Protein 8BBH (pdb70)

Structure (mmCIF, N/CA/C/O backbone):
data_8BBH
#
_entry.id   8BBH
#
_cell.length_a   67.660
_cell.length_b   75.545
_cell.length_c   96.219
_cell.angle_alpha   90.000
_cell.angle_beta   90.000
_cell.angle_gamma   90.000
#
_symmetry.space_group_name_H-M   'P 2 21 21'
#
loop_
_entity.id
_entity.type
_entity.pdbx_description
1 polymer 'Glucose-6-phosphate isomerase'
2 polymer 'Heavy Chain of TL1 Fab fragment'
3 polymer 'Light Chain of TL1 Fab fragment'
4 water water
#
loop_
_atom_site.group_PDB
_atom_site.id
_atom_site.type_symbol
_atom_site.label_atom_id
_atom_site.label_alt_id
_atom_site.label_comp_id
_atom_site.label_asym_id
_atom_site.label_entity_id
_atom_site.label_seq_id
_atom_site.pdbx_PDB_ins_code
_atom_site.Cartn_x
_atom_site.Cartn_y
_atom_site.Cartn_z
_atom_site.occupancy
_atom_site.B_iso_or_equiv
_atom_site.auth_seq_id
_atom_site.auth_comp_id
_atom_site.auth_asym_id
_atom_site.auth_atom_id
_atom_site.pdbx_PDB_model_num
ATOM 1 N N . ALA A 1 10 ? -9.732 -32.409 5.418 1.000 50.434 300 ALA A N 1
ATOM 2 C CA . ALA A 1 10 ? -10.168 -33.817 5.314 1.000 44.852 300 ALA A CA 1
ATOM 3 C C . ALA A 1 10 ? -11.658 -33.893 5.660 1.000 34.675 300 ALA A C 1
ATOM 4 O O . ALA A 1 10 ? -12.360 -34.683 5.037 1.000 36.360 300 ALA A O 1
ATOM 11 N N . HIS A 1 11 ? -12.184 -33.013 6.547 1.000 30.137 301 HIS A N 1
ATOM 12 C CA . HIS A 1 11 ? -13.628 -33.004 6.762 1.000 25.672 301 HIS A CA 1
ATOM 13 C C . HIS A 1 11 ? -14.329 -32.474 5.508 1.000 25.507 301 HIS A C 1
ATOM 14 O O . HIS A 1 11 ? -13.877 -31.502 4.905 1.000 24.410 301 HIS A O 1
ATOM 29 N N . TRP A 1 12 ? -15.465 -33.085 5.166 1.000 24.402 302 TRP A N 1
ATOM 30 C CA . TRP A 1 12 ? -16.155 -32.849 3.902 1.000 25.006 302 TRP A CA 1
ATOM 31 C C . TRP A 1 12 ? -16.688 -31.408 3.799 1.000 26.367 302 TRP A C 1
ATOM 32 O O . TRP A 1 12 ? -16.920 -30.916 2.698 1.000 26.053 302 TRP A O 1
ATOM 53 N N . MET A 1 13 ? -16.811 -30.692 4.925 1.000 23.433 303 MET A N 1
ATOM 54 C CA . MET A 1 13 ? -17.286 -29.310 4.922 1.000 24.021 303 MET A CA 1
ATOM 55 C C . MET A 1 13 ? -16.126 -28.297 4.882 1.000 22.435 303 MET A C 1
ATOM 56 O O . MET A 1 13 ? -16.335 -27.080 4.848 1.000 22.506 303 MET A O 1
ATOM 70 N N . ASP A 1 14 ? -14.873 -28.757 4.880 1.000 22.172 304 ASP A N 1
ATOM 71 C CA . ASP A 1 14 ? -13.742 -27.836 4.807 1.000 23.777 304 ASP A CA 1
ATOM 72 C C . ASP A 1 14 ? -13.649 -27.219 3.405 1.000 23.403 304 ASP A C 1
ATOM 73 O O . ASP A 1 14 ? -13.963 -27.893 2.408 1.000 25.585 304 ASP A O 1
ATOM 82 N N . GLN A 1 15 ? -13.164 -25.972 3.317 1.000 23.514 305 GLN A N 1
ATOM 83 C CA . GLN A 1 15 ? -13.108 -25.270 2.037 1.000 23.041 305 GLN A CA 1
ATOM 84 C C . GLN A 1 15 ? -11.671 -25.135 1.526 1.000 25.020 305 GLN A C 1
ATOM 85 O O . GLN A 1 15 ? -11.453 -24.995 0.321 1.000 22.781 305 GLN A O 1
ATOM 99 N N . HIS A 1 16 ? -10.701 -25.165 2.445 1.000 26.269 306 HIS A N 1
ATOM 100 C CA . HIS A 1 16 ? -9.306 -24.974 2.095 1.000 25.208 306 HIS A CA 1
ATOM 101 C C . HIS A 1 16 ? -8.473 -26.069 2.752 1.000 32.234 306 HIS A C 1
ATOM 102 O O . HIS A 1 16 ? -8.825 -26.512 3.842 1.000 34.314 306 HIS A O 1
ATOM 117 N N . PHE A 1 17 ? -7.411 -26.546 2.075 1.000 31.303 307 PHE A N 1
ATOM 118 C CA . PHE A 1 17 ? -6.613 -27.635 2.635 1.000 34.244 307 PHE A CA 1
ATOM 119 C C . PHE A 1 17 ? -6.011 -27.220 3.980 1.000 34.692 307 PHE A C 1
ATOM 120 O O . PHE A 1 17 ? -5.657 -28.147 4.742 1.000 37.822 307 PHE A O 1
ATOM 137 N N . GLN B 2 1 ? -15.871 -11.901 18.972 1.000 59.633 1 GLN H N 1
ATOM 138 C CA . GLN B 2 1 ? -16.217 -10.843 17.993 1.000 47.835 1 GLN H CA 1
ATOM 139 C C . GLN B 2 1 ? -16.734 -11.461 16.691 1.000 37.411 1 GLN H C 1
ATOM 140 O O . GLN B 2 1 ? -17.063 -10.724 15.771 1.000 37.704 1 GLN H O 1
ATOM 156 N N . ILE B 2 2 ? -16.790 -12.798 16.573 1.000 33.094 2 ILE H N 1
ATOM 157 C CA . ILE B 2 2 ? -17.480 -13.405 15.443 1.000 29.532 2 ILE H CA 1
ATOM 158 C C . ILE B 2 2 ? -18.982 -13.311 15.682 1.000 30.590 2 ILE H C 1
ATOM 159 O O . ILE B 2 2 ? -19.503 -13.658 16.755 1.000 29.736 2 ILE H O 1
ATOM 175 N N . GLN B 2 3 ? -19.700 -12.911 14.635 1.000 28.425 3 GLN H N 1
ATOM 176 C CA . GLN B 2 3 ? -21.133 -12.731 14.725 1.000 28.232 3 GLN H CA 1
ATOM 177 C C . GLN B 2 3 ? -21.771 -13.009 13.360 1.000 26.650 3 GLN H C 1
ATOM 178 O O . GLN B 2 3 ? -21.214 -12.625 12.322 1.000 24.438 3 GLN H O 1
ATOM 192 N N . LEU B 2 4 ? -22.927 -13.682 13.393 1.000 24.605 4 LEU H N 1
ATOM 193 C CA . LEU B 2 4 ? -23.806 -13.854 12.243 1.000 23.027 4 LEU H CA 1
ATOM 194 C C . LEU B 2 4 ? -25.133 -13.182 12.574 1.000 22.678 4 LEU H C 1
ATOM 195 O O . LEU B 2 4 ? -25.786 -13.533 13.559 1.000 24.147 4 LEU H O 1
ATOM 211 N N . VAL B 2 5 ? -25.517 -12.215 11.732 1.000 21.610 5 VAL H N 1
ATOM 212 C CA . VAL B 2 5 ? -26.701 -11.427 11.935 1.000 22.940 5 VAL H CA 1
ATOM 213 C C . VAL B 2 5 ? -27.653 -11.663 10.769 1.000 23.389 5 VAL H C 1
ATOM 214 O O . VAL B 2 5 ? -27.287 -11.443 9.605 1.000 23.057 5 VAL H O 1
ATOM 227 N N . GLN B 2 6 ? -28.844 -12.137 11.124 1.000 22.711 6 GLN H N 1
ATOM 228 C CA . GLN B 2 6 ? -29.876 -12.491 10.163 1.000 23.303 6 GLN H CA 1
ATOM 229 C C . GLN B 2 6 ? -30.906 -11.372 10.043 1.000 25.226 6 GLN H C 1
ATOM 230 O O . GLN B 2 6 ? -31.047 -10.526 10.924 1.000 24.465 6 GLN H O 1
ATOM 244 N N . SER B 2 7 ? -31.612 -11.390 8.911 1.000 23.073 7 SER H N 1
ATOM 245 C CA . SER B 2 7 ? -32.711 -10.490 8.654 1.000 25.604 7 SER H CA 1
ATOM 246 C C . SER B 2 7 ? -33.899 -10.842 9.564 1.000 26.213 7 SER H C 1
ATOM 247 O O . SER B 2 7 ? -33.982 -11.935 10.179 1.000 24.576 7 SER H O 1
ATOM 255 N N . GLY B 2 8 ? -34.863 -9.914 9.600 1.000 26.566 8 GLY H N 1
ATOM 256 C CA . GLY B 2 8 ? -35.945 -9.919 10.574 1.000 28.192 8 GLY H CA 1
ATOM 257 C C . GLY B 2 8 ? -37.097 -10.845 10.205 1.000 26.516 8 GLY H C 1
ATOM 258 O O . GLY B 2 8 ? -37.081 -11.513 9.165 1.000 28.874 8 GLY H O 1
ATOM 262 N N . PRO B 2 9 ? -38.137 -10.940 11.066 1.000 27.153 9 PRO H N 1
ATOM 263 C CA . PRO B 2 9 ? -39.210 -11.923 10.891 1.000 28.856 9 PRO H CA 1
ATOM 264 C C . PRO B 2 9 ? -40.020 -11.709 9.607 1.000 28.514 9 PRO H C 1
ATOM 265 O O . PRO B 2 9 ? -40.157 -10.577 9.144 1.000 29.164 9 PRO H O 1
ATOM 276 N N . GLU B 2 10 ? -40.505 -12.806 9.026 1.000 28.489 10 GLU H N 1
ATOM 277 C CA . GLU B 2 10 ? -41.258 -12.795 7.779 1.000 29.164 10 GLU H CA 1
ATOM 278 C C . GLU B 2 10 ? -42.634 -13.441 7.982 1.000 28.478 10 GLU H C 1
ATOM 279 O O . GLU B 2 10 ? -42.775 -14.474 8.646 1.000 27.886 10 GLU H O 1
ATOM 291 N N . LEU B 2 11 ? -43.667 -12.822 7.389 1.000 30.364 11 LEU H N 1
ATOM 292 C CA . LEU B 2 11 ? -44.985 -13.418 7.249 1.000 31.005 11 LEU H CA 1
ATOM 293 C C . LEU B 2 11 ? -45.286 -13.472 5.755 1.000 29.958 11 LEU H C 1
ATOM 294 O O . LEU B 2 11 ? -45.204 -12.449 5.090 1.000 29.957 11 LEU H O 1
ATOM 310 N N . LYS B 2 12 ? -45.607 -14.655 5.251 1.000 27.475 12 LYS H N 1
ATOM 311 C CA . LYS B 2 12 ? -45.780 -14.901 3.826 1.000 30.496 12 LYS H CA 1
ATOM 312 C C . LYS B 2 12 ? -46.959 -15.850 3.640 1.000 29.388 12 LYS H C 1
ATOM 313 O O . LYS B 2 12 ? -47.372 -16.495 4.600 1.000 28.847 12 LYS H O 1
ATOM 332 N N . LYS B 2 13 ? -47.491 -15.910 2.408 1.000 29.580 13 LYS H N 1
ATOM 333 C CA . LYS B 2 13 ? -48.609 -16.756 2.043 1.000 30.640 13 LYS H CA 1
ATOM 334 C C . LYS B 2 13 ? -48.072 -17.908 1.218 1.000 31.949 13 LYS H C 1
ATOM 335 O O . LYS B 2 13 ? -47.027 -17.753 0.561 1.000 31.121 13 LYS H O 1
ATOM 354 N N . PRO B 2 14 ? -48.766 -19.068 1.255 1.000 30.167 14 PRO H N 1
ATOM 355 C CA . PRO B 2 14 ? -48.433 -20.226 0.431 1.000 31.810 14 PRO H CA 1
ATOM 356 C C . PRO B 2 14 ? -48.296 -19.819 -1.032 1.000 35.543 14 PRO H C 1
ATOM 357 O O . PRO B 2 14 ? -49.045 -18.949 -1.487 1.000 32.853 14 PRO H O 1
ATOM 368 N N . GLY B 2 15 ? -47.277 -20.377 -1.710 1.000 32.341 15 GLY H N 1
ATOM 369 C CA . GLY B 2 15 ? -46.984 -20.042 -3.097 1.000 31.842 15 GLY H CA 1
ATOM 370 C C . GLY B 2 15 ? -46.024 -18.865 -3.293 1.000 30.969 15 GLY H C 1
ATOM 371 O O . GLY B 2 15 ? -45.469 -18.723 -4.392 1.000 31.938 15 GLY H O 1
ATOM 375 N N . GLU B 2 16 ? -45.809 -18.026 -2.265 1.000 29.104 16 GLU H N 1
ATOM 376 C CA . GLU B 2 16 ? -44.953 -16.854 -2.397 1.000 28.660 16 GLU H CA 1
ATOM 377 C C . GLU B 2 16 ? -43.487 -17.285 -2.238 1.000 25.818 16 GLU H C 1
ATOM 378 O O . GLU B 2 16 ? -43.204 -18.457 -2.016 1.000 25.803 16 GLU H O 1
ATOM 390 N N . THR B 2 17 ? -42.597 -16.308 -2.363 1.000 26.639 17 THR H N 1
ATOM 391 C CA . THR B 2 17 ? -41.160 -16.483 -2.197 1.000 31.467 17 THR H CA 1
ATOM 392 C C . THR B 2 17 ? -40.682 -15.620 -1.037 1.000 29.674 17 THR H C 1
ATOM 393 O O . THR B 2 17 ? -41.279 -14.577 -0.699 1.000 30.503 17 THR H O 1
ATOM 404 N N . VAL B 2 18 ? -39.589 -16.070 -0.399 1.000 25.852 18 VAL H N 1
ATOM 405 C CA . VAL B 2 18 ? -38.964 -15.288 0.662 1.000 26.151 18 VAL H CA 1
ATOM 406 C C . VAL B 2 18 ? -37.443 -15.443 0.536 1.000 24.425 18 VAL H C 1
ATOM 407 O O . VAL B 2 18 ? -36.962 -16.499 0.143 1.000 23.100 18 VAL H O 1
ATOM 420 N N . LYS B 2 19 ? -36.736 -14.359 0.838 1.000 25.040 19 LYS H N 1
ATOM 421 C CA . LYS B 2 19 ? -35.292 -14.375 0.910 1.000 26.994 19 LYS H CA 1
ATOM 422 C C . LYS B 2 19 ? -34.846 -13.867 2.271 1.000 25.410 19 LYS H C 1
ATOM 423 O O . LYS B 2 19 ? -35.175 -12.744 2.643 1.000 25.887 19 LYS H O 1
ATOM 442 N N . ILE B 2 20 ? -34.033 -14.696 2.936 1.000 23.975 20 ILE H N 1
ATOM 443 C CA . ILE B 2 20 ? -33.502 -14.470 4.272 1.000 23.369 20 ILE H CA 1
ATOM 444 C C . ILE B 2 20 ? -31.990 -14.266 4.136 1.000 22.579 20 ILE H C 1
ATOM 445 O O . ILE B 2 20 ? -31.335 -14.972 3.357 1.000 22.138 20 ILE H O 1
ATOM 461 N N . SER B 2 21 ? -31.429 -13.288 4.870 1.000 20.491 21 SER H N 1
ATOM 462 C CA . SER B 2 21 ? -30.015 -12.999 4.816 1.000 21.199 21 SER H CA 1
ATOM 463 C C . SER B 2 21 ? -29.332 -13.358 6.135 1.000 22.003 21 SER H C 1
ATOM 464 O O . SER B 2 21 ? -29.956 -13.409 7.199 1.000 23.315 21 SER H O 1
ATOM 472 N N . CYS B 2 22 ? -28.022 -13.528 6.011 1.000 20.669 22 CYS H N 1
ATOM 473 C CA . CYS B 2 22 ? -27.128 -13.858 7.099 1.000 22.315 22 CYS H CA 1
ATOM 474 C C . CYS B 2 22 ? -25.810 -13.140 6.862 1.000 23.059 22 CYS H C 1
ATOM 475 O O . CYS B 2 22 ? -25.064 -13.516 5.954 1.000 21.846 22 CYS H O 1
ATOM 482 N N . LYS B 2 23 ? -25.564 -12.042 7.594 1.000 22.880 23 LYS H N 1
ATOM 483 C CA . LYS B 2 23 ? -24.331 -11.297 7.417 1.000 26.302 23 LYS H CA 1
ATOM 484 C C . LYS B 2 23 ? -23.296 -11.686 8.477 1.000 24.264 23 LYS H C 1
ATOM 485 O O . LYS B 2 23 ? -23.570 -11.633 9.683 1.000 25.465 23 LYS H O 1
ATOM 504 N N . ALA B 2 24 ? -22.099 -12.008 8.001 1.000 22.571 24 ALA H N 1
ATOM 505 C CA . ALA B 2 24 ? -21.023 -12.486 8.847 1.000 25.248 24 ALA H CA 1
ATOM 506 C C . ALA B 2 24 ? -20.026 -11.371 9.148 1.000 28.003 24 ALA H C 1
ATOM 507 O O . ALA B 2 24 ? -19.647 -10.623 8.251 1.000 26.502 24 ALA H O 1
ATOM 514 N N . SER B 2 25 ? -19.504 -11.347 10.387 1.000 25.344 25 SER H N 1
ATOM 515 C CA . SER B 2 25 ? -18.402 -10.453 10.709 1.000 27.297 25 SER H CA 1
ATOM 516 C C . SER B 2 25 ? -17.433 -11.132 11.673 1.000 26.066 25 SER H C 1
ATOM 517 O O . SER B 2 25 ? -17.789 -12.122 12.306 1.000 24.278 25 SER H O 1
ATOM 525 N N . GLY B 2 26 ? -16.213 -10.594 11.761 1.000 25.585 26 GLY H N 1
ATOM 526 C CA . GLY B 2 26 ? -15.251 -11.060 12.757 1.000 25.805 26 GLY H CA 1
ATOM 527 C C . GLY B 2 26 ? -14.329 -12.148 12.240 1.000 23.255 26 GLY H C 1
ATOM 528 O O . GLY B 2 26 ? -13.469 -12.612 12.975 1.000 25.560 26 GLY H O 1
ATOM 532 N N . TYR B 2 27 ? -14.465 -12.527 10.958 1.000 22.002 27 TYR H N 1
ATOM 533 C CA . TYR B 2 27 ? -13.610 -13.522 10.321 1.000 24.043 27 TYR H CA 1
ATOM 534 C C . TYR B 2 27 ? -13.703 -13.306 8.815 1.000 24.382 27 TYR H C 1
ATOM 535 O O . TYR B 2 27 ? -14.593 -12.588 8.384 1.000 25.676 27 TYR H O 1
ATOM 553 N N . THR B 2 28 ? -12.814 -13.956 8.059 1.000 24.900 28 THR H N 1
ATOM 554 C CA . THR B 2 28 ? -12.849 -13.939 6.600 1.000 28.018 28 THR H CA 1
ATOM 555 C C . THR B 2 28 ? -13.952 -14.870 6.100 1.000 25.369 28 THR H C 1
ATOM 556 O O . THR B 2 28 ? -13.833 -16.084 6.207 1.000 22.820 28 THR H O 1
ATOM 567 N N . PHE B 2 29 ? -14.999 -14.253 5.545 1.000 26.149 29 PHE H N 1
ATOM 568 C CA . PHE B 2 29 ? -16.214 -14.932 5.114 1.000 25.427 29 PHE H CA 1
ATOM 569 C C . PHE B 2 29 ? -15.928 -16.130 4.198 1.000 24.360 29 PHE H C 1
ATOM 570 O O . PHE B 2 29 ? -16.587 -17.170 4.316 1.000 21.783 29 PHE H O 1
ATOM 587 N N . THR B 2 30 ? -14.965 -15.981 3.259 1.000 23.015 30 THR H N 1
ATOM 588 C CA . THR B 2 30 ? -14.739 -17.017 2.255 1.000 23.182 30 THR H CA 1
ATOM 589 C C . THR B 2 30 ? -13.892 -18.185 2.772 1.000 20.223 30 THR H C 1
ATOM 590 O O . THR B 2 30 ? -13.611 -19.095 2.030 1.000 20.636 30 THR H O 1
ATOM 601 N N . THR B 2 31 ? -13.425 -18.163 4.030 1.000 21.023 31 THR H N 1
ATOM 602 C CA . THR B 2 31 ? -12.590 -19.218 4.558 1.000 22.156 31 THR H CA 1
ATOM 603 C C . THR B 2 31 ? -13.455 -20.398 5.010 1.000 19.742 31 THR H C 1
ATOM 604 O O . THR B 2 31 ? -12.986 -21.542 4.958 1.000 20.517 31 THR H O 1
ATOM 615 N N . TYR B 2 32 ? -14.685 -20.137 5.471 1.000 20.673 32 TYR H N 1
ATOM 616 C CA . TYR B 2 32 ? -15.474 -21.194 6.105 1.000 20.576 32 TYR H CA 1
ATOM 617 C C . TYR B 2 32 ? -16.860 -21.302 5.487 1.000 20.868 32 TYR H C 1
ATOM 618 O O . TYR B 2 32 ? -17.444 -20.297 5.047 1.000 21.493 32 TYR H O 1
ATOM 636 N N . ALA B 2 33 ? -17.355 -22.546 5.490 1.000 18.751 33 ALA H N 1
ATOM 637 C CA . ALA B 2 33 ? -18.700 -22.934 5.086 1.000 20.531 33 ALA H CA 1
ATOM 638 C C . ALA B 2 33 ? -19.760 -22.170 5.869 1.000 20.851 33 ALA H C 1
ATOM 639 O O . ALA B 2 33 ? -19.595 -21.805 7.045 1.000 20.499 33 ALA H O 1
ATOM 646 N N . LEU B 2 34 ? -20.889 -21.989 5.196 1.000 20.750 34 LEU H N 1
ATOM 647 C CA . LEU B 2 34 ? -22.092 -21.496 5.844 1.000 22.124 34 LEU H CA 1
ATOM 648 C C . LEU B 2 34 ? -23.213 -22.509 5.622 1.000 20.660 34 LEU H C 1
ATOM 649 O O . LEU B 2 34 ? -23.456 -22.926 4.485 1.000 19.566 34 LEU H O 1
ATOM 665 N N . ASN B 2 35 ? -23.875 -22.881 6.728 1.000 18.981 35 ASN H N 1
ATOM 666 C CA . ASN B 2 35 ? -24.899 -23.916 6.785 1.000 18.620 35 ASN H CA 1
ATOM 667 C C . ASN B 2 35 ? -26.250 -23.295 7.112 1.000 19.546 35 ASN H C 1
ATOM 668 O O . ASN B 2 35 ? -26.312 -22.238 7.744 1.000 20.551 35 ASN H O 1
ATOM 679 N N . TRP B 2 36 ? -27.307 -23.925 6.627 1.000 17.672 36 TRP H N 1
ATOM 680 C CA . TRP B 2 36 ? -28.680 -23.532 6.923 1.000 18.422 36 TRP H CA 1
ATOM 681 C C . TRP B 2 36 ? -29.372 -24.671 7.674 1.000 18.997 36 TRP H C 1
ATOM 682 O O . TRP B 2 36 ? -29.262 -25.811 7.286 1.000 18.501 36 TRP H O 1
ATOM 703 N N . VAL B 2 37 ? -30.093 -24.324 8.746 1.000 19.211 37 VAL H N 1
ATOM 704 C CA . VAL B 2 37 ? -30.739 -25.264 9.642 1.000 18.009 37 VAL H CA 1
ATOM 705 C C . VAL B 2 37 ? -32.153 -24.759 9.931 1.000 19.431 37 VAL H C 1
ATOM 706 O O . VAL B 2 37 ? -32.334 -23.581 10.246 1.000 18.830 37 VAL H O 1
ATOM 719 N N . LYS B 2 38 ? -33.113 -25.685 9.865 1.000 18.108 38 LYS H N 1
ATOM 720 C CA . LYS B 2 38 ? -34.524 -25.401 10.076 1.000 20.319 38 LYS H CA 1
ATOM 721 C C . LYS B 2 38 ? -34.922 -25.876 11.465 1.000 21.193 38 LYS H C 1
ATOM 722 O O . LYS B 2 38 ? -34.531 -26.983 11.860 1.000 20.695 38 LYS H O 1
ATOM 741 N N . GLN B 2 39 ? -35.725 -25.063 12.179 1.000 20.553 39 GLN H N 1
ATOM 742 C CA . GLN B 2 39 ? -36.298 -25.473 13.455 1.000 20.830 39 GLN H CA 1
ATOM 743 C C . GLN B 2 39 ? -37.792 -25.130 13.482 1.000 20.942 39 GLN H C 1
ATOM 744 O O . GLN B 2 39 ? -38.160 -23.973 13.745 1.000 22.178 39 GLN H O 1
ATOM 758 N N . ALA B 2 40 ? -38.610 -26.108 13.079 1.000 23.879 40 ALA H N 1
ATOM 759 C CA . ALA B 2 40 ? -40.060 -25.980 13.086 1.000 27.414 40 ALA H CA 1
ATOM 760 C C . ALA B 2 40 ? -40.551 -25.963 14.538 1.000 34.806 40 ALA H C 1
ATOM 761 O O . ALA B 2 40 ? -39.950 -26.614 15.385 1.000 33.005 40 ALA H O 1
ATOM 768 N N . PRO B 2 41 ? -41.638 -25.226 14.885 1.000 38.757 41 PRO H N 1
ATOM 769 C CA . PRO B 2 41 ? -42.027 -25.047 16.293 1.000 43.269 41 PRO H CA 1
ATOM 770 C C . PRO B 2 41 ? -42.171 -26.408 16.990 1.000 46.786 41 PRO H C 1
ATOM 771 O O . PRO B 2 41 ? -42.816 -27.308 16.454 1.000 40.494 41 PRO H O 1
ATOM 782 N N . GLY B 2 42 ? -41.422 -26.580 18.099 1.000 55.160 42 GLY H N 1
ATOM 783 C CA . GLY B 2 42 ? -41.325 -27.819 18.870 1.000 53.182 42 GLY H CA 1
ATOM 784 C C . GLY B 2 42 ? -40.870 -29.053 18.082 1.000 58.311 42 GLY H C 1
ATOM 785 O O . GLY B 2 42 ? -41.249 -30.167 18.437 1.000 55.478 42 GLY H O 1
ATOM 789 N N . LYS B 2 43 ? -40.043 -28.881 17.034 1.000 52.963 43 LYS H N 1
ATOM 790 C CA . LYS B 2 43 ? -39.493 -30.011 16.288 1.000 48.000 43 LYS H CA 1
ATOM 791 C C . LYS B 2 43 ? -37.968 -29.995 16.440 1.000 42.439 43 LYS H C 1
ATOM 792 O O . LYS B 2 43 ? -37.402 -29.034 16.958 1.000 34.455 43 LYS H O 1
ATOM 811 N N . GLY B 2 44 ? -37.318 -31.101 16.071 1.000 40.150 44 GLY H N 1
ATOM 812 C CA . GLY B 2 44 ? -35.866 -31.160 16.144 1.000 38.264 44 GLY H CA 1
ATOM 813 C C . GLY B 2 44 ? -35.211 -30.322 15.041 1.000 40.160 44 GLY H C 1
ATOM 814 O O . GLY B 2 44 ? -35.829 -30.127 13.984 1.000 38.770 44 GLY H O 1
ATOM 818 N N . LEU B 2 45 ? -33.966 -29.865 15.287 1.000 28.135 45 LEU H N 1
ATOM 819 C CA . LEU B 2 45 ? -33.182 -29.160 14.279 1.000 27.104 45 LEU H CA 1
ATOM 820 C C . LEU B 2 45 ? -32.991 -30.052 13.049 1.000 27.182 45 LEU H C 1
ATOM 821 O O . LEU B 2 45 ? -32.738 -31.237 13.172 1.000 25.264 45 LEU H O 1
ATOM 837 N N . LYS B 2 46 ? -33.143 -29.477 11.854 1.000 25.231 46 LYS H N 1
ATOM 838 C CA . LYS B 2 46 ? -32.944 -30.199 10.616 1.000 24.797 46 LYS H CA 1
ATOM 839 C C . LYS B 2 46 ? -31.960 -29.435 9.723 1.000 22.067 46 LYS H C 1
ATOM 840 O O . LYS B 2 46 ? -32.175 -28.263 9.396 1.000 22.145 46 LYS H O 1
ATOM 859 N N . TRP B 2 47 ? -30.874 -30.112 9.344 1.000 20.111 47 TRP H N 1
ATOM 860 C CA . TRP B 2 47 ? -29.875 -29.511 8.460 1.000 20.855 47 TRP H CA 1
ATOM 861 C C . TRP B 2 47 ? -30.408 -29.507 7.033 1.000 19.973 47 TRP H C 1
ATOM 862 O O . TRP B 2 47 ? -30.863 -30.528 6.519 1.000 20.378 47 TRP H O 1
ATOM 883 N N . MET B 2 48 ? -30.317 -28.341 6.405 1.000 21.025 48 MET H N 1
ATOM 884 C CA . MET B 2 48 ? -30.889 -28.076 5.099 1.000 19.268 48 MET H CA 1
ATOM 885 C C . MET B 2 48 ? -29.818 -28.222 4.021 1.000 19.365 48 MET H C 1
ATOM 886 O O . MET B 2 48 ? -30.141 -28.499 2.876 1.000 19.691 48 MET H O 1
ATOM 900 N N . GLY B 2 49 ? -28.547 -28.015 4.382 1.000 20.134 49 GLY H N 1
ATOM 901 C CA . GLY B 2 49 ? -27.468 -27.986 3.411 1.000 21.358 49 GLY H CA 1
ATOM 902 C C . GLY B 2 49 ? -26.439 -26.924 3.755 1.000 20.791 49 GLY H C 1
ATOM 903 O O . GLY B 2 49 ? -26.459 -26.338 4.841 1.000 17.560 49 GLY H O 1
ATOM 907 N N . TRP B 2 50 ? -25.495 -26.717 2.839 1.000 20.724 50 TRP H N 1
ATOM 908 C CA . TRP B 2 50 ? -24.472 -25.704 3.056 1.000 20.050 50 TRP H CA 1
ATOM 909 C C . TRP B 2 50 ? -24.084 -25.065 1.732 1.000 18.816 50 TRP H C 1
ATOM 910 O O . TRP B 2 50 ? -24.391 -25.605 0.665 1.000 20.304 50 TRP H O 1
ATOM 931 N N . ILE B 2 51 ? -23.412 -23.919 1.831 1.000 19.763 51 ILE H N 1
ATOM 932 C CA . ILE B 2 51 ? -22.798 -23.274 0.668 1.000 18.081 51 ILE H CA 1
ATOM 933 C C . ILE B 2 51 ? -21.315 -23.052 0.950 1.000 19.643 51 ILE H C 1
ATOM 934 O O . ILE B 2 51 ? -20.892 -22.691 2.052 1.000 17.363 51 ILE H O 1
ATOM 950 N N . ASN B 2 52 ? -20.522 -23.371 -0.072 1.000 19.201 52 ASN H N 1
ATOM 951 C CA . ASN B 2 52 ? -19.113 -23.114 -0.077 1.000 19.431 52 ASN H CA 1
ATOM 952 C C . ASN B 2 52 ? -18.975 -21.635 -0.380 1.000 18.354 52 ASN H C 1
ATOM 953 O O . ASN B 2 52 ? -19.359 -21.186 -1.475 1.000 19.734 52 ASN H O 1
ATOM 964 N N . THR B 2 53 ? -18.470 -20.877 0.591 1.000 19.171 53 THR H N 1
ATOM 965 C CA . THR B 2 53 ? -18.434 -19.421 0.468 1.000 20.274 53 THR H CA 1
ATOM 966 C C . THR B 2 53 ? -17.292 -18.940 -0.430 1.000 20.943 53 THR H C 1
ATOM 967 O O . THR B 2 53 ? -17.204 -17.755 -0.742 1.000 21.488 53 THR H O 1
ATOM 978 N N . TYR B 2 54 ? -16.432 -19.853 -0.871 1.000 20.281 54 TYR H N 1
ATOM 979 C CA . TYR B 2 54 ? -15.334 -19.486 -1.748 1.000 19.642 54 TYR H CA 1
ATOM 980 C C . TYR B 2 54 ? -15.709 -19.770 -3.198 1.000 20.576 54 TYR H C 1
ATOM 981 O O . TYR B 2 54 ? -15.535 -18.904 -4.059 1.000 20.900 54 TYR H O 1
ATOM 999 N N . SER B 2 55 ? -16.227 -20.976 -3.470 1.000 21.341 55 SER H N 1
ATOM 1000 C CA . SER B 2 55 ? -16.650 -21.373 -4.801 1.000 21.332 55 SER H CA 1
ATOM 1001 C C . SER B 2 55 ? -18.080 -20.928 -5.110 1.000 22.316 55 SER H C 1
ATOM 1002 O O . SER B 2 55 ? -18.462 -20.842 -6.286 1.000 22.638 55 SER H O 1
ATOM 1010 N N . GLY B 2 56 ? -18.906 -20.761 -4.068 1.000 20.561 56 GLY H N 1
ATOM 1011 C CA . GLY B 2 56 ? -20.321 -20.451 -4.254 1.000 22.828 56 GLY H CA 1
ATOM 1012 C C . GLY B 2 56 ? -21.193 -21.677 -4.480 1.000 21.912 56 GLY H C 1
ATOM 1013 O O . GLY B 2 56 ? -22.404 -21.521 -4.644 1.000 23.234 56 GLY H O 1
ATOM 1017 N N . VAL B 2 57 ? -20.598 -22.879 -4.460 1.000 21.951 57 VAL H N 1
ATOM 1018 C CA . VAL B 2 57 ? -21.321 -24.095 -4.781 1.000 23.358 57 VAL H CA 1
ATOM 1019 C C . VAL B 2 57 ? -22.213 -24.493 -3.605 1.000 21.985 57 VAL H C 1
ATOM 1020 O O . VAL B 2 57 ? -21.713 -24.709 -2.499 1.000 20.915 57 VAL H O 1
ATOM 1033 N N . PRO B 2 58 ? -23.540 -24.649 -3.817 1.000 20.630 58 PRO H N 1
ATOM 1034 C CA . PRO B 2 58 ? -24.446 -25.103 -2.753 1.000 20.319 58 PRO H CA 1
ATOM 1035 C C . PRO B 2 58 ? -24.600 -26.624 -2.755 1.000 21.487 58 PRO H C 1
ATOM 1036 O O . PRO B 2 58 ? -24.488 -27.267 -3.813 1.000 23.823 58 PRO H O 1
ATOM 1047 N N . THR B 2 59 ? -24.897 -27.175 -1.586 1.000 19.951 59 THR H N 1
ATOM 1048 C CA . THR B 2 59 ? -25.183 -28.603 -1.402 1.000 21.957 59 THR H CA 1
ATOM 1049 C C . THR B 2 59 ? -26.463 -28.695 -0.575 1.000 22.141 59 THR H C 1
ATOM 1050 O O . THR B 2 59 ? -26.504 -28.149 0.537 1.000 22.687 59 THR H O 1
ATOM 1061 N N . TYR B 2 60 ? -27.512 -29.338 -1.124 1.000 21.720 60 TYR H N 1
ATOM 1062 C CA . TYR B 2 60 ? -28.829 -29.403 -0.503 1.000 22.638 60 TYR H CA 1
ATOM 1063 C C . TYR B 2 60 ? -29.068 -30.762 0.133 1.000 25.757 60 TYR H C 1
ATOM 1064 O O . TYR B 2 60 ? -28.794 -31.788 -0.507 1.000 24.924 60 TYR H O 1
ATOM 1082 N N . ALA B 2 61 ? -29.597 -30.784 1.369 1.000 22.659 61 ALA H N 1
ATOM 1083 C CA . ALA B 2 61 ? -30.014 -32.069 1.933 1.000 24.251 61 ALA H CA 1
ATOM 1084 C C . ALA B 2 61 ? -31.227 -32.564 1.140 1.000 23.959 61 ALA H C 1
ATOM 1085 O O . ALA B 2 61 ? -31.985 -31.791 0.555 1.000 23.548 61 ALA H O 1
ATOM 1092 N N . ASP B 2 62 ? -31.488 -33.863 1.250 1.000 28.835 62 ASP H N 1
ATOM 1093 C CA . ASP B 2 62 ? -32.504 -34.485 0.416 1.000 34.259 62 ASP H CA 1
ATOM 1094 C C . ASP B 2 62 ? -33.907 -33.904 0.607 1.000 32.138 62 ASP H C 1
ATOM 1095 O O . ASP B 2 62 ? -34.614 -33.756 -0.391 1.000 32.848 62 ASP H O 1
ATOM 1104 N N . ASP B 2 63 ? -34.311 -33.471 1.807 1.000 32.759 63 ASP H N 1
ATOM 1105 C CA . ASP B 2 63 ? -35.628 -32.863 1.945 1.000 34.252 63 ASP H CA 1
ATOM 1106 C C . ASP B 2 63 ? -35.674 -31.407 1.480 1.000 33.488 63 ASP H C 1
ATOM 1107 O O . ASP B 2 63 ? -36.748 -30.807 1.492 1.000 37.057 63 ASP H O 1
ATOM 1116 N N . PHE B 2 64 ? -34.543 -30.835 1.031 1.000 28.771 64 PHE H N 1
ATOM 1117 C CA . PHE B 2 64 ? -34.512 -29.434 0.662 1.000 28.184 64 PHE H CA 1
ATOM 1118 C C . PHE B 2 64 ? -34.045 -29.261 -0.778 1.000 29.290 64 PHE H C 1
ATOM 1119 O O . PHE B 2 64 ? -33.460 -28.248 -1.133 1.000 27.291 64 PHE H O 1
ATOM 1136 N N . LYS B 2 65 ? -34.278 -30.287 -1.601 1.000 33.189 65 LYS H N 1
ATOM 1137 C CA . LYS B 2 65 ? -34.017 -30.202 -3.031 1.000 38.892 65 LYS H CA 1
ATOM 1138 C C . LYS B 2 65 ? -35.314 -29.724 -3.678 1.000 39.209 65 LYS H C 1
ATOM 1139 O O . LYS B 2 65 ? -36.369 -30.272 -3.384 1.000 50.664 65 LYS H O 1
ATOM 1158 N N . GLY B 2 66 ? -35.256 -28.697 -4.518 1.000 36.557 66 GLY H N 1
ATOM 1159 C CA . GLY B 2 66 ? -36.410 -28.306 -5.308 1.000 35.803 66 GLY H CA 1
ATOM 1160 C C . GLY B 2 66 ? -36.758 -26.836 -5.116 1.000 33.460 66 GLY H C 1
ATOM 1161 O O . GLY B 2 66 ? -36.716 -26.064 -6.064 1.000 45.877 66 GLY H O 1
ATOM 1165 N N . ARG B 2 67 ? -37.096 -26.444 -3.888 1.000 28.688 67 ARG H N 1
ATOM 1166 C CA . ARG B 2 67 ? -37.628 -25.100 -3.695 1.000 27.054 67 ARG H CA 1
ATOM 1167 C C . ARG B 2 67 ? -36.673 -24.201 -2.914 1.000 24.916 67 ARG H C 1
ATOM 1168 O O . ARG B 2 67 ? -37.023 -23.080 -2.592 1.000 25.643 67 ARG H O 1
ATOM 1189 N N . PHE B 2 68 ? -35.477 -24.700 -2.606 1.000 24.539 68 PHE H N 1
ATOM 1190 C CA . PHE B 2 68 ? -34.540 -23.955 -1.773 1.000 23.964 68 PHE H CA 1
ATOM 1191 C C . PHE B 2 68 ? -33.322 -23.565 -2.605 1.000 24.101 68 PHE H C 1
ATOM 1192 O O . PHE B 2 68 ? -32.809 -24.361 -3.404 1.000 25.557 68 PHE H O 1
ATOM 1209 N N . ALA B 2 69 ? -32.883 -22.322 -2.423 1.000 24.985 69 ALA H N 1
ATOM 1210 C CA . ALA B 2 69 ? -31.710 -21.799 -3.116 1.000 23.626 69 ALA H CA 1
ATOM 1211 C C . ALA B 2 69 ? -30.796 -21.070 -2.132 1.000 23.668 69 ALA H C 1
ATOM 1212 O O . ALA B 2 69 ? -31.245 -20.171 -1.428 1.000 21.651 69 ALA H O 1
ATOM 1219 N N . PHE B 2 70 ? -29.525 -21.490 -2.091 1.000 22.931 70 PHE H N 1
ATOM 1220 C CA . PHE B 2 70 ? -28.482 -20.786 -1.342 1.000 21.658 70 PHE H CA 1
ATOM 1221 C C . PHE B 2 70 ? -27.670 -19.937 -2.315 1.000 21.985 70 PHE H C 1
ATOM 1222 O O . PHE B 2 70 ? -27.256 -20.449 -3.355 1.000 22.521 70 PHE H O 1
ATOM 1239 N N . SER B 2 71 ? -27.400 -18.669 -1.929 1.000 19.884 71 SER H N 1
ATOM 1240 C CA . SER B 2 71 ? -26.608 -17.745 -2.730 1.000 20.368 71 SER H CA 1
ATOM 1241 C C . SER B 2 71 ? -25.749 -16.876 -1.806 1.000 20.984 71 SER H C 1
ATOM 1242 O O . SER B 2 71 ? -25.934 -16.913 -0.586 1.000 21.794 71 SER H O 1
ATOM 1250 N N . LEU B 2 72 ? -24.851 -16.080 -2.414 1.000 21.136 72 LEU H N 1
ATOM 1251 C CA . LEU B 2 72 ? -23.867 -15.263 -1.701 1.000 22.877 72 LEU H CA 1
ATOM 1252 C C . LEU B 2 72 ? -23.890 -13.824 -2.226 1.000 24.292 72 LEU H C 1
ATOM 1253 O O . LEU B 2 72 ? -24.135 -13.636 -3.422 1.000 22.965 72 LEU H O 1
ATOM 1269 N N . GLU B 2 73 ? -23.532 -12.867 -1.337 1.000 22.570 73 GLU H N 1
ATOM 1270 C CA . GLU B 2 73 ? -22.936 -11.579 -1.684 1.000 25.553 73 GLU H CA 1
ATOM 1271 C C . GLU B 2 73 ? -21.593 -11.500 -0.976 1.000 25.162 73 GLU H C 1
ATOM 1272 O O . GLU B 2 73 ? -21.521 -11.009 0.149 1.000 23.062 73 GLU H O 1
ATOM 1284 N N . THR B 2 74 ? -20.571 -12.088 -1.601 1.000 27.808 74 THR H N 1
ATOM 1285 C CA . THR B 2 74 ? -19.275 -12.236 -0.950 1.000 29.952 74 THR H CA 1
ATOM 1286 C C . THR B 2 74 ? -18.738 -10.869 -0.553 1.000 32.304 74 THR H C 1
ATOM 1287 O O . THR B 2 74 ? -18.108 -10.761 0.491 1.000 27.554 74 THR H O 1
ATOM 1298 N N . SER B 2 75 ? -18.953 -9.878 -1.438 1.000 27.666 75 SER H N 1
ATOM 1299 C CA . SER B 2 75 ? -18.529 -8.492 -1.225 1.000 31.224 75 SER H CA 1
ATOM 1300 C C . SER B 2 75 ? -19.091 -7.896 0.063 1.000 30.391 75 SER H C 1
ATOM 1301 O O . SER B 2 75 ? -18.471 -6.993 0.637 1.000 35.043 75 SER H O 1
ATOM 1309 N N . ALA B 2 76 ? -20.268 -8.371 0.487 1.000 26.479 76 ALA H N 1
ATOM 1310 C CA . ALA B 2 76 ? -20.916 -7.906 1.697 1.000 24.657 76 ALA H CA 1
ATOM 1311 C C . ALA B 2 76 ? -20.831 -8.949 2.830 1.000 24.334 76 ALA H C 1
ATOM 1312 O O . ALA B 2 76 ? -21.543 -8.801 3.816 1.000 25.532 76 ALA H O 1
ATOM 1319 N N . SER B 2 77 ? -20.017 -10.005 2.658 1.000 24.828 77 SER H N 1
ATOM 1320 C CA . SER B 2 77 ? -19.906 -11.101 3.619 1.000 25.438 77 SER H CA 1
ATOM 1321 C C . SER B 2 77 ? -21.279 -11.618 4.034 1.000 22.574 77 SER H C 1
ATOM 1322 O O . SER B 2 77 ? -21.516 -11.907 5.212 1.000 23.175 77 SER H O 1
ATOM 1330 N N . THR B 2 78 ? -22.194 -11.702 3.069 1.000 22.664 78 THR H N 1
ATOM 1331 C CA . THR B 2 78 ? -23.573 -12.053 3.382 1.000 22.619 78 THR H CA 1
ATOM 1332 C C . THR B 2 78 ? -23.978 -13.305 2.586 1.000 21.762 78 THR H C 1
ATOM 1333 O O . THR B 2 78 ? -23.613 -13.429 1.420 1.000 22.880 78 THR H O 1
ATOM 1344 N N . ALA B 2 79 ? -24.706 -14.232 3.243 1.000 20.899 79 ALA H N 1
ATOM 1345 C CA . ALA B 2 79 ? -25.305 -15.396 2.605 1.000 20.480 79 ALA H CA 1
ATOM 1346 C C . ALA B 2 79 ? -26.831 -15.258 2.592 1.000 20.750 79 ALA H C 1
ATOM 1347 O O . ALA B 2 79 ? -27.420 -14.639 3.482 1.000 21.842 79 ALA H O 1
ATOM 1354 N N . TYR B 2 80 ? -27.465 -15.837 1.565 1.000 19.985 80 TYR H N 1
ATOM 1355 C CA . TYR B 2 80 ? -28.905 -15.762 1.409 1.000 20.958 80 TYR H CA 1
ATOM 1356 C C . TYR B 2 80 ? -29.520 -17.151 1.292 1.000 20.875 80 TYR H C 1
ATOM 1357 O O . TYR B 2 80 ? -28.968 -18.025 0.636 1.000 19.161 80 TYR H O 1
ATOM 1375 N N . LEU B 2 81 ? -30.737 -17.263 1.823 1.000 19.889 81 LEU H N 1
ATOM 1376 C CA . LEU B 2 81 ? -31.582 -18.433 1.685 1.000 20.138 81 LEU H CA 1
ATOM 1377 C C . LEU B 2 81 ? -32.872 -17.955 1.024 1.000 21.973 81 LEU H C 1
ATOM 1378 O O . LEU B 2 81 ? -33.556 -17.086 1.555 1.000 21.306 81 LEU H O 1
ATOM 1394 N N . GLN B 2 82 ? -33.203 -18.542 -0.118 1.000 20.241 82 GLN H N 1
ATOM 1395 C CA . GLN B 2 82 ? -34.470 -18.246 -0.765 1.000 23.764 82 GLN H CA 1
ATOM 1396 C C . GLN B 2 82 ? -35.324 -19.506 -0.742 1.000 22.605 82 GLN H C 1
ATOM 1397 O O . GLN B 2 82 ? -34.847 -20.592 -1.048 1.000 24.444 82 GLN H O 1
ATOM 1411 N N . ILE B 2 83 ? -36.594 -19.349 -0.364 1.000 22.012 83 ILE H N 1
ATOM 1412 C CA . ILE B 2 83 ? -37.539 -20.446 -0.396 1.000 22.987 83 ILE H CA 1
ATOM 1413 C C . ILE B 2 83 ? -38.659 -20.025 -1.355 1.000 24.246 83 ILE H C 1
ATOM 1414 O O . ILE B 2 83 ? -39.276 -18.987 -1.136 1.000 26.692 83 ILE H O 1
ATOM 1430 N N . ASN B 2 84 ? -38.879 -20.835 -2.396 1.000 26.120 84 ASN H N 1
ATOM 1431 C CA . ASN B 2 84 ? -39.877 -20.559 -3.421 1.000 28.782 84 ASN H CA 1
ATOM 1432 C C . ASN B 2 84 ? -41.081 -21.472 -3.218 1.000 28.246 84 ASN H C 1
ATOM 1433 O O . ASN B 2 84 ? -40.988 -22.501 -2.553 1.000 27.922 84 ASN H O 1
ATOM 1444 N N . ASN B 2 85 ? -42.227 -21.066 -3.776 1.000 29.983 85 ASN H N 1
ATOM 1445 C CA . ASN B 2 85 ? -43.448 -21.866 -3.731 1.000 27.444 85 ASN H CA 1
ATOM 1446 C C . ASN B 2 85 ? -43.750 -22.317 -2.286 1.000 24.478 85 ASN H C 1
ATOM 1447 O O . ASN B 2 85 ? -43.936 -23.505 -2.002 1.000 26.141 85 ASN H O 1
ATOM 1458 N N . LEU B 2 86 ? -43.828 -21.354 -1.378 1.000 26.884 86 LEU H N 1
ATOM 1459 C CA . LEU B 2 86 ? -43.902 -21.640 0.058 1.000 26.561 86 LEU H CA 1
ATOM 1460 C C . LEU B 2 86 ? -45.088 -22.550 0.405 1.000 30.310 86 LEU H C 1
ATOM 1461 O O . LEU B 2 86 ? -46.191 -22.449 -0.155 1.000 28.193 86 LEU H O 1
ATOM 1477 N N . LYS B 2 87 ? -44.846 -23.438 1.369 1.000 29.984 87 LYS H N 1
ATOM 1478 C CA . LYS B 2 87 ? -45.845 -24.348 1.898 1.000 31.277 87 LYS H CA 1
ATOM 1479 C C . LYS B 2 87 ? -46.083 -23.994 3.363 1.000 29.906 87 LYS H C 1
ATOM 1480 O O . LYS B 2 87 ? -45.223 -23.406 4.019 1.000 25.376 87 LYS H O 1
ATOM 1499 N N . ASN B 2 88 ? -47.233 -24.408 3.905 1.000 31.743 88 ASN H N 1
ATOM 1500 C CA . ASN B 2 88 ? -47.505 -24.222 5.329 1.000 31.110 88 ASN H CA 1
ATOM 1501 C C . ASN B 2 88 ? -46.392 -24.831 6.187 1.000 27.275 88 ASN H C 1
ATOM 1502 O O . ASN B 2 88 ? -46.019 -24.252 7.196 1.000 27.373 88 ASN H O 1
ATOM 1513 N N . ALA B 2 89 ? -45.893 -26.001 5.785 1.000 28.219 89 ALA H N 1
ATOM 1514 C CA . ALA B 2 89 ? -44.856 -26.718 6.526 1.000 29.155 89 ALA H CA 1
ATOM 1515 C C . ALA B 2 89 ? -43.494 -26.003 6.514 1.000 30.776 89 ALA H C 1
ATOM 1516 O O . ALA B 2 89 ? -42.591 -26.427 7.230 1.000 31.117 89 ALA H O 1
ATOM 1523 N N . ASP B 2 90 ? -43.345 -24.903 5.768 1.000 28.012 90 ASP H N 1
ATOM 1524 C CA . ASP B 2 90 ? -42.125 -24.102 5.830 1.000 26.866 90 ASP H CA 1
ATOM 1525 C C . ASP B 2 90 ? -42.103 -23.198 7.057 1.000 26.081 90 ASP H C 1
ATOM 1526 O O . ASP B 2 90 ? -41.078 -22.554 7.300 1.000 28.274 90 ASP H O 1
ATOM 1535 N N . THR B 2 91 ? -43.216 -23.129 7.829 1.000 24.774 91 THR H N 1
ATOM 1536 C CA . THR B 2 91 ? -43.251 -22.329 9.051 1.000 23.905 91 THR H CA 1
ATOM 1537 C C . THR B 2 91 ? -42.196 -22.850 10.037 1.000 21.581 91 THR H C 1
ATOM 1538 O O . THR B 2 91 ? -42.248 -24.011 10.441 1.000 24.077 91 THR H O 1
ATOM 1549 N N . ALA B 2 92 ? -41.265 -21.975 10.428 1.000 23.526 92 ALA H N 1
ATOM 1550 C CA . ALA B 2 92 ? -40.103 -22.385 11.208 1.000 23.786 92 ALA H CA 1
ATOM 1551 C C . ALA B 2 92 ? -39.191 -21.194 11.438 1.000 24.061 92 ALA H C 1
ATOM 1552 O O . ALA B 2 92 ? -39.353 -20.135 10.830 1.000 24.826 92 ALA H O 1
ATOM 1559 N N . THR B 2 93 ? -38.237 -21.407 12.359 1.000 22.764 93 THR H N 1
ATOM 1560 C CA . THR B 2 93 ? -37.105 -20.531 12.511 1.000 23.660 93 THR H CA 1
ATOM 1561 C C . THR B 2 93 ? -35.981 -21.149 11.688 1.000 23.364 93 THR H C 1
ATOM 1562 O O . THR B 2 93 ? -35.782 -22.363 11.758 1.000 23.174 93 THR H O 1
ATOM 1573 N N . TYR B 2 94 ? -35.377 -20.299 10.860 1.000 19.589 94 TYR H N 1
ATOM 1574 C CA . TYR B 2 94 ? -34.222 -20.669 10.070 1.000 19.235 94 TYR H CA 1
ATOM 1575 C C . TYR B 2 94 ? -32.967 -20.021 10.642 1.000 20.152 94 TYR H C 1
ATOM 1576 O O . TYR B 2 94 ? -32.928 -18.814 10.926 1.000 22.051 94 TYR H O 1
ATOM 1594 N N . PHE B 2 95 ? -31.908 -20.826 10.756 1.000 18.280 95 PHE H N 1
ATOM 1595 C CA . PHE B 2 95 ? -30.632 -20.377 11.266 1.000 18.795 95 PHE H CA 1
ATOM 1596 C C . PHE B 2 95 ? -29.560 -20.561 10.186 1.000 20.476 95 PHE H C 1
ATOM 1597 O O . PHE B 2 95 ? -29.559 -21.567 9.473 1.000 19.297 95 PHE H O 1
ATOM 1614 N N . CYS B 2 96 ? -28.637 -19.598 10.111 1.000 19.662 96 CYS H N 1
ATOM 1615 C CA . CYS B 2 96 ? -27.360 -19.823 9.458 1.000 18.987 96 CYS H CA 1
ATOM 1616 C C . CYS B 2 96 ? -26.326 -20.168 10.534 1.000 20.066 96 CYS H C 1
ATOM 1617 O O . CYS B 2 96 ? -26.426 -19.789 11.710 1.000 19.655 96 CYS H O 1
ATOM 1624 N N . ALA B 2 97 ? -25.369 -21.010 10.172 1.000 17.946 97 ALA H N 1
ATOM 1625 C CA . ALA B 2 97 ? -24.312 -21.392 11.088 1.000 17.489 97 ALA H CA 1
ATOM 1626 C C . ALA B 2 97 ? -23.029 -21.557 10.294 1.000 19.392 97 ALA H C 1
ATOM 1627 O O . ALA B 2 97 ? -23.035 -22.188 9.230 1.000 20.324 97 ALA H O 1
ATOM 1634 N N . ARG B 2 98 ? -21.939 -21.001 10.848 1.000 19.727 98 ARG H N 1
ATOM 1635 C CA . ARG B 2 98 ? -20.612 -21.224 10.297 1.000 19.612 98 ARG H CA 1
ATOM 1636 C C . ARG B 2 98 ? -20.220 -22.685 10.529 1.000 20.271 98 ARG H C 1
ATOM 1637 O O . ARG B 2 98 ? -20.438 -23.235 11.618 1.000 20.458 98 ARG H O 1
ATOM 1658 N N . GLY B 2 99 ? -19.589 -23.288 9.518 1.000 21.903 99 GLY H N 1
ATOM 1659 C CA . GLY B 2 99 ? -18.897 -24.557 9.710 1.000 21.316 99 GLY H CA 1
ATOM 1660 C C . GLY B 2 99 ? -17.381 -24.378 9.723 1.000 21.856 99 GLY H C 1
ATOM 1661 O O . GLY B 2 99 ? -16.786 -23.980 8.718 1.000 22.674 99 GLY H O 1
ATOM 1665 N N . MET B 2 100 ? -16.756 -24.670 10.875 1.000 22.552 100 MET H N 1
ATOM 1666 C CA . MET B 2 100 ? -15.311 -24.688 10.982 1.000 23.279 100 MET H CA 1
ATOM 1667 C C . MET B 2 100 ? -14.840 -26.070 11.444 1.000 22.467 100 MET H C 1
ATOM 1668 O O . MET B 2 100 ? -15.233 -26.504 12.523 1.000 22.116 100 MET H O 1
ATOM 1682 N N . SER B 2 101 ? -14.029 -26.757 10.642 1.000 22.687 101 SER H N 1
ATOM 1683 C CA . SER B 2 101 ? -13.476 -28.062 11.023 1.000 24.089 101 SER H CA 1
ATOM 1684 C C . SER B 2 101 ? -14.545 -29.023 11.547 1.000 24.852 101 SER H C 1
ATOM 1685 O O . SER B 2 101 ? -14.341 -29.684 12.571 1.000 26.643 101 SER H O 1
ATOM 1693 N N . GLY B 2 102 ? -15.716 -29.051 10.904 1.000 21.804 102 GLY H N 1
ATOM 1694 C CA . GLY B 2 102 ? -16.735 -30.041 11.198 1.000 23.629 102 GLY H CA 1
ATOM 1695 C C . GLY B 2 102 ? -17.667 -29.669 12.349 1.000 25.157 102 GLY H C 1
ATOM 1696 O O . GLY B 2 102 ? -18.454 -30.499 12.825 1.000 24.103 102 GLY H O 1
ATOM 1700 N N . THR B 2 103 ? -17.590 -28.402 12.778 1.000 21.719 103 THR H N 1
ATOM 1701 C CA . THR B 2 103 ? -18.399 -27.922 13.872 1.000 21.710 103 THR H CA 1
ATOM 1702 C C . THR B 2 103 ? -19.196 -26.706 13.413 1.000 21.435 103 THR H C 1
ATOM 1703 O O . THR B 2 103 ? -18.642 -25.848 12.733 1.000 20.649 103 THR H O 1
ATOM 1714 N N . PHE B 2 104 ? -20.465 -26.636 13.836 1.000 20.647 104 PHE H N 1
ATOM 1715 C CA . PHE B 2 104 ? -21.323 -25.460 13.685 1.000 20.597 104 PHE H CA 1
ATOM 1716 C C . PHE B 2 104 ? -21.074 -24.497 14.850 1.000 20.030 104 PHE H C 1
ATOM 1717 O O . PHE B 2 104 ? -21.758 -24.583 15.877 1.000 23.599 104 PHE H O 1
ATOM 1734 N N . ASP B 2 105 ? -20.024 -23.658 14.743 1.000 19.596 105 ASP H N 1
ATOM 1735 C CA . ASP B 2 105 ? -19.469 -23.032 15.933 1.000 19.138 105 ASP H CA 1
ATOM 1736 C C . ASP B 2 105 ? -20.173 -21.710 16.252 1.000 21.553 105 ASP H C 1
ATOM 1737 O O . ASP B 2 105 ? -20.357 -21.404 17.430 1.000 21.705 105 ASP H O 1
ATOM 1746 N N . TYR B 2 106 ? -20.611 -20.951 15.240 1.000 18.906 106 TYR H N 1
ATOM 1747 C CA . TYR B 2 106 ? -21.328 -19.701 15.485 1.000 22.206 106 TYR H CA 1
ATOM 1748 C C . TYR B 2 106 ? -22.621 -19.716 14.687 1.000 22.219 106 TYR H C 1
ATOM 1749 O O . TYR B 2 106 ? -22.593 -20.032 13.508 1.000 21.240 106 TYR H O 1
ATOM 1767 N N . TRP B 2 107 ? -23.727 -19.396 15.357 1.000 21.025 107 TRP H N 1
ATOM 1768 C CA . TRP B 2 107 ? -25.046 -19.399 14.742 1.000 20.647 107 TRP H CA 1
ATOM 1769 C C . TRP B 2 107 ? -25.568 -17.977 14.650 1.000 21.961 107 TRP H C 1
ATOM 1770 O O . TRP B 2 107 ? -25.342 -17.162 15.554 1.000 22.115 107 TRP H O 1
ATOM 1791 N N . GLY B 2 108 ? -26.341 -17.735 13.608 1.000 19.973 108 GLY H N 1
ATOM 1792 C CA . GLY B 2 108 ? -27.177 -16.551 13.547 1.000 21.411 108 GLY H CA 1
ATOM 1793 C C . GLY B 2 108 ? -28.243 -16.590 14.645 1.000 22.189 108 GLY H C 1
ATOM 1794 O O . GLY B 2 108 ? -28.504 -17.645 15.234 1.000 21.959 108 GLY H O 1
ATOM 1798 N N . GLN B 2 109 ? -28.910 -15.444 14.876 1.000 22.225 109 GLN H N 1
ATOM 1799 C CA . GLN B 2 109 ? -29.932 -15.362 15.915 1.000 21.996 109 GLN H CA 1
ATOM 1800 C C . GLN B 2 109 ? -31.236 -16.046 15.484 1.000 23.108 109 GLN H C 1
ATOM 1801 O O . GLN B 2 109 ? -32.110 -16.277 16.313 1.000 22.496 109 GLN H O 1
ATOM 1815 N N . GLY B 2 110 ? -31.362 -16.437 14.200 1.000 20.867 110 GLY H N 1
ATOM 1816 C CA . GLY B 2 110 ? -32.574 -17.048 13.698 1.000 20.630 110 GLY H CA 1
ATOM 1817 C C . GLY B 2 110 ? -33.516 -16.028 13.050 1.000 20.861 110 GLY H C 1
ATOM 1818 O O . GLY B 2 110 ? -33.509 -14.839 13.374 1.000 22.019 110 GLY H O 1
ATOM 1822 N N . THR B 2 111 ? -34.220 -16.489 12.019 1.000 22.121 111 THR H N 1
ATOM 1823 C CA . THR B 2 111 ? -35.213 -15.684 11.326 1.000 21.498 111 THR H CA 1
ATOM 1824 C C . THR B 2 111 ? -36.496 -16.497 11.382 1.000 21.441 111 THR H C 1
ATOM 1825 O O . THR B 2 111 ? -36.590 -17.596 10.815 1.000 21.933 111 THR H O 1
ATOM 1836 N N . SER B 2 112 ? -37.514 -15.937 12.040 1.000 22.711 112 SER H N 1
ATOM 1837 C CA . SER B 2 112 ? -38.822 -16.548 12.077 1.000 22.545 112 SER H CA 1
ATOM 1838 C C . SER B 2 112 ? -39.543 -16.336 10.749 1.000 22.986 112 SER H C 1
ATOM 1839 O O . SER B 2 112 ? -39.700 -15.198 10.341 1.000 25.775 112 SER H O 1
ATOM 1847 N N . LEU B 2 113 ? -40.034 -17.418 10.153 1.000 24.048 113 LEU H N 1
ATOM 1848 C CA . LEU B 2 113 ? -40.903 -17.383 8.973 1.000 26.159 113 LEU H CA 1
ATOM 1849 C C . LEU B 2 113 ? -42.237 -18.045 9.337 1.000 26.062 113 LEU H C 1
ATOM 1850 O O . LEU B 2 113 ? -42.286 -19.187 9.800 1.000 25.041 113 LEU H O 1
ATOM 1866 N N . THR B 2 114 ? -43.334 -17.307 9.129 1.000 25.655 114 THR H N 1
ATOM 1867 C CA . THR B 2 114 ? -44.677 -17.843 9.257 1.000 27.368 114 THR H CA 1
ATOM 1868 C C . THR B 2 114 ? -45.354 -17.838 7.891 1.000 26.942 114 THR H C 1
ATOM 1869 O O . THR B 2 114 ? -45.359 -16.797 7.223 1.000 27.423 114 THR H O 1
ATOM 1880 N N . VAL B 2 115 ? -45.884 -19.001 7.506 1.000 24.880 115 VAL H N 1
ATOM 1881 C CA . VAL B 2 115 ? -46.595 -19.177 6.257 1.000 27.830 115 VAL H CA 1
ATOM 1882 C C . VAL B 2 115 ? -48.069 -19.414 6.586 1.000 31.794 115 VAL H C 1
ATOM 1883 O O . VAL B 2 115 ? -48.412 -20.352 7.302 1.000 34.354 115 VAL H O 1
ATOM 1896 N N . SER B 2 116 ? -48.935 -18.546 6.049 1.000 32.262 116 SER H N 1
ATOM 1897 C CA . SER B 2 116 ? -50.377 -18.704 6.207 1.000 33.645 116 SER H CA 1
ATOM 1898 C C . SER B 2 116 ? -51.081 -17.958 5.081 1.000 29.175 116 SER H C 1
ATOM 1899 O O . SER B 2 116 ? -50.670 -16.840 4.757 1.000 31.435 116 SER H O 1
ATOM 1907 N N . SER B 2 117 ? -52.187 -18.537 4.615 1.000 34.399 117 SER H N 1
ATOM 1908 C CA . SER B 2 117 ? -53.087 -17.869 3.673 1.000 34.326 117 SER H CA 1
ATOM 1909 C C . SER B 2 117 ? -53.938 -16.771 4.329 1.000 36.819 117 SER H C 1
ATOM 1910 O O . SER B 2 117 ? -54.611 -16.018 3.625 1.000 38.204 117 SER H O 1
ATOM 1918 N N . ALA B 2 118 ? -53.908 -16.652 5.667 1.000 34.101 118 ALA H N 1
ATOM 1919 C CA . ALA B 2 118 ? -54.801 -15.745 6.382 1.000 33.946 118 ALA H CA 1
ATOM 1920 C C . ALA B 2 118 ? -54.389 -14.286 6.214 1.000 37.042 118 ALA H C 1
ATOM 1921 O O . ALA B 2 118 ? -53.219 -13.938 6.346 1.000 37.324 118 ALA H O 1
ATOM 1928 N N . LYS B 2 119 ? -55.392 -13.424 6.026 1.000 35.293 119 LYS H N 1
ATOM 1929 C CA . LYS B 2 119 ? -55.209 -12.013 6.254 1.000 38.416 119 LYS H CA 1
ATOM 1930 C C . LYS B 2 119 ? -55.342 -11.794 7.755 1.000 36.072 119 LYS H C 1
ATOM 1931 O O . LYS B 2 119 ? -55.662 -12.733 8.486 1.000 34.713 119 LYS H O 1
ATOM 1950 N N . THR B 2 120 ? -55.062 -10.563 8.194 1.000 34.084 120 THR H N 1
ATOM 1951 C CA . THR B 2 120 ? -55.255 -10.185 9.580 1.000 34.414 120 THR H CA 1
ATOM 1952 C C . THR B 2 120 ? -56.695 -10.481 9.999 1.000 37.899 120 THR H C 1
ATOM 1953 O O . THR B 2 120 ? -57.629 -9.999 9.358 1.000 31.309 120 THR H O 1
ATOM 1964 N N . THR B 2 121 ? -56.844 -11.264 11.084 1.000 30.740 121 THR H N 1
ATOM 1965 C CA . THR B 2 121 ? -58.127 -11.853 11.449 1.000 31.947 121 THR H CA 1
ATOM 1966 C C . THR B 2 121 ? -58.271 -11.775 12.961 1.000 29.816 121 THR H C 1
ATOM 1967 O O . THR B 2 121 ? -57.390 -12.253 13.672 1.000 28.040 121 THR H O 1
ATOM 1978 N N . PRO B 2 122 ? -59.315 -11.106 13.505 1.000 30.410 122 PRO H N 1
ATOM 1979 C CA . PRO B 2 122 ? -59.470 -11.004 14.951 1.000 29.696 122 PRO H CA 1
ATOM 1980 C C . PRO B 2 122 ? -59.874 -12.360 15.509 1.000 27.288 122 PRO H C 1
ATOM 1981 O O . PRO B 2 122 ? -60.467 -13.177 14.797 1.000 25.065 122 PRO H O 1
ATOM 1992 N N . PRO B 2 123 ? -59.646 -12.617 16.810 1.000 24.148 123 PRO H N 1
ATOM 1993 C CA . PRO B 2 123 ? -60.059 -13.885 17.403 1.000 23.782 123 PRO H CA 1
ATOM 1994 C C . PRO B 2 123 ? -61.558 -13.956 17.694 1.000 24.034 123 PRO H C 1
ATOM 1995 O O . PRO B 2 123 ? -62.187 -12.930 17.950 1.000 24.000 123 PRO H O 1
ATOM 2006 N N . SER B 2 124 ? -62.108 -15.169 17.706 1.000 23.028 124 SER H N 1
ATOM 2007 C CA . SER B 2 124 ? -63.357 -15.404 18.400 1.000 23.675 124 SER H CA 1
ATOM 2008 C C . SER B 2 124 ? -62.985 -15.757 19.837 1.000 22.259 124 SER H C 1
ATOM 2009 O O . SER B 2 124 ? -62.019 -16.479 20.053 1.000 25.992 124 SER H O 1
ATOM 2017 N N . VAL B 2 125 ? -63.742 -15.235 20.793 1.000 20.258 125 VAL H N 1
ATOM 2018 C CA . VAL B 2 125 ? -63.472 -15.455 22.201 1.000 19.017 125 VAL H CA 1
ATOM 2019 C C . VAL B 2 125 ? -64.647 -16.210 22.799 1.000 20.448 125 VAL H C 1
ATOM 2020 O O . VAL B 2 125 ? -65.773 -15.707 22.839 1.000 19.719 125 VAL H O 1
ATOM 2033 N N . TYR B 2 126 ? -64.356 -17.404 23.322 1.000 19.811 126 TYR H N 1
ATOM 2034 C CA . TYR B 2 126 ? -65.349 -18.264 23.941 1.000 21.468 126 TYR H CA 1
ATOM 2035 C C . TYR B 2 126 ? -65.087 -18.491 25.429 1.000 21.210 126 TYR H C 1
ATOM 2036 O O . TYR B 2 126 ? -64.018 -18.976 25.820 1.000 21.581 126 TYR H O 1
ATOM 2054 N N . PRO B 2 127 ? -66.093 -18.228 26.278 1.000 20.508 127 PRO H N 1
ATOM 2055 C CA . PRO B 2 127 ? -65.973 -18.423 27.721 1.000 20.998 127 PRO H CA 1
ATOM 2056 C C . PRO B 2 127 ? -65.995 -19.914 28.043 1.000 23.741 127 PRO H C 1
ATOM 2057 O O . PRO B 2 127 ? -66.718 -20.715 27.408 1.000 22.985 127 PRO H O 1
ATOM 2068 N N . LEU B 2 128 ? -65.150 -20.257 29.019 1.000 22.681 128 LEU H N 1
ATOM 2069 C CA . LEU B 2 128 ? -65.070 -21.603 29.553 1.000 22.461 128 LEU H CA 1
ATOM 2070 C C . LEU B 2 128 ? -65.520 -21.526 31.011 1.000 24.130 128 LEU H C 1
ATOM 2071 O O . LEU B 2 128 ? -64.827 -20.956 31.848 1.000 21.369 128 LEU H O 1
ATOM 2087 N N . ALA B 2 129 ? -66.729 -22.033 31.285 1.000 22.796 129 ALA H N 1
ATOM 2088 C CA . ALA B 2 129 ? -67.310 -21.942 32.614 1.000 23.108 129 ALA H CA 1
ATOM 2089 C C . ALA B 2 129 ? -67.780 -23.330 33.006 1.000 22.502 129 ALA H C 1
ATOM 2090 O O . ALA B 2 129 ? -68.277 -24.060 32.156 1.000 23.408 129 ALA H O 1
ATOM 2097 N N . PRO B 2 130 ? -67.672 -23.727 34.289 1.000 26.201 130 PRO H N 1
ATOM 2098 C CA . PRO B 2 130 ? -68.204 -25.023 34.741 1.000 31.525 130 PRO H CA 1
ATOM 2099 C C . PRO B 2 130 ? -69.728 -25.023 34.645 1.000 36.618 130 PRO H C 1
ATOM 2100 O O . PRO B 2 130 ? -70.350 -23.957 34.612 1.000 33.499 130 PRO H O 1
ATOM 2111 N N . GLY B 2 131 ? -70.301 -26.223 34.495 1.000 48.429 131 GLY H N 1
ATOM 2112 C CA . GLY B 2 131 ? -71.676 -26.369 34.045 1.000 53.889 131 GLY H CA 1
ATOM 2113 C C . GLY B 2 131 ? -72.261 -27.751 34.339 1.000 56.527 131 GLY H C 1
ATOM 2114 O O . GLY B 2 131 ? -72.173 -28.663 33.515 1.000 65.059 131 GLY H O 1
ATOM 2118 N N . CYS B 2 132 ? -72.859 -27.864 35.534 1.000 67.744 132 CYS H N 1
ATOM 2119 C CA . CYS B 2 132 ? -73.686 -28.991 35.959 1.000 62.803 132 CYS H CA 1
ATOM 2120 C C . CYS B 2 132 ? -73.883 -29.981 34.804 1.000 55.659 132 CYS H C 1
ATOM 2121 O O . CYS B 2 132 ? -73.376 -31.110 34.923 1.000 46.929 132 CYS H O 1
ATOM 2129 N N . THR B 2 133 ? -67.616 -25.651 42.489 1.000 69.852 136 THR H N 1
ATOM 2130 C CA . THR B 2 133 ? -67.987 -26.914 43.185 1.000 63.532 136 THR H CA 1
ATOM 2131 C C . THR B 2 133 ? -67.117 -27.054 44.444 1.000 58.659 136 THR H C 1
ATOM 2132 O O . THR B 2 133 ? -67.679 -27.313 45.505 1.000 57.138 136 THR H O 1
ATOM 2143 N N . GLY B 2 134 ? -65.786 -26.809 44.342 1.000 48.971 137 GLY H N 1
ATOM 2144 C CA . GLY B 2 134 ? -64.848 -26.865 45.467 1.000 41.071 137 GLY H CA 1
ATOM 2145 C C . GLY B 2 134 ? -64.524 -25.497 46.094 1.000 37.749 137 GLY H C 1
ATOM 2146 O O . GLY B 2 134 ? -65.245 -24.523 45.891 1.000 37.812 137 GLY H O 1
ATOM 2150 N N . SER B 2 135 ? -63.420 -25.414 46.861 1.000 34.669 138 SER H N 1
ATOM 2151 C CA . SER B 2 135 ? -63.026 -24.178 47.537 1.000 33.552 138 SER H CA 1
ATOM 2152 C C . SER B 2 135 ? -62.476 -23.143 46.552 1.000 29.460 138 SER H C 1
ATOM 2153 O O . SER B 2 135 ? -62.585 -21.927 46.786 1.000 29.233 138 SER H O 1
ATOM 2161 N N . SER B 2 136 ? -61.857 -23.631 45.468 1.000 26.660 139 SER H N 1
ATOM 2162 C CA . SER B 2 136 ? -61.516 -22.774 44.341 1.000 27.325 139 SER H CA 1
ATOM 2163 C C . SER B 2 136 ? -62.253 -23.273 43.093 1.000 24.793 139 SER H C 1
ATOM 2164 O O . SER B 2 136 ? -62.688 -24.431 43.005 1.000 27.799 139 SER H O 1
ATOM 2172 N N . VAL B 2 137 ? -62.341 -22.373 42.125 1.000 24.792 140 VAL H N 1
ATOM 2173 C CA . VAL B 2 137 ? -62.984 -22.627 40.844 1.000 24.658 140 VAL H CA 1
ATOM 2174 C C . VAL B 2 137 ? -62.064 -22.107 39.731 1.000 21.837 140 VAL H C 1
ATOM 2175 O O . VAL B 2 137 ? -61.482 -21.043 39.824 1.000 22.060 140 VAL H O 1
ATOM 2188 N N . THR B 2 138 ? -61.962 -22.889 38.654 1.000 21.418 141 THR H N 1
ATOM 2189 C CA . THR B 2 138 ? -61.164 -22.538 37.482 1.000 21.257 141 THR H CA 1
ATOM 2190 C C . THR B 2 138 ? -62.108 -22.217 36.330 1.000 20.862 141 THR H C 1
ATOM 2191 O O . THR B 2 138 ? -63.069 -22.957 36.054 1.000 22.871 141 THR H O 1
ATOM 2202 N N . LEU B 2 139 ? -61.835 -21.053 35.744 1.000 20.036 142 LEU H N 1
ATOM 2203 C CA . LEU B 2 139 ? -62.537 -20.525 34.583 1.000 21.032 142 LEU H CA 1
ATOM 2204 C C . LEU B 2 139 ? -61.526 -20.357 33.457 1.000 20.516 142 LEU H C 1
ATOM 2205 O O . LEU B 2 139 ? -60.318 -20.354 33.670 1.000 21.976 142 LEU H O 1
ATOM 2221 N N . GLY B 2 140 ? -62.019 -20.176 32.232 1.000 19.985 143 GLY H N 1
ATOM 2222 C CA . GLY B 2 140 ? -61.102 -19.893 31.158 1.000 19.148 143 GLY H CA 1
ATOM 2223 C C . GLY B 2 140 ? -61.739 -19.161 29.995 1.000 19.298 143 GLY H C 1
ATOM 2224 O O . GLY B 2 140 ? -62.951 -18.910 29.967 1.000 19.070 143 GLY H O 1
ATOM 2228 N N . CYS B 2 141 ? -60.864 -18.794 29.062 1.000 19.612 144 CYS H N 1
ATOM 2229 C CA . CYS B 2 141 ? -61.259 -18.247 27.774 1.000 20.886 144 CYS H CA 1
ATOM 2230 C C . CYS B 2 141 ? -60.449 -18.948 26.680 1.000 19.608 144 CYS H C 1
ATOM 2231 O O . CYS B 2 141 ? -59.226 -19.115 26.785 1.000 20.206 144 CYS H O 1
ATOM 2238 N N . LEU B 2 142 ? -61.174 -19.364 25.642 1.000 19.073 145 LEU H N 1
ATOM 2239 C CA . LEU B 2 142 ? -60.630 -20.001 24.459 1.000 18.970 145 LEU H CA 1
ATOM 2240 C C . LEU B 2 142 ? -60.653 -18.949 23.358 1.000 19.453 145 LEU H C 1
ATOM 2241 O O . LEU B 2 142 ? -61.701 -18.360 23.075 1.000 20.530 145 LEU H O 1
ATOM 2257 N N . VAL B 2 143 ? -59.462 -18.675 22.809 1.000 18.064 146 VAL H N 1
ATOM 2258 C CA . VAL B 2 143 ? -59.290 -17.591 21.868 1.000 19.744 146 VAL H CA 1
ATOM 2259 C C . VAL B 2 143 ? -58.906 -18.226 20.532 1.000 20.657 146 VAL H C 1
ATOM 2260 O O . VAL B 2 143 ? -57.782 -18.716 20.363 1.000 21.580 146 VAL H O 1
ATOM 2273 N N . LYS B 2 144 ? -59.813 -18.187 19.566 1.000 20.984 147 LYS H N 1
ATOM 2274 C CA . LYS B 2 144 ? -59.716 -19.087 18.419 1.000 25.382 147 LYS H CA 1
ATOM 2275 C C . LYS B 2 144 ? -59.770 -18.326 17.097 1.000 23.939 147 LYS H C 1
ATOM 2276 O O . LYS B 2 144 ? -60.535 -17.389 16.967 1.000 23.925 147 LYS H O 1
ATOM 2295 N N . GLY B 2 145 ? -58.971 -18.762 16.102 1.000 25.360 148 GLY H N 1
ATOM 2296 C CA . GLY B 2 145 ? -59.149 -18.305 14.729 1.000 26.782 148 GLY H CA 1
ATOM 2297 C C . GLY B 2 145 ? -58.563 -16.925 14.421 1.000 26.718 148 GLY H C 1
ATOM 2298 O O . GLY B 2 145 ? -59.070 -16.207 13.552 1.000 27.786 148 GLY H O 1
ATOM 2302 N N . TYR B 2 146 ? -57.430 -16.580 15.034 1.000 23.931 149 TYR H N 1
ATOM 2303 C CA . TYR B 2 146 ? -56.860 -15.260 14.813 1.000 22.683 149 TYR H CA 1
ATOM 2304 C C . TYR B 2 146 ? -55.526 -15.338 14.057 1.000 24.380 149 TYR H C 1
ATOM 2305 O O . TYR B 2 146 ? -54.864 -16.374 13.988 1.000 23.764 149 TYR H O 1
ATOM 2323 N N . PHE B 2 147 ? -55.135 -14.197 13.485 1.000 25.754 150 PHE H N 1
ATOM 2324 C CA . PHE B 2 147 ? -53.887 -14.057 12.758 1.000 28.132 150 PHE H CA 1
ATOM 2325 C C . PHE B 2 147 ? -53.540 -12.571 12.649 1.000 29.493 150 PHE H C 1
ATOM 2326 O O . PHE B 2 147 ? -54.432 -11.767 12.364 1.000 31.196 150 PHE H O 1
ATOM 2343 N N . PRO B 2 148 ? -52.281 -12.128 12.904 1.000 28.685 151 PRO H N 1
ATOM 2344 C CA . PRO B 2 148 ? -51.181 -12.990 13.332 1.000 31.606 151 PRO H CA 1
ATOM 2345 C C . PRO B 2 148 ? -51.071 -13.026 14.856 1.000 29.713 151 PRO H C 1
ATOM 2346 O O . PRO B 2 148 ? -51.915 -12.493 15.580 1.000 26.682 151 PRO H O 1
ATOM 2357 N N . GLU B 2 149 ? -49.990 -13.645 15.334 1.000 29.392 152 GLU H N 1
ATOM 2358 C CA . GLU B 2 149 ? -49.705 -13.647 16.754 1.000 32.591 152 GLU H CA 1
ATOM 2359 C C . GLU B 2 149 ? -49.535 -12.251 17.318 1.000 36.985 152 GLU H C 1
ATOM 2360 O O . GLU B 2 149 ? -49.186 -11.314 16.576 1.000 35.526 152 GLU H O 1
ATOM 2372 N N . SER B 2 150 ? -49.643 -12.301 18.666 1.000 44.335 153 SER H N 1
ATOM 2373 C CA . SER B 2 150 ? -49.966 -11.262 19.614 1.000 47.018 153 SER H CA 1
ATOM 2374 C C . SER B 2 150 ? -51.447 -11.352 19.994 1.000 33.324 153 SER H C 1
ATOM 2375 O O . SER B 2 150 ? -52.174 -10.570 19.438 1.000 34.208 153 SER H O 1
ATOM 2383 N N . VAL B 2 151 ? -51.885 -12.200 20.957 1.000 29.408 154 VAL H N 1
ATOM 2384 C CA . VAL B 2 151 ? -53.042 -11.846 21.790 1.000 26.009 154 VAL H CA 1
ATOM 2385 C C . VAL B 2 151 ? -52.629 -11.834 23.261 1.000 26.640 154 VAL H C 1
ATOM 2386 O O . VAL B 2 151 ? -51.722 -12.565 23.667 1.000 24.624 154 VAL H O 1
ATOM 2399 N N . THR B 2 152 ? -53.352 -11.042 24.079 1.000 23.831 155 THR H N 1
ATOM 2400 C CA . THR B 2 152 ? -53.237 -11.080 25.524 1.000 24.979 155 THR H CA 1
ATOM 2401 C C . THR B 2 152 ? -54.626 -11.322 26.095 1.000 24.717 155 THR H C 1
ATOM 2402 O O . THR B 2 152 ? -55.618 -10.824 25.575 1.000 27.550 155 THR H O 1
ATOM 2413 N N . VAL B 2 153 ? -54.677 -12.067 27.191 1.000 22.176 156 VAL H N 1
ATOM 2414 C CA . VAL B 2 153 ? -55.884 -12.259 27.955 1.000 22.941 156 VAL H CA 1
ATOM 2415 C C . VAL B 2 153 ? -55.637 -11.642 29.326 1.000 25.887 156 VAL H C 1
ATOM 2416 O O . VAL B 2 153 ? -54.690 -11.991 30.021 1.000 27.841 156 VAL H O 1
ATOM 2429 N N . THR B 2 154 ? -56.468 -10.669 29.670 1.000 23.772 157 THR H N 1
ATOM 2430 C CA . THR B 2 154 ? -56.403 -10.030 30.963 1.000 24.420 157 THR H CA 1
ATOM 2431 C C . THR B 2 154 ? -57.688 -10.349 31.707 1.000 24.505 157 THR H C 1
ATOM 2432 O O . THR B 2 154 ? -58.786 -10.070 31.216 1.000 24.209 157 THR H O 1
ATOM 2443 N N . TRP B 2 155 ? -57.545 -10.953 32.883 1.000 23.253 158 TRP H N 1
ATOM 2444 C CA . TRP B 2 155 ? -58.667 -11.302 33.721 1.000 21.431 158 TRP H CA 1
ATOM 2445 C C . TRP B 2 155 ? -58.995 -10.169 34.694 1.000 26.304 158 TRP H C 1
ATOM 2446 O O . TRP B 2 155 ? -58.099 -9.593 35.280 1.000 26.785 158 TRP H O 1
ATOM 2467 N N . ASN B 2 156 ? -60.287 -9.910 34.879 1.000 27.970 159 ASN H N 1
ATOM 2468 C CA . ASN B 2 156 ? -60.787 -9.129 35.997 1.000 30.422 159 ASN H CA 1
ATOM 2469 C C . ASN B 2 156 ? -61.761 -9.986 36.794 1.000 29.523 159 ASN H C 1
ATOM 2470 O O . ASN B 2 156 ? -62.573 -10.731 36.233 1.000 29.481 159 ASN H O 1
ATOM 2481 N N . SER B 2 157 ? -61.680 -9.870 38.127 1.000 30.192 160 SER H N 1
ATOM 2482 C CA . SER B 2 157 ? -62.521 -10.628 39.021 1.000 29.171 160 SER H CA 1
ATOM 2483 C C . SER B 2 157 ? -62.807 -9.817 40.282 1.000 29.020 160 SER H C 1
ATOM 2484 O O . SER B 2 157 ? -62.237 -8.743 40.475 1.000 30.927 160 SER H O 1
ATOM 2492 N N . GLY B 2 158 ? -63.632 -10.403 41.150 1.000 29.101 161 GLY H N 1
ATOM 2493 C CA . GLY B 2 158 ? -63.860 -9.893 42.493 1.000 32.921 161 GLY H CA 1
ATOM 2494 C C . GLY B 2 158 ? -62.931 -10.543 43.518 1.000 34.269 161 GLY H C 1
ATOM 2495 O O . GLY B 2 158 ? -63.222 -10.516 44.706 1.000 38.526 161 GLY H O 1
ATOM 2499 N N . SER B 2 159 ? -61.814 -11.127 43.047 1.000 29.525 162 SER H N 1
ATOM 2500 C CA . SER B 2 159 ? -60.885 -11.823 43.911 1.000 29.659 162 SER H CA 1
ATOM 2501 C C . SER B 2 159 ? -59.625 -10.989 44.144 1.000 27.238 162 SER H C 1
ATOM 2502 O O . SER B 2 159 ? -59.021 -10.496 43.200 1.000 30.436 162 SER H O 1
ATOM 2510 N N . LEU B 2 160 ? -59.194 -10.881 45.408 1.000 26.524 163 LEU H N 1
ATOM 2511 C CA . LEU B 2 160 ? -57.949 -10.190 45.731 1.000 25.458 163 LEU H CA 1
ATOM 2512 C C . LEU B 2 160 ? -56.737 -10.901 45.121 1.000 24.252 163 LEU H C 1
ATOM 2513 O O . LEU B 2 160 ? -55.823 -10.230 44.643 1.000 25.828 163 LEU H O 1
ATOM 2529 N N . SER B 2 161 ? -56.733 -12.251 45.158 1.000 22.307 164 SER H N 1
ATOM 2530 C CA . SER B 2 161 ? -55.674 -13.066 44.593 1.000 22.036 164 SER H CA 1
ATOM 2531 C C . SER B 2 161 ? -56.265 -14.037 43.574 1.000 20.425 164 SER H C 1
ATOM 2532 O O . SER B 2 161 ? -57.357 -14.554 43.750 1.000 22.035 164 SER H O 1
ATOM 2540 N N . SER B 2 162 ? -55.478 -14.320 42.537 1.000 22.492 165 SER H N 1
ATOM 2541 C CA . SER B 2 162 ? -55.874 -15.336 41.580 1.000 24.674 165 SER H CA 1
ATOM 2542 C C . SER B 2 162 ? -54.611 -16.004 41.057 1.000 23.076 165 SER H C 1
ATOM 2543 O O . SER B 2 162 ? -53.508 -15.515 41.302 1.000 24.189 165 SER H O 1
ATOM 2551 N N . SER B 2 163 ? -54.798 -17.137 40.372 1.000 24.485 166 SER H N 1
ATOM 2552 C CA . SER B 2 163 ? -53.709 -17.850 39.715 1.000 23.121 166 SER H CA 1
ATOM 2553 C C . SER B 2 163 ? -54.082 -18.031 38.238 1.000 22.962 166 SER H C 1
ATOM 2554 O O . SER B 2 163 ? -55.139 -18.579 37.960 1.000 23.350 166 SER H O 1
ATOM 2562 N N . VAL B 2 164 ? -53.265 -17.497 37.319 1.000 22.861 167 VAL H N 1
ATOM 2563 C CA . VAL B 2 164 ? -53.533 -17.478 35.896 1.000 23.390 167 VAL H CA 1
ATOM 2564 C C . VAL B 2 164 ? -52.535 -18.376 35.168 1.000 24.585 167 VAL H C 1
ATOM 2565 O O . VAL B 2 164 ? -51.349 -18.407 35.502 1.000 24.314 167 VAL H O 1
ATOM 2578 N N . HIS B 2 165 ? -53.011 -19.080 34.135 1.000 21.944 168 HIS H N 1
ATOM 2579 C CA . HIS B 2 165 ? -52.109 -19.716 33.191 1.000 22.514 168 HIS H CA 1
ATOM 2580 C C . HIS B 2 165 ? -52.413 -19.238 31.786 1.000 22.700 168 HIS H C 1
ATOM 2581 O O . HIS B 2 165 ? -53.572 -19.161 31.389 1.000 22.802 168 HIS H O 1
ATOM 2596 N N . THR B 2 166 ? -51.351 -19.050 31.012 1.000 21.850 169 THR H N 1
ATOM 2597 C CA . THR B 2 166 ? -51.478 -18.711 29.616 1.000 21.445 169 THR H CA 1
ATOM 2598 C C . THR B 2 166 ? -50.921 -19.841 28.772 1.000 21.759 169 THR H C 1
ATOM 2599 O O . THR B 2 166 ? -49.758 -20.213 28.930 1.000 22.765 169 THR H O 1
ATOM 2610 N N . PHE B 2 167 ? -51.729 -20.380 27.857 1.000 21.908 170 PHE H N 1
ATOM 2611 C CA . PHE B 2 167 ? -51.322 -21.549 27.094 1.000 20.349 170 PHE H CA 1
ATOM 2612 C C . PHE B 2 167 ? -50.799 -21.047 25.756 1.000 22.187 170 PHE H C 1
ATOM 2613 O O . PHE B 2 167 ? -51.520 -20.358 25.044 1.000 21.665 170 PHE H O 1
ATOM 2630 N N . PRO B 2 168 ? -49.555 -21.401 25.346 1.000 23.006 171 PRO H N 1
ATOM 2631 C CA . PRO B 2 168 ? -49.031 -20.958 24.054 1.000 23.236 171 PRO H CA 1
ATOM 2632 C C . PRO B 2 168 ? -49.935 -21.300 22.879 1.000 21.939 171 PRO H C 1
ATOM 2633 O O . PRO B 2 168 ? -50.567 -22.362 22.825 1.000 21.814 171 PRO H O 1
ATOM 2644 N N . ALA B 2 169 ? -50.004 -20.339 21.955 1.000 22.459 172 ALA H N 1
ATOM 2645 C CA . ALA B 2 169 ? -50.807 -20.495 20.755 1.000 23.767 172 ALA H CA 1
ATOM 2646 C C . ALA B 2 169 ? -50.250 -21.603 19.888 1.000 25.706 172 ALA H C 1
ATOM 2647 O O . ALA B 2 169 ? -49.034 -21.798 19.835 1.000 24.899 172 ALA H O 1
ATOM 2654 N N . LEU B 2 170 ? -51.168 -22.282 19.211 1.000 23.914 173 LEU H N 1
ATOM 2655 C CA . LEU B 2 170 ? -50.846 -23.225 18.153 1.000 26.320 173 LEU H CA 1
ATOM 2656 C C . LEU B 2 170 ? -51.464 -22.749 16.845 1.000 27.251 173 LEU H C 1
ATOM 2657 O O . LEU B 2 170 ? -52.621 -22.321 16.837 1.000 26.275 173 LEU H O 1
ATOM 2673 N N . LEU B 2 171 ? -50.724 -22.972 15.749 1.000 26.824 174 LEU H N 1
ATOM 2674 C CA . LEU B 2 171 ? -51.179 -22.654 14.399 1.000 30.476 174 LEU H CA 1
ATOM 2675 C C . LEU B 2 171 ? -51.835 -23.887 13.767 1.000 32.706 174 LEU H C 1
ATOM 2676 O O . LEU B 2 171 ? -51.223 -24.944 13.692 1.000 33.421 174 LEU H O 1
ATOM 2692 N N . GLN B 2 172 ? -53.101 -23.760 13.350 1.000 37.431 175 GLN H N 1
ATOM 2693 C CA . GLN B 2 172 ? -53.785 -24.812 12.622 1.000 42.688 175 GLN H CA 1
ATOM 2694 C C . GLN B 2 172 ? -54.528 -24.178 11.446 1.000 42.697 175 GLN H C 1
ATOM 2695 O O . GLN B 2 172 ? -55.218 -23.176 11.600 1.000 39.016 175 GLN H O 1
ATOM 2709 N N . SER B 2 173 ? -54.327 -24.749 10.257 1.000 40.381 176 SER H N 1
ATOM 2710 C CA . SER B 2 173 ? -54.965 -24.271 9.035 1.000 41.984 176 SER H CA 1
ATOM 2711 C C . SER B 2 173 ? -54.854 -22.752 8.897 1.000 38.945 176 SER H C 1
ATOM 2712 O O . SER B 2 173 ? -55.840 -22.102 8.564 1.000 37.175 176 SER H O 1
ATOM 2720 N N . GLY B 2 174 ? -53.651 -22.223 9.162 1.000 33.165 177 GLY H N 1
ATOM 2721 C CA . GLY B 2 174 ? -53.307 -20.827 8.977 1.000 31.363 177 GLY H CA 1
ATOM 2722 C C . GLY B 2 174 ? -53.784 -19.870 10.074 1.000 29.232 177 GLY H C 1
ATOM 2723 O O . GLY B 2 174 ? -53.461 -18.687 10.014 1.000 30.088 177 GLY H O 1
ATOM 2727 N N . LEU B 2 175 ? -54.500 -20.364 11.095 1.000 30.292 178 LEU H N 1
ATOM 2728 C CA . LEU B 2 175 ? -55.004 -19.511 12.165 1.000 25.747 178 LEU H CA 1
ATOM 2729 C C . LEU B 2 175 ? -54.530 -20.022 13.521 1.000 25.858 178 LEU H C 1
ATOM 2730 O O . LEU B 2 175 ? -54.362 -21.217 13.703 1.000 26.906 178 LEU H O 1
ATOM 2746 N N . TYR B 2 176 ? -54.385 -19.106 14.471 1.000 25.132 179 TYR H N 1
ATOM 2747 C CA . TYR B 2 176 ? -53.948 -19.448 15.816 1.000 25.298 179 TYR H CA 1
ATOM 2748 C C . TYR B 2 176 ? -55.134 -19.686 16.747 1.000 24.662 179 TYR H C 1
ATOM 2749 O O . TYR B 2 176 ? -56.166 -19.019 16.671 1.000 22.137 179 TYR H O 1
ATOM 2767 N N . THR B 2 177 ? -54.883 -20.548 17.731 1.000 22.114 180 THR H N 1
ATOM 2768 C CA . THR B 2 177 ? -55.783 -20.771 18.851 1.000 22.737 180 THR H CA 1
ATOM 2769 C C . THR B 2 177 ? -54.922 -20.791 20.113 1.000 21.506 180 THR H C 1
ATOM 2770 O O . THR B 2 177 ? -53.868 -21.425 20.123 1.000 21.285 180 THR H O 1
ATOM 2781 N N . MET B 2 178 ? -55.384 -20.105 21.152 1.000 19.542 181 MET H N 1
ATOM 2782 C CA . MET B 2 178 ? -54.729 -20.188 22.450 1.000 18.801 181 MET H CA 1
ATOM 2783 C C . MET B 2 178 ? -55.836 -20.246 23.487 1.000 17.572 181 MET H C 1
ATOM 2784 O O . MET B 2 178 ? -57.000 -20.065 23.169 1.000 19.596 181 MET H O 1
ATOM 2798 N N . SER B 2 179 ? -55.444 -20.422 24.744 1.000 17.540 182 SER H N 1
ATOM 2799 C CA . SER B 2 179 ? -56.392 -20.398 25.839 1.000 18.384 182 SER H CA 1
ATOM 2800 C C . SER B 2 179 ? -55.678 -19.853 27.061 1.000 18.645 182 SER H C 1
ATOM 2801 O O . SER B 2 179 ? -54.428 -19.785 27.089 1.000 18.814 182 SER H O 1
ATOM 2809 N N . SER B 2 180 ? -56.508 -19.454 28.029 1.000 17.686 183 SER H N 1
ATOM 2810 C CA . SER B 2 180 ? -56.049 -18.924 29.310 1.000 18.190 183 SER H CA 1
ATOM 2811 C C . SER B 2 180 ? -56.995 -19.388 30.413 1.000 17.672 183 SER H C 1
ATOM 2812 O O . SER B 2 180 ? -58.205 -19.431 30.205 1.000 18.066 183 SER H O 1
ATOM 2820 N N . SER B 2 181 ? -56.444 -19.698 31.588 1.000 18.919 184 SER H N 1
ATOM 2821 C CA . SER B 2 181 ? -57.240 -20.089 32.750 1.000 19.202 184 SER H CA 1
ATOM 2822 C C . SER B 2 181 ? -56.973 -19.163 33.921 1.000 17.711 184 SER H C 1
ATOM 2823 O O . SER B 2 181 ? -55.881 -18.636 34.048 1.000 19.785 184 SER H O 1
ATOM 2831 N N . VAL B 2 182 ? -57.997 -18.987 34.749 1.000 18.882 185 VAL H N 1
ATOM 2832 C CA . VAL B 2 182 ? -57.842 -18.307 36.022 1.000 19.404 185 VAL H CA 1
ATOM 2833 C C . VAL B 2 182 ? -58.530 -19.141 37.092 1.000 19.967 185 VAL H C 1
ATOM 2834 O O . VAL B 2 182 ? -59.574 -19.773 36.855 1.000 18.985 185 VAL H O 1
ATOM 2847 N N . THR B 2 183 ? -57.902 -19.159 38.266 1.000 17.885 186 THR H N 1
ATOM 2848 C CA . THR B 2 183 ? -58.413 -19.852 39.417 1.000 20.482 186 THR H CA 1
ATOM 2849 C C . THR B 2 183 ? -58.606 -18.817 40.529 1.000 20.663 186 THR H C 1
ATOM 2850 O O . THR B 2 183 ? -57.686 -18.022 40.796 1.000 20.123 186 THR H O 1
ATOM 2861 N N . VAL B 2 184 ? -59.821 -18.823 41.097 1.000 20.315 187 VAL H N 1
ATOM 2862 C CA . VAL B 2 184 ? -60.213 -17.899 42.156 1.000 23.558 187 VAL H CA 1
ATOM 2863 C C . VAL B 2 184 ? -60.980 -18.694 43.205 1.000 24.226 187 VAL H C 1
ATOM 2864 O O . VAL B 2 184 ? -61.459 -19.814 42.949 1.000 21.276 187 VAL H O 1
ATOM 2877 N N . PRO B 2 185 ? -61.056 -18.178 44.460 1.000 24.040 188 PRO H N 1
ATOM 2878 C CA . PRO B 2 185 ? -61.923 -18.776 45.470 1.000 25.702 188 PRO H CA 1
ATOM 2879 C C . PRO B 2 185 ? -63.376 -18.845 45.001 1.000 23.609 188 PRO H C 1
ATOM 2880 O O . PRO B 2 185 ? -63.864 -17.889 44.402 1.000 27.075 188 PRO H O 1
ATOM 2891 N N . SER B 2 186 ? -64.022 -19.977 45.275 1.000 28.912 189 SER H N 1
ATOM 2892 C CA . SER B 2 186 ? -65.413 -20.221 44.890 1.000 31.374 189 SER H CA 1
ATOM 2893 C C . SER B 2 186 ? -66.373 -19.201 45.499 1.000 35.507 189 SER H C 1
ATOM 2894 O O . SER B 2 186 ? -67.473 -19.026 44.976 1.000 36.708 189 SER H O 1
ATOM 2902 N N . SER B 2 187 ? -65.960 -18.559 46.604 1.000 34.638 190 SER H N 1
ATOM 2903 C CA . SER B 2 187 ? -66.730 -17.495 47.238 1.000 34.931 190 SER H CA 1
ATOM 2904 C C . SER B 2 187 ? -66.771 -16.225 46.380 1.000 35.754 190 SER H C 1
ATOM 2905 O O . SER B 2 187 ? -67.576 -15.332 46.634 1.000 37.306 190 SER H O 1
ATOM 2913 N N . THR B 2 188 ? -65.940 -16.123 45.334 1.000 30.930 191 THR H N 1
ATOM 2914 C CA . THR B 2 188 ? -65.864 -14.898 44.549 1.000 30.110 191 THR H CA 1
ATOM 2915 C C . THR B 2 188 ? -66.521 -15.048 43.171 1.000 31.383 191 THR H C 1
ATOM 2916 O O . THR B 2 188 ? -66.703 -14.040 42.483 1.000 33.673 191 THR H O 1
ATOM 2927 N N . TRP B 2 189 ? -66.836 -16.283 42.752 1.000 29.649 192 TRP H N 1
ATOM 2928 C CA . TRP B 2 189 ? -67.546 -16.517 41.495 1.000 29.227 192 TRP H CA 1
ATOM 2929 C C . TRP B 2 189 ? -68.466 -17.721 41.668 1.000 29.670 192 TRP H C 1
ATOM 2930 O O . TRP B 2 189 ? -68.031 -18.728 42.202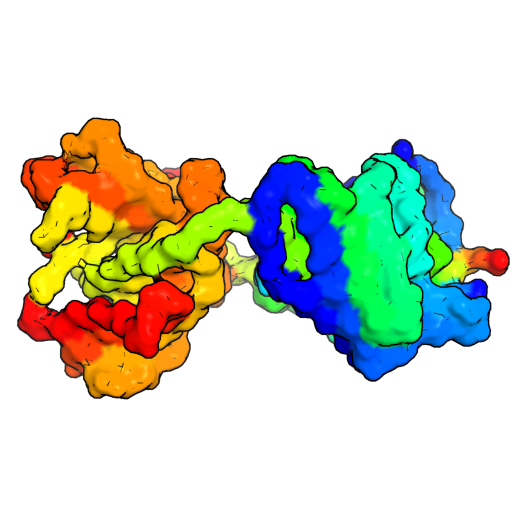 1.000 32.977 192 TRP H O 1
ATOM 2951 N N . PRO B 2 190 ? -69.744 -17.707 41.191 1.000 32.383 193 PRO H N 1
ATOM 2952 C CA . PRO B 2 190 ? -70.297 -16.624 40.363 1.000 35.153 193 PRO H CA 1
ATOM 2953 C C . PRO B 2 190 ? -70.856 -15.364 41.039 1.000 39.693 193 PRO H C 1
ATOM 2954 O O . PRO B 2 190 ? -71.396 -14.485 40.358 1.000 41.372 193 PRO H O 1
ATOM 2965 N N . SER B 2 191 ? -70.643 -15.218 42.349 1.000 40.648 194 SER H N 1
ATOM 2966 C CA . SER B 2 191 ? -71.225 -14.113 43.097 1.000 37.907 194 SER H CA 1
ATOM 2967 C C . SER B 2 191 ? -70.694 -12.759 42.613 1.000 41.445 194 SER H C 1
ATOM 2968 O O . SER B 2 191 ? -71.421 -11.770 42.640 1.000 43.170 194 SER H O 1
ATOM 2976 N N . GLN B 2 192 ? -69.412 -12.696 42.207 1.000 38.311 195 GLN H N 1
ATOM 2977 C CA . GLN B 2 192 ? -68.826 -11.514 41.589 1.000 37.346 195 GLN H CA 1
ATOM 2978 C C . GLN B 2 192 ? -68.530 -11.832 40.124 1.000 37.105 195 GLN H C 1
ATOM 2979 O O . GLN B 2 192 ? -68.272 -12.981 39.779 1.000 37.478 195 GLN H O 1
ATOM 2993 N N . THR B 2 193 ? -68.559 -10.784 39.301 1.000 34.154 196 THR H N 1
ATOM 2994 C CA . THR B 2 193 ? -68.262 -10.824 37.876 1.000 36.058 196 THR H CA 1
ATOM 2995 C C . THR B 2 193 ? -66.799 -11.184 37.618 1.000 34.566 196 THR H C 1
ATOM 2996 O O . THR B 2 193 ? -65.892 -10.550 38.170 1.000 35.151 196 THR H O 1
ATOM 3007 N N . VAL B 2 194 ? -66.595 -12.159 36.717 1.000 31.372 197 VAL H N 1
ATOM 3008 C CA . VAL B 2 194 ? -65.288 -12.432 36.136 1.000 27.854 197 VAL H CA 1
ATOM 3009 C C . VAL B 2 194 ? -65.402 -12.194 34.636 1.000 24.776 197 VAL H C 1
ATOM 3010 O O . VAL B 2 194 ? -66.358 -12.678 34.007 1.000 26.693 197 VAL H O 1
ATOM 3023 N N . THR B 2 195 ? -64.436 -11.449 34.096 1.000 23.853 198 THR H N 1
ATOM 3024 C CA . THR B 2 195 ? -64.383 -11.173 32.665 1.000 24.550 198 THR H CA 1
ATOM 3025 C C . THR B 2 195 ? -62.984 -11.464 32.152 1.000 23.349 198 THR H C 1
ATOM 3026 O O . THR B 2 195 ? -61.995 -11.208 32.830 1.000 24.299 198 THR H O 1
ATOM 3037 N N . CYS B 2 196 ? -62.899 -11.991 30.938 1.000 21.966 199 CYS H N 1
ATOM 3038 C CA . CYS B 2 196 ? -61.625 -12.021 30.252 1.000 21.705 199 CYS H CA 1
ATOM 3039 C C . CYS B 2 196 ? -61.686 -10.987 29.136 1.000 23.654 199 CYS H C 1
ATOM 3040 O O . CYS B 2 196 ? -62.628 -10.979 28.334 1.000 25.038 199 CYS H O 1
ATOM 3047 N N . SER B 2 197 ? -60.643 -10.163 29.076 1.000 20.857 200 SER H N 1
ATOM 3048 C CA . SER B 2 197 ? -60.496 -9.140 28.061 1.000 20.460 200 SER H CA 1
ATOM 3049 C C . SER B 2 197 ? -59.369 -9.520 27.121 1.000 22.193 200 SER H C 1
ATOM 3050 O O . SER B 2 197 ? -58.216 -9.679 27.532 1.000 22.075 200 SER H O 1
ATOM 3058 N N . VAL B 2 198 ? -59.743 -9.766 25.866 1.000 21.241 201 VAL H N 1
ATOM 3059 C CA . VAL B 2 198 ? -58.831 -10.351 24.916 1.000 24.144 201 VAL H CA 1
ATOM 3060 C C . VAL B 2 198 ? -58.464 -9.288 23.890 1.000 24.950 201 VAL H C 1
ATOM 3061 O O . VAL B 2 198 ? -59.313 -8.879 23.089 1.000 24.709 201 VAL H O 1
ATOM 3074 N N . ALA B 2 199 ? -57.188 -8.890 23.927 1.000 23.282 202 ALA H N 1
ATOM 3075 C CA . ALA B 2 199 ? -56.651 -7.896 23.010 1.000 24.831 202 ALA H CA 1
ATOM 3076 C C . ALA B 2 199 ? -55.876 -8.570 21.882 1.000 26.766 202 ALA H C 1
ATOM 3077 O O . ALA B 2 199 ? -55.067 -9.461 22.119 1.000 26.851 202 ALA H O 1
ATOM 3084 N N . HIS B 2 200 ? -56.137 -8.122 20.654 1.000 23.662 203 HIS H N 1
ATOM 3085 C CA . HIS B 2 200 ? -55.390 -8.499 19.468 1.000 24.459 203 HIS H CA 1
ATOM 3086 C C . HIS B 2 200 ? -54.930 -7.211 18.796 1.000 28.524 203 HIS H C 1
ATOM 3087 O O . HIS B 2 200 ? -55.569 -6.735 17.872 1.000 29.651 203 HIS H O 1
ATOM 3102 N N . PRO B 2 201 ? -53.822 -6.592 19.250 1.000 30.595 204 PRO H N 1
ATOM 3103 C CA . PRO B 2 201 ? -53.435 -5.274 18.731 1.000 31.539 204 PRO H CA 1
ATOM 3104 C C . PRO B 2 201 ? -53.327 -5.196 17.209 1.000 37.462 204 PRO H C 1
ATOM 3105 O O . PRO B 2 201 ? -53.605 -4.140 16.637 1.000 37.598 204 PRO H O 1
ATOM 3116 N N . ALA B 2 202 ? -52.942 -6.302 16.546 1.000 32.424 205 ALA H N 1
ATOM 3117 C CA . ALA B 2 202 ? -52.753 -6.292 15.096 1.000 33.077 205 ALA H CA 1
ATOM 3118 C C . ALA B 2 202 ? -54.040 -6.003 14.337 1.000 36.846 205 ALA H C 1
ATOM 3119 O O . ALA B 2 202 ? -53.951 -5.476 13.229 1.000 35.930 205 ALA H O 1
ATOM 3126 N N . SER B 2 203 ? -55.210 -6.432 14.861 1.000 35.803 206 SER H N 1
ATOM 3127 C CA . SER B 2 203 ? -56.509 -6.088 14.276 1.000 34.054 206 SER H CA 1
ATOM 3128 C C . SER B 2 203 ? -57.202 -4.927 15.015 1.000 35.192 206 SER H C 1
ATOM 3129 O O . SER B 2 203 ? -58.368 -4.644 14.727 1.000 35.117 206 SER H O 1
ATOM 3137 N N . SER B 2 204 ? -56.491 -4.268 15.955 1.000 37.247 207 SER H N 1
ATOM 3138 C CA . SER B 2 204 ? -57.004 -3.316 16.946 1.000 39.061 207 SER H CA 1
ATOM 3139 C C . SER B 2 204 ? -58.336 -3.771 17.554 1.000 42.364 207 SER H C 1
ATOM 3140 O O . SER B 2 204 ? -59.237 -2.954 17.765 1.000 43.948 207 SER H O 1
ATOM 3148 N N . THR B 2 205 ? -58.414 -5.060 17.925 1.000 33.451 208 THR H N 1
ATOM 3149 C CA . THR B 2 205 ? -59.648 -5.637 18.451 1.000 33.460 208 THR H CA 1
ATOM 3150 C C . THR B 2 205 ? -59.457 -6.021 19.912 1.000 32.465 208 THR H C 1
ATOM 3151 O O . THR B 2 205 ? -58.467 -6.660 20.252 1.000 30.500 208 THR H O 1
ATOM 3162 N N . THR B 2 206 ? -60.412 -5.600 20.748 1.000 30.927 209 THR H N 1
ATOM 3163 C CA . THR B 2 206 ? -60.532 -6.031 22.130 1.000 28.660 209 THR H CA 1
ATOM 3164 C C . THR B 2 206 ? -61.934 -6.578 22.331 1.000 28.939 209 THR H C 1
ATOM 3165 O O . THR B 2 206 ? -62.928 -5.921 21.963 1.000 27.545 209 THR H O 1
ATOM 3176 N N . VAL B 2 207 ? -62.003 -7.824 22.842 1.000 25.718 210 VAL H N 1
ATOM 3177 C CA . VAL B 2 207 ? -63.268 -8.440 23.202 1.000 26.218 210 VAL H CA 1
ATOM 3178 C C . VAL B 2 207 ? -63.292 -8.696 24.706 1.000 24.676 210 VAL H C 1
ATOM 3179 O O . VAL B 2 207 ? -62.407 -9.360 25.235 1.000 26.388 210 VAL H O 1
ATOM 3192 N N . ASP B 2 208 ? -64.314 -8.185 25.399 1.000 25.261 211 ASP H N 1
ATOM 3193 C CA . ASP B 2 208 ? -64.493 -8.471 26.812 1.000 22.844 211 ASP H CA 1
ATOM 3194 C C . ASP B 2 208 ? -65.649 -9.457 26.955 1.000 28.104 211 ASP H C 1
ATOM 3195 O O . ASP B 2 208 ? -66.775 -9.245 26.468 1.000 28.860 211 ASP H O 1
ATOM 3204 N N . LYS B 2 209 ? -65.330 -10.567 27.599 1.000 22.976 212 LYS H N 1
ATOM 3205 C CA . LYS B 2 209 ? -66.288 -11.642 27.730 1.000 23.582 212 LYS H CA 1
ATOM 3206 C C . LYS B 2 209 ? -66.533 -11.906 29.212 1.000 23.108 212 LYS H C 1
ATOM 3207 O O . LYS B 2 209 ? -65.615 -12.266 29.949 1.000 22.932 212 LYS H O 1
ATOM 3226 N N . LYS B 2 210 ? -67.791 -11.767 29.648 1.000 22.559 213 LYS H N 1
ATOM 3227 C CA . LYS B 2 210 ? -68.146 -12.096 31.018 1.000 25.099 213 LYS H CA 1
ATOM 3228 C C . LYS B 2 210 ? -68.404 -13.611 31.141 1.000 25.480 213 LYS H C 1
ATOM 3229 O O . LYS B 2 210 ? -68.997 -14.222 30.258 1.000 25.686 213 LYS H O 1
ATOM 3248 N N . ILE B 2 211 ? -67.953 -14.217 32.246 1.000 23.257 214 ILE H N 1
ATOM 3249 C CA . ILE B 2 211 ? -68.034 -15.647 32.473 1.000 26.706 214 ILE H CA 1
ATOM 3250 C C . ILE B 2 211 ? -69.318 -15.928 33.261 1.000 30.037 214 ILE H C 1
ATOM 3251 O O . ILE B 2 211 ? -69.404 -15.548 34.424 1.000 31.256 214 ILE H O 1
ATOM 3267 N N . GLU B 2 212 ? -70.263 -16.651 32.651 1.000 32.194 215 GLU H N 1
ATOM 3268 C CA . GLU B 2 212 ? -71.543 -16.964 33.282 1.000 36.349 215 GLU H CA 1
ATOM 3269 C C . GLU B 2 212 ? -71.611 -18.467 33.544 1.000 37.968 215 GLU H C 1
ATOM 3270 O O . GLU B 2 212 ? -71.064 -19.248 32.777 1.000 38.110 215 GLU H O 1
ATOM 3282 N N . PRO B 2 213 ? -72.268 -18.942 34.625 1.000 48.119 216 PRO H N 1
ATOM 3283 C CA . PRO B 2 213 ? -72.376 -20.387 34.900 1.000 53.992 216 PRO H CA 1
ATOM 3284 C C . PRO B 2 213 ? -72.505 -21.370 33.714 1.000 58.017 216 PRO H C 1
ATOM 3285 O O . PRO B 2 213 ? -73.583 -21.534 33.155 1.000 57.959 216 PRO H O 1
ATOM 3296 N N . ASP C 3 1 ? -29.826 -41.889 7.292 1.000 41.759 1 ASP L N 1
ATOM 3297 C CA . ASP C 3 1 ? -29.272 -40.785 8.123 1.000 35.872 1 ASP L CA 1
ATOM 3298 C C . ASP C 3 1 ? -29.094 -41.268 9.560 1.000 35.767 1 ASP L C 1
ATOM 3299 O O . ASP C 3 1 ? -29.894 -42.061 10.049 1.000 38.715 1 ASP L O 1
ATOM 3310 N N . VAL C 3 2 ? -28.092 -40.716 10.251 1.000 27.617 2 VAL L N 1
ATOM 3311 C CA . VAL C 3 2 ? -27.735 -41.183 11.576 1.000 25.638 2 VAL L CA 1
ATOM 3312 C C . VAL C 3 2 ? -28.759 -40.659 12.568 1.000 27.780 2 VAL L C 1
ATOM 3313 O O . VAL C 3 2 ? -29.042 -39.465 12.632 1.000 26.534 2 VAL L O 1
ATOM 3326 N N . VAL C 3 3 ? -29.255 -41.560 13.415 1.000 25.963 3 VAL L N 1
ATOM 3327 C CA . VAL C 3 3 ? -30.189 -41.168 14.442 1.000 26.692 3 VAL L CA 1
ATOM 3328 C C . VAL C 3 3 ? -29.391 -40.884 15.716 1.000 24.192 3 VAL L C 1
ATOM 3329 O O . VAL C 3 3 ? -28.588 -41.701 16.150 1.000 25.364 3 VAL L O 1
ATOM 3342 N N . MET C 3 4 ? -29.639 -39.709 16.300 1.000 26.579 4 MET L N 1
ATOM 3343 C CA . MET C 3 4 ? -29.047 -39.277 17.555 1.000 25.396 4 MET L CA 1
ATOM 3344 C C . MET C 3 4 ? -30.139 -39.297 18.615 1.000 26.013 4 MET L C 1
ATOM 3345 O O . MET C 3 4 ? -31.099 -38.522 18.515 1.000 27.881 4 MET L O 1
ATOM 3359 N N . THR C 3 5 ? -29.959 -40.150 19.637 1.000 28.018 5 THR L N 1
ATOM 3360 C CA . THR C 3 5 ? -30.953 -40.371 20.678 1.000 28.564 5 THR L CA 1
ATOM 3361 C C . THR C 3 5 ? -30.435 -39.842 22.017 1.000 24.897 5 THR L C 1
ATOM 3362 O O . THR C 3 5 ? -29.417 -40.310 22.542 1.000 23.992 5 THR L O 1
ATOM 3373 N N . GLN C 3 6 ? -31.145 -38.867 22.588 1.000 25.488 6 GLN L N 1
ATOM 3374 C CA . GLN C 3 6 ? -30.728 -38.299 23.860 1.000 26.808 6 GLN L CA 1
ATOM 3375 C C . GLN C 3 6 ? -31.591 -38.827 24.997 1.000 29.601 6 GLN L C 1
ATOM 3376 O O . GLN C 3 6 ? -32.809 -38.987 24.833 1.000 30.761 6 GLN L O 1
ATOM 3390 N N . THR C 3 7 ? -30.920 -39.043 26.133 1.000 29.180 7 THR L N 1
ATOM 3391 C CA . THR C 3 7 ? -31.531 -39.520 27.367 1.000 33.132 7 THR L CA 1
ATOM 3392 C C . THR C 3 7 ? -31.034 -38.704 28.562 1.000 32.723 7 THR L C 1
ATOM 3393 O O . THR C 3 7 ? -29.852 -38.386 28.649 1.000 36.345 7 THR L O 1
ATOM 3404 N N . PRO C 3 8 ? -31.906 -38.282 29.507 1.000 32.177 8 PRO L N 1
ATOM 3405 C CA . PRO C 3 8 ? -33.363 -38.372 29.354 1.000 32.497 8 PRO L CA 1
ATOM 3406 C C . PRO C 3 8 ? -33.913 -37.232 28.491 1.000 34.195 8 PRO L C 1
ATOM 3407 O O . PRO C 3 8 ? -33.170 -36.335 28.083 1.000 33.739 8 PRO L O 1
ATOM 3418 N N . LEU C 3 9 ? -35.229 -37.214 28.250 1.000 34.432 9 LEU L N 1
ATOM 3419 C CA . LEU C 3 9 ? -35.825 -36.124 27.488 1.000 33.924 9 LEU L CA 1
ATOM 3420 C C . LEU C 3 9 ? -35.953 -34.879 28.369 1.000 31.584 9 LEU L C 1
ATOM 3421 O O . LEU C 3 9 ? -35.882 -33.746 27.888 1.000 27.791 9 LEU L O 1
ATOM 3437 N N . SER C 3 10 ? -36.099 -35.098 29.677 1.000 30.353 10 SER L N 1
ATOM 3438 C CA . SER C 3 10 ? -36.140 -33.997 30.625 1.000 29.941 10 SER L CA 1
ATOM 3439 C C . SER C 3 10 ? -35.296 -34.371 31.839 1.000 26.260 10 SER L C 1
ATOM 3440 O O . SER C 3 10 ? -35.469 -35.461 32.326 1.000 24.725 10 SER L O 1
ATOM 3448 N N . LEU C 3 11 ? -34.375 -33.501 32.303 1.000 28.388 11 LEU L N 1
ATOM 3449 C CA . LEU C 3 11 ? -33.537 -33.810 33.455 1.000 29.239 11 LEU L CA 1
ATOM 3450 C C . LEU C 3 11 ? -33.807 -32.792 34.554 1.000 28.086 11 LEU L C 1
ATOM 3451 O O . LEU C 3 11 ? -33.374 -31.645 34.465 1.000 24.985 11 LEU L O 1
ATOM 3467 N N . PRO C 3 12 ? -34.505 -33.171 35.645 1.000 31.848 12 PRO L N 1
ATOM 3468 C CA . PRO C 3 12 ? -34.705 -32.241 36.762 1.000 30.547 12 PRO L CA 1
ATOM 3469 C C . PRO C 3 12 ? -33.456 -32.139 37.634 1.000 26.794 12 PRO L C 1
ATOM 3470 O O . PRO C 3 12 ? -32.877 -33.148 38.012 1.000 32.908 12 PRO L O 1
ATOM 3481 N N . VAL C 3 13 ? -33.039 -30.920 37.962 1.000 29.494 13 VAL L N 1
ATOM 3482 C CA . VAL C 3 13 ? -31.910 -30.742 38.866 1.000 31.700 13 VAL L CA 1
ATOM 3483 C C . VAL C 3 13 ? -32.245 -29.669 39.898 1.000 33.676 13 VAL L C 1
ATOM 3484 O O . VAL C 3 13 ? -33.085 -28.793 39.660 1.000 29.989 13 VAL L O 1
ATOM 3497 N N . SER C 3 14 ? -31.542 -29.722 41.036 1.000 32.079 14 SER L N 1
ATOM 3498 C CA . SER C 3 14 ? -31.462 -28.561 41.897 1.000 31.996 14 SER L CA 1
ATOM 3499 C C . SER C 3 14 ? -30.247 -27.738 41.506 1.000 30.588 14 SER L C 1
ATOM 3500 O O . SER C 3 14 ? -29.216 -28.286 41.126 1.000 31.928 14 SER L O 1
ATOM 3508 N N . LEU C 3 15 ? -30.401 -26.418 41.581 1.000 30.365 15 LEU L N 1
ATOM 3509 C CA . LEU C 3 15 ? -29.311 -25.513 41.299 1.000 30.289 15 LEU L CA 1
ATOM 3510 C C . LEU C 3 15 ? -28.163 -25.849 42.245 1.000 32.524 15 LEU L C 1
ATOM 3511 O O . LEU C 3 15 ? -28.372 -26.067 43.436 1.000 28.578 15 LEU L O 1
ATOM 3527 N N . GLY C 3 16 ? -26.956 -25.927 41.707 1.000 28.787 16 GLY L N 1
ATOM 3528 C CA . GLY C 3 16 ? -25.808 -26.327 42.507 1.000 32.251 16 GLY L CA 1
ATOM 3529 C C . GLY C 3 16 ? -25.481 -27.815 42.368 1.000 30.292 16 GLY L C 1
ATOM 3530 O O . GLY C 3 16 ? -24.396 -28.230 42.752 1.000 30.845 16 GLY L O 1
ATOM 3534 N N . ASP C 3 17 ? -26.416 -28.628 41.868 1.000 30.733 17 ASP L N 1
ATOM 3535 C CA . ASP C 3 17 ? -26.172 -30.048 41.661 1.000 29.916 17 ASP L CA 1
ATOM 3536 C C . ASP C 3 17 ? -25.409 -30.310 40.354 1.000 33.872 17 ASP L C 1
ATOM 3537 O O . ASP C 3 17 ? -25.286 -29.431 39.489 1.000 33.310 17 ASP L O 1
ATOM 3546 N N . GLN C 3 18 ? -24.913 -31.551 40.229 1.000 33.841 18 GLN L N 1
ATOM 3547 C CA . GLN C 3 18 ? -24.326 -32.051 38.996 1.000 35.327 18 GLN L CA 1
ATOM 3548 C C . GLN C 3 18 ? -25.437 -32.566 38.084 1.000 34.807 18 GLN L C 1
ATOM 3549 O O . GLN C 3 18 ? -26.438 -33.092 38.544 1.000 33.487 18 GLN L O 1
ATOM 3563 N N . ALA C 3 19 ? -25.243 -32.416 36.771 1.000 34.327 19 ALA L N 1
ATOM 3564 C CA . ALA C 3 19 ? -26.135 -32.989 35.773 1.000 32.676 19 ALA L CA 1
ATOM 3565 C C . ALA C 3 19 ? -25.306 -33.756 34.753 1.000 30.772 19 ALA L C 1
ATOM 3566 O O . ALA C 3 19 ? -24.175 -33.371 34.454 1.000 29.643 19 ALA L O 1
ATOM 3573 N N . SER C 3 20 ? -25.898 -34.846 34.262 1.000 30.691 20 SER L N 1
ATOM 3574 C CA . SER C 3 20 ? -25.332 -35.667 33.210 1.000 29.018 20 SER L CA 1
ATOM 3575 C C . SER C 3 20 ? -26.408 -35.955 32.160 1.000 32.088 20 SER L C 1
ATOM 3576 O O . SER C 3 20 ? -27.523 -36.385 32.514 1.000 32.059 20 SER L O 1
ATOM 3584 N N . ILE C 3 21 ? -26.047 -35.733 30.873 1.000 29.610 21 ILE L N 1
ATOM 3585 C CA . ILE C 3 21 ? -26.929 -35.949 29.723 1.000 29.300 21 ILE L CA 1
ATOM 3586 C C . ILE C 3 21 ? -26.228 -36.893 28.744 1.000 29.057 21 ILE L C 1
ATOM 3587 O O . ILE C 3 21 ? -25.060 -36.667 28.412 1.000 30.587 21 ILE L O 1
ATOM 3603 N N . SER C 3 22 ? -26.989 -37.849 28.192 1.000 26.848 22 SER L N 1
ATOM 3604 C CA . SER C 3 22 ? -26.481 -38.872 27.291 1.000 28.825 22 SER L CA 1
ATOM 3605 C C . SER C 3 22 ? -26.950 -38.654 25.853 1.000 25.749 22 SER L C 1
ATOM 3606 O O . SER C 3 22 ? -28.073 -38.232 25.610 1.000 25.480 22 SER L O 1
ATOM 3614 N N . CYS C 3 23 ? -26.069 -38.980 24.906 1.000 25.009 23 CYS L N 1
ATOM 3615 C CA . CYS C 3 23 ? -26.369 -38.946 23.484 1.000 25.602 23 CYS L CA 1
ATOM 3616 C C . CYS C 3 23 ? -25.822 -40.241 22.905 1.000 27.182 23 CYS L C 1
ATOM 3617 O O . CYS C 3 23 ? -24.659 -40.573 23.173 1.000 25.903 23 CYS L O 1
ATOM 3624 N N . ARG C 3 24 ? -26.680 -40.974 22.175 1.000 26.401 24 ARG L N 1
ATOM 3625 C CA . ARG C 3 24 ? -26.277 -42.225 21.554 1.000 28.596 24 ARG L CA 1
ATOM 3626 C C . ARG C 3 24 ? -26.558 -42.121 20.056 1.000 27.531 24 ARG L C 1
ATOM 3627 O O . ARG C 3 24 ? -27.650 -41.717 19.656 1.000 26.481 24 ARG L O 1
ATOM 3648 N N . SER C 3 25 ? -25.582 -42.518 19.229 1.000 24.919 25 SER L N 1
ATOM 3649 C CA . SER C 3 25 ? -25.760 -42.525 17.785 1.000 27.139 25 SER L CA 1
ATOM 3650 C C . SER C 3 25 ? -26.011 -43.949 17.272 1.000 28.391 25 SER L C 1
ATOM 3651 O O . SER C 3 25 ? -25.535 -44.923 17.860 1.000 25.821 25 SER L O 1
ATOM 3659 N N . SER C 3 26 ? -26.714 -44.042 16.134 1.000 27.628 26 SER L N 1
ATOM 3660 C CA . SER C 3 26 ? -27.074 -45.309 15.498 1.000 28.216 26 SER L CA 1
ATOM 3661 C C . SER C 3 26 ? -25.902 -45.934 14.732 1.000 30.969 26 SER L C 1
ATOM 3662 O O . SER C 3 26 ? -25.978 -47.085 14.312 1.000 29.413 26 SER L O 1
ATOM 3670 N N . GLN C 3 27 ? -24.819 -45.178 14.543 1.000 29.804 27 GLN L N 1
ATOM 3671 C CA . GLN C 3 27 ? -23.620 -45.620 13.850 1.000 31.670 27 GLN L CA 1
ATOM 3672 C C . GLN C 3 27 ? -22.418 -44.991 14.545 1.000 31.074 27 GLN L C 1
ATOM 3673 O O . GLN C 3 27 ? -22.567 -43.931 15.144 1.000 26.572 27 GLN L O 1
ATOM 3687 N N . SER C 3 28 ? -21.225 -45.561 14.386 1.000 28.074 28 SER L N 1
ATOM 3688 C CA . SER C 3 28 ? -20.014 -44.893 14.869 1.000 26.380 28 SER L CA 1
ATOM 3689 C C . SER C 3 28 ? -19.876 -43.480 14.293 1.000 24.258 28 SER L C 1
ATOM 3690 O O . SER C 3 28 ? -20.135 -43.248 13.119 1.000 24.633 28 SER L O 1
ATOM 3698 N N . LEU C 3 29 ? -19.397 -42.531 15.121 1.000 23.071 29 LEU L N 1
ATOM 3699 C CA . LEU C 3 29 ? -19.157 -41.177 14.654 1.000 21.761 29 LEU L CA 1
ATOM 3700 C C . LEU C 3 29 ? -17.677 -40.897 14.398 1.000 22.549 29 LEU L C 1
ATOM 3701 O O . LEU C 3 29 ? -17.291 -39.750 14.192 1.000 20.231 29 LEU L O 1
ATOM 3717 N N . VAL C 3 30 ? -16.844 -41.945 14.334 1.000 23.047 30 VAL L N 1
ATOM 3718 C CA . VAL C 3 30 ? -15.463 -41.817 13.916 1.000 21.353 30 VAL L CA 1
ATOM 3719 C C . VAL C 3 30 ? -15.379 -41.651 12.398 1.000 22.841 30 VAL L C 1
ATOM 3720 O O . VAL C 3 30 ? -15.832 -42.493 11.615 1.000 24.328 30 VAL L O 1
ATOM 3733 N N . TYR C 3 31 ? -14.757 -40.560 11.978 1.000 21.046 31 TYR L N 1
ATOM 3734 C CA . TYR C 3 31 ? -14.526 -40.255 10.572 1.000 22.582 31 TYR L CA 1
ATOM 3735 C C . TYR C 3 31 ? -13.258 -40.944 10.072 1.000 22.938 31 TYR L C 1
ATOM 3736 O O . TYR C 3 31 ? -12.421 -41.361 10.877 1.000 23.707 31 TYR L O 1
ATOM 3754 N N . SER C 3 32 ? -13.050 -40.934 8.748 1.000 26.130 32 SER L N 1
ATOM 3755 C CA . SER C 3 32 ? -11.883 -41.585 8.147 1.000 30.114 32 SER L CA 1
ATOM 3756 C C . SER C 3 32 ? -10.536 -40.993 8.597 1.000 29.437 32 SER L C 1
ATOM 3757 O O . SER C 3 32 ? -9.519 -41.675 8.515 1.000 31.714 32 SER L O 1
ATOM 3765 N N . ASN C 3 33 ? -10.505 -39.767 9.142 1.000 25.536 33 ASN L N 1
ATOM 3766 C CA . ASN C 3 33 ? -9.276 -39.177 9.639 1.000 25.572 33 ASN L CA 1
ATOM 3767 C C . ASN C 3 33 ? -9.084 -39.448 11.133 1.000 24.966 33 ASN L C 1
ATOM 3768 O O . ASN C 3 33 ? -8.163 -38.903 11.727 1.000 26.101 33 ASN L O 1
ATOM 3779 N N . GLY C 3 34 ? -9.944 -40.260 11.765 1.000 21.992 34 GLY L N 1
ATOM 3780 C CA . GLY C 3 34 ? -9.778 -40.601 13.174 1.000 24.245 34 GLY L CA 1
ATOM 3781 C C . GLY C 3 34 ? -10.514 -39.660 14.137 1.000 21.912 34 GLY L C 1
ATOM 3782 O O . GLY C 3 34 ? -10.654 -39.958 15.329 1.000 22.798 34 GLY L O 1
ATOM 3786 N N . ASN C 3 35 ? -11.050 -38.545 13.620 1.000 21.474 35 ASN L N 1
ATOM 3787 C CA . ASN C 3 35 ? -11.799 -37.630 14.480 1.000 20.801 35 ASN L CA 1
ATOM 3788 C C . ASN C 3 35 ? -13.242 -38.081 14.697 1.000 20.642 35 ASN L C 1
ATOM 3789 O O . ASN C 3 35 ? -13.839 -38.756 13.850 1.000 22.233 35 ASN L O 1
ATOM 3800 N N . THR C 3 36 ? -13.795 -37.671 15.839 1.000 20.429 36 THR L N 1
ATOM 3801 C CA . THR C 3 36 ? -15.192 -37.935 16.177 1.000 21.724 36 THR L CA 1
ATOM 3802 C C . THR C 3 36 ? -15.944 -36.607 16.209 1.000 21.447 36 THR L C 1
ATOM 3803 O O . THR C 3 36 ? -15.727 -35.799 17.117 1.000 21.105 36 THR L O 1
ATOM 3814 N N . TYR C 3 37 ? -16.815 -36.385 15.216 1.000 20.734 37 TYR L N 1
ATOM 3815 C CA . TYR C 3 37 ? -17.437 -35.069 15.059 1.000 20.561 37 TYR L CA 1
ATOM 3816 C C . TYR C 3 37 ? -18.763 -34.991 15.810 1.000 20.358 37 TYR L C 1
ATOM 3817 O O . TYR C 3 37 ? -19.799 -34.923 15.170 1.000 21.181 37 TYR L O 1
ATOM 3835 N N . LEU C 3 38 ? -18.682 -35.065 17.150 1.000 19.088 38 LEU L N 1
ATOM 3836 C CA . LEU C 3 38 ? -19.793 -35.040 18.098 1.000 18.775 38 LEU L CA 1
ATOM 3837 C C . LEU C 3 38 ? -19.671 -33.767 18.938 1.000 20.670 38 LEU L C 1
ATOM 3838 O O . LEU C 3 38 ? -18.641 -33.588 19.608 1.000 20.093 38 LEU L O 1
ATOM 3854 N N . ASP C 3 39 ? -20.672 -32.884 18.819 1.000 19.324 39 ASP L N 1
ATOM 3855 C CA . ASP C 3 39 ? -20.708 -31.603 19.507 1.000 19.029 39 ASP L CA 1
ATOM 3856 C C . ASP C 3 39 ? -21.972 -31.455 20.355 1.000 17.581 39 ASP L C 1
ATOM 3857 O O . ASP C 3 39 ? -22.971 -32.098 20.119 1.000 19.659 39 ASP L O 1
ATOM 3866 N N . TRP C 3 40 ? -21.891 -30.573 21.371 1.000 18.704 40 TRP L N 1
ATOM 3867 C CA . TRP C 3 40 ? -22.958 -30.315 22.307 1.000 19.156 40 TRP L CA 1
ATOM 3868 C C . TRP C 3 40 ? -23.267 -28.807 22.277 1.000 17.366 40 TRP L C 1
ATOM 3869 O O . TRP C 3 40 ? -22.333 -27.987 22.307 1.000 19.541 40 TRP L O 1
ATOM 3890 N N . PHE C 3 41 ? -24.567 -28.501 22.317 1.000 18.213 41 PHE L N 1
ATOM 3891 C CA . PHE C 3 41 ? -25.127 -27.159 22.236 1.000 19.800 41 PHE L CA 1
ATOM 3892 C C . PHE C 3 41 ? -26.148 -26.956 23.345 1.000 19.678 41 PHE L C 1
ATOM 3893 O O . PHE C 3 41 ? -26.810 -27.899 23.755 1.000 19.908 41 PHE L O 1
ATOM 3910 N N . LEU C 3 42 ? -26.242 -25.718 23.827 1.000 22.082 42 LEU L N 1
ATOM 3911 C CA . LEU C 3 42 ? -27.346 -25.280 24.677 1.000 22.512 42 LEU L CA 1
ATOM 3912 C C . LEU C 3 42 ? -28.203 -24.305 23.889 1.000 22.036 42 LEU L C 1
ATOM 3913 O O . LEU C 3 42 ? -27.658 -23.347 23.333 1.000 21.831 42 LEU L O 1
ATOM 3929 N N . GLN C 3 43 ? -29.528 -24.516 23.914 1.000 24.055 43 GLN L N 1
ATOM 3930 C CA . GLN C 3 43 ? -30.440 -23.531 23.347 1.000 24.200 43 GLN L CA 1
ATOM 3931 C C . GLN C 3 43 ? -31.459 -23.073 24.392 1.000 22.664 43 GLN L C 1
ATOM 3932 O O . GLN C 3 43 ? -32.203 -23.874 24.953 1.000 22.670 43 GLN L O 1
ATOM 3946 N N . LYS C 3 44 ? -31.519 -21.761 24.594 1.000 28.229 44 LYS L N 1
ATOM 3947 C CA . LYS C 3 44 ? -32.533 -21.180 25.463 1.000 33.795 44 LYS L CA 1
ATOM 3948 C C . LYS C 3 44 ? -33.727 -20.743 24.633 1.000 35.868 44 LYS L C 1
ATOM 3949 O O . LYS C 3 44 ? -33.575 -20.484 23.445 1.000 32.441 44 LYS L O 1
ATOM 3968 N N . PRO C 3 45 ? -34.926 -20.602 25.254 1.000 39.979 45 PRO L N 1
ATOM 3969 C CA . PRO C 3 45 ? -36.142 -20.233 24.521 1.000 41.351 45 PRO L CA 1
ATOM 3970 C C . PRO C 3 45 ? -35.967 -18.949 23.710 1.000 37.001 45 PRO L C 1
ATOM 3971 O O . PRO C 3 45 ? -35.382 -17.959 24.169 1.000 36.656 45 PRO L O 1
ATOM 3982 N N . GLY C 3 46 ? -36.399 -19.024 22.451 1.000 37.131 46 GLY L N 1
ATOM 3983 C CA . GLY C 3 46 ? -36.345 -17.884 21.553 1.000 37.469 46 GLY L CA 1
ATOM 3984 C C . GLY C 3 46 ? -34.927 -17.463 21.146 1.000 37.239 46 GLY L C 1
ATOM 3985 O O . GLY C 3 46 ? -34.777 -16.401 20.554 1.000 34.030 46 GLY L O 1
ATOM 3989 N N . GLN C 3 47 ? -33.895 -18.275 21.452 1.000 31.452 47 GLN L N 1
ATOM 3990 C CA . GLN C 3 47 ? -32.521 -17.914 21.139 1.000 33.107 47 GLN L CA 1
ATOM 3991 C C . GLN C 3 47 ? -31.911 -18.980 20.226 1.000 27.844 47 GLN L C 1
ATOM 3992 O O . GLN C 3 47 ? -32.488 -20.046 20.025 1.000 30.420 47 GLN L O 1
ATOM 4006 N N . SER C 3 48 ? -30.725 -18.688 19.707 1.000 27.036 48 SER L N 1
ATOM 4007 C CA . SER C 3 48 ? -30.047 -19.660 18.857 1.000 28.428 48 SER L CA 1
ATOM 4008 C C . SER C 3 48 ? -29.237 -20.632 19.718 1.000 28.478 48 SER L C 1
ATOM 4009 O O . SER C 3 48 ? -28.843 -20.313 20.834 1.000 26.272 48 SER L O 1
ATOM 4017 N N . PRO C 3 49 ? -28.913 -21.835 19.202 1.000 25.247 49 PRO L N 1
ATOM 4018 C CA . PRO C 3 49 ? -27.931 -22.708 19.855 1.000 25.639 49 PRO L CA 1
ATOM 4019 C C . PRO C 3 49 ? -26.588 -22.019 20.093 1.000 27.054 49 PRO L C 1
ATOM 4020 O O . PRO C 3 49 ? -26.152 -21.201 19.299 1.000 27.786 49 PRO L O 1
ATOM 4031 N N . LYS C 3 50 ? -25.965 -22.331 21.239 1.000 23.944 50 LYS L N 1
ATOM 4032 C CA . LYS C 3 50 ? -24.626 -21.899 21.571 1.000 23.072 50 LYS L CA 1
ATOM 4033 C C . LYS C 3 50 ? -23.769 -23.146 21.776 1.000 22.834 50 LYS L C 1
ATOM 4034 O O . LYS C 3 50 ? -24.182 -24.043 22.512 1.000 22.434 50 LYS L O 1
ATOM 4053 N N . LEU C 3 51 ? -22.611 -23.213 21.109 1.000 20.766 51 LEU L N 1
ATOM 4054 C CA . LEU C 3 51 ? -21.721 -24.362 21.223 1.000 20.352 51 LEU L CA 1
ATOM 4055 C C . LEU C 3 51 ? -21.123 -24.425 22.627 1.000 21.275 51 LEU L C 1
ATOM 4056 O O . LEU C 3 51 ? -20.655 -23.419 23.157 1.000 23.248 51 LEU L O 1
ATOM 4072 N N . LEU C 3 52 ? -21.068 -25.627 23.188 1.000 21.219 52 LEU L N 1
ATOM 4073 C CA . LEU C 3 52 ? -20.449 -25.865 24.481 1.000 21.357 52 LEU L CA 1
ATOM 4074 C C . LEU C 3 52 ? -19.157 -26.656 24.304 1.000 21.639 52 LEU L C 1
ATOM 4075 O O . LEU C 3 52 ? -18.097 -26.207 24.741 1.000 20.815 52 LEU L O 1
ATOM 4091 N N . ILE C 3 53 ? -19.286 -27.837 23.690 1.000 20.301 53 ILE L N 1
ATOM 4092 C CA . ILE C 3 53 ? -18.239 -28.832 23.601 1.000 19.835 53 ILE L CA 1
ATOM 4093 C C . ILE C 3 53 ? -18.192 -29.292 22.140 1.000 18.582 53 ILE L C 1
ATOM 4094 O O . ILE C 3 53 ? -19.236 -29.516 21.527 1.000 18.282 53 ILE L O 1
ATOM 4110 N N . TYR C 3 54 ? -16.985 -29.397 21.566 1.000 18.523 54 TYR L N 1
ATOM 4111 C CA . TYR C 3 54 ? -16.853 -29.867 20.188 1.000 18.755 54 TYR L CA 1
ATOM 4112 C C . TYR C 3 54 ? -15.889 -31.053 20.134 1.000 20.609 54 TYR L C 1
ATOM 4113 O O . TYR C 3 54 ? -15.008 -31.178 20.974 1.000 18.868 54 TYR L O 1
ATOM 4131 N N . LYS C 3 55 ? -16.086 -31.934 19.140 1.000 20.513 55 LYS L N 1
ATOM 4132 C CA . LYS C 3 55 ? -15.279 -33.151 19.007 1.000 19.359 55 LYS L CA 1
ATOM 4133 C C . LYS C 3 55 ? -15.107 -33.848 20.350 1.000 18.859 55 LYS L C 1
ATOM 4134 O O . LYS C 3 55 ? -13.982 -34.048 20.838 1.000 20.333 55 LYS L O 1
ATOM 4153 N N . VAL C 3 56 ? -16.270 -34.167 20.926 1.000 19.975 56 VAL L N 1
ATOM 4154 C CA . VAL C 3 56 ? -16.475 -35.002 22.099 1.000 19.565 56 VAL L CA 1
ATOM 4155 C C . VAL C 3 56 ? -16.174 -34.250 23.386 1.000 19.859 56 VAL L C 1
ATOM 4156 O O . VAL C 3 56 ? -16.961 -34.327 24.331 1.000 20.820 56 VAL L O 1
ATOM 4169 N N . SER C 3 57 ? -15.016 -33.577 23.454 1.000 20.533 57 SER L N 1
ATOM 4170 C CA . SER C 3 57 ? -14.492 -33.230 24.765 1.000 21.709 57 SER L CA 1
ATOM 4171 C C . SER C 3 57 ? -13.717 -31.927 24.786 1.000 22.265 57 SER L C 1
ATOM 4172 O O . SER C 3 57 ? -13.129 -31.602 25.816 1.000 23.784 57 SER L O 1
ATOM 4180 N N . ASN C 3 58 ? -13.685 -31.198 23.662 1.000 22.540 58 ASN L N 1
ATOM 4181 C CA . ASN C 3 58 ? -13.016 -29.908 23.621 1.000 21.431 58 ASN L CA 1
ATOM 4182 C C . ASN C 3 58 ? -14.005 -28.803 23.997 1.000 23.002 58 ASN L C 1
ATOM 4183 O O . ASN C 3 58 ? -15.028 -28.619 23.336 1.000 20.571 58 ASN L O 1
ATOM 4194 N N . ARG C 3 59 ? -13.667 -28.024 25.043 1.000 23.709 59 ARG L N 1
ATOM 4195 C CA . ARG C 3 59 ? -14.504 -26.929 25.513 1.000 26.223 59 ARG L CA 1
ATOM 4196 C C . ARG C 3 59 ? -14.306 -25.722 24.609 1.000 22.702 59 ARG L C 1
ATOM 4197 O O . ARG C 3 59 ? -13.194 -25.293 24.330 1.000 25.456 59 ARG L O 1
ATOM 4218 N N . PHE C 3 60 ? -15.408 -25.168 24.124 1.000 21.607 60 PHE L N 1
ATOM 4219 C CA . PHE C 3 60 ? -15.348 -24.020 23.242 1.000 21.956 60 PHE L CA 1
ATOM 4220 C C . PHE C 3 60 ? -14.991 -22.756 24.031 1.000 26.103 60 PHE L C 1
ATOM 4221 O O . PHE C 3 60 ? -15.355 -22.636 25.184 1.000 25.968 60 PHE L O 1
ATOM 4238 N N . SER C 3 61 ? -14.271 -21.812 23.407 1.000 31.126 61 SER L N 1
ATOM 4239 C CA . SER C 3 61 ? -13.755 -20.686 24.175 1.000 35.914 61 SER L CA 1
ATOM 4240 C C . SER C 3 61 ? -14.946 -19.880 24.693 1.000 33.724 61 SER L C 1
ATOM 4241 O O . SER C 3 61 ? -15.966 -19.762 24.018 1.000 35.341 61 SER L O 1
ATOM 4249 N N . GLY C 3 62 ? -14.863 -19.425 25.946 1.000 34.923 62 GLY L N 1
ATOM 4250 C CA . GLY C 3 62 ? -15.925 -18.610 26.515 1.000 32.664 62 GLY L CA 1
ATOM 4251 C C . GLY C 3 62 ? -16.885 -19.432 27.364 1.000 34.034 62 GLY L C 1
ATOM 4252 O O . GLY C 3 62 ? -17.658 -18.884 28.142 1.000 36.144 62 GLY L O 1
ATOM 4256 N N . VAL C 3 63 ? -16.855 -20.757 27.183 1.000 30.773 63 VAL L N 1
ATOM 4257 C CA . VAL C 3 63 ? -17.732 -21.664 27.891 1.000 28.273 63 VAL L CA 1
ATOM 4258 C C . VAL C 3 63 ? -17.137 -21.907 29.270 1.000 32.041 63 VAL L C 1
ATOM 4259 O O . VAL C 3 63 ? -15.939 -22.179 29.370 1.000 29.303 63 VAL L O 1
ATOM 4272 N N . PRO C 3 64 ? -17.950 -21.751 30.355 1.000 31.751 64 PRO L N 1
ATOM 4273 C CA . PRO C 3 64 ? -17.513 -22.082 31.719 1.000 34.456 64 PRO L CA 1
ATOM 4274 C C . PRO C 3 64 ? -16.934 -23.484 31.887 1.000 32.005 64 PRO L C 1
ATOM 4275 O O . PRO C 3 64 ? -17.420 -24.468 31.298 1.000 30.663 64 PRO L O 1
ATOM 4286 N N . ASP C 3 6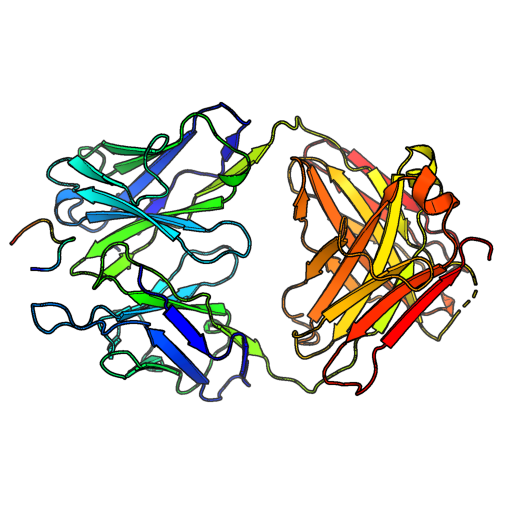5 ? -15.926 -23.553 32.765 1.000 31.509 65 ASP L N 1
ATOM 4287 C CA . ASP C 3 65 ? -15.235 -24.769 33.179 1.000 32.855 65 ASP L CA 1
ATOM 4288 C C . ASP C 3 65 ? -16.156 -25.871 33.683 1.000 31.762 65 ASP L C 1
ATOM 4289 O O . ASP C 3 65 ? -15.737 -27.024 33.727 1.000 29.753 65 ASP L O 1
ATOM 4298 N N . ARG C 3 66 ? -17.404 -25.563 34.068 1.000 29.987 66 ARG L N 1
ATOM 4299 C CA . ARG C 3 66 ? -18.247 -26.594 34.666 1.000 28.352 66 ARG L CA 1
ATOM 4300 C C . ARG C 3 66 ? -18.846 -27.548 33.623 1.000 28.790 66 ARG L C 1
ATOM 4301 O O . ARG C 3 66 ? -19.410 -28.591 33.986 1.000 26.643 66 ARG L O 1
ATOM 4322 N N . PHE C 3 67 ? -18.711 -27.204 32.333 1.000 26.770 67 PHE L N 1
ATOM 4323 C CA . PHE C 3 67 ? -19.163 -28.077 31.259 1.000 24.811 67 PHE L CA 1
ATOM 4324 C C . PHE C 3 67 ? -18.010 -28.949 30.777 1.000 26.694 67 PHE L C 1
ATOM 4325 O O . PHE C 3 67 ? -16.930 -28.433 30.473 1.000 26.761 67 PHE L O 1
ATOM 4342 N N . SER C 3 68 ? -18.264 -30.243 30.667 1.000 25.548 68 SER L N 1
ATOM 4343 C CA . SER C 3 68 ? -17.279 -31.148 30.102 1.000 25.245 68 SER L CA 1
ATOM 4344 C C . SER C 3 68 ? -17.981 -32.228 29.294 1.000 25.068 68 SER L C 1
ATOM 4345 O O . SER C 3 68 ? -19.143 -32.544 29.521 1.000 25.137 68 SER L O 1
ATOM 4353 N N . GLY C 3 69 ? -17.258 -32.795 28.321 1.000 23.459 69 GLY L N 1
ATOM 4354 C CA . GLY C 3 69 ? -17.814 -33.874 27.529 1.000 23.190 69 GLY L CA 1
ATOM 4355 C C . GLY C 3 69 ? -16.899 -35.081 27.550 1.000 24.050 69 GLY L C 1
ATOM 4356 O O . GLY C 3 69 ? -15.688 -34.943 27.673 1.000 25.785 69 GLY L O 1
ATOM 4360 N N . SER C 3 70 ? -17.510 -36.250 27.405 1.000 22.406 70 SER L N 1
ATOM 4361 C CA . SER C 3 70 ? -16.759 -37.489 27.383 1.000 23.325 70 SER L CA 1
ATOM 4362 C C . SER C 3 70 ? -17.447 -38.449 26.432 1.000 21.346 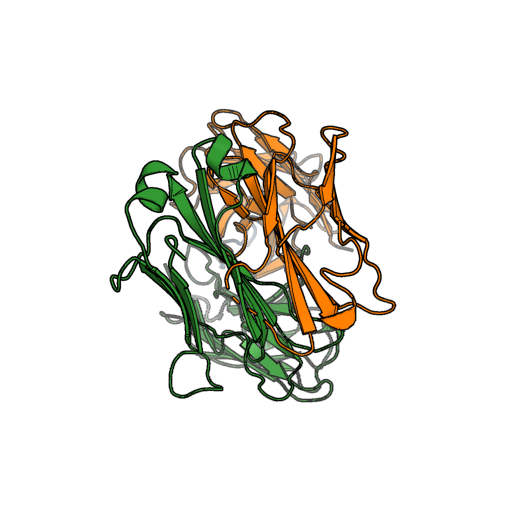70 SER L C 1
ATOM 4363 O O . SER C 3 70 ? -18.603 -38.252 26.015 1.000 23.846 70 SER L O 1
ATOM 4371 N N . GLY C 3 71 ? -16.770 -39.566 26.162 1.000 23.356 71 GLY L N 1
ATOM 4372 C CA . GLY C 3 71 ? -17.408 -40.655 25.439 1.000 23.666 71 GLY L CA 1
ATOM 4373 C C . GLY C 3 71 ? -16.569 -41.112 24.256 1.000 23.886 71 GLY L C 1
ATOM 4374 O O . GLY C 3 71 ? -15.460 -40.627 24.036 1.000 27.577 71 GLY L O 1
ATOM 4378 N N . SER C 3 72 ? -17.109 -42.086 23.523 1.000 26.213 72 SER L N 1
ATOM 4379 C CA . SER C 3 72 ? -16.426 -42.637 22.363 1.000 26.102 72 SER L CA 1
ATOM 4380 C C . SER C 3 72 ? -17.390 -43.448 21.509 1.000 26.631 72 SER L C 1
ATOM 4381 O O . SER C 3 72 ? -18.329 -44.032 22.043 1.000 29.171 72 SER L O 1
ATOM 4389 N N . GLY C 3 73 ? -17.116 -43.490 20.191 1.000 27.527 73 GLY L N 1
ATOM 4390 C CA . GLY C 3 73 ? -17.808 -44.359 19.256 1.000 28.201 73 GLY L CA 1
ATOM 4391 C C . GLY C 3 73 ? -19.250 -43.918 18.985 1.000 27.990 73 GLY L C 1
ATOM 4392 O O . GLY C 3 73 ? -19.487 -43.124 18.061 1.000 28.047 73 GLY L O 1
ATOM 4396 N N . THR C 3 74 ? -20.188 -44.451 19.792 1.000 27.386 74 THR L N 1
ATOM 4397 C CA . THR C 3 74 ? -21.625 -44.180 19.666 1.000 28.597 74 THR L CA 1
ATOM 4398 C C . THR C 3 74 ? -22.263 -43.694 20.963 1.000 29.157 74 THR L C 1
ATOM 4399 O O . THR C 3 74 ? -23.490 -43.535 21.018 1.000 30.504 74 THR L O 1
ATOM 4410 N N . ASP C 3 75 ? -21.458 -43.511 22.024 1.000 26.447 75 ASP L N 1
ATOM 4411 C CA . ASP C 3 75 ? -21.979 -43.272 23.366 1.000 28.327 75 ASP L CA 1
ATOM 4412 C C . ASP C 3 75 ? -21.259 -42.066 23.960 1.000 25.404 75 ASP L C 1
ATOM 4413 O O . ASP C 3 75 ? -20.031 -42.105 24.099 1.000 27.014 75 ASP L O 1
ATOM 4422 N N . PHE C 3 76 ? -22.022 -40.999 24.268 1.000 24.317 76 PHE L N 1
ATOM 4423 C CA . PHE C 3 76 ? -21.450 -39.705 24.630 1.000 22.508 76 PHE L CA 1
ATOM 4424 C C . PHE C 3 76 ? -22.201 -39.112 25.813 1.000 23.458 76 PHE L C 1
ATOM 4425 O O . PHE C 3 76 ? -23.402 -39.322 25.933 1.000 25.584 76 PHE L O 1
ATOM 4442 N N . THR C 3 77 ? -21.478 -38.334 26.634 1.000 25.175 77 THR L N 1
ATOM 4443 C CA . THR C 3 77 ? -22.019 -37.720 27.834 1.000 26.999 77 THR L CA 1
ATOM 4444 C C . THR C 3 77 ? -21.523 -36.286 27.963 1.000 26.399 77 THR L C 1
ATOM 4445 O O . THR C 3 77 ? -20.321 -36.036 27.888 1.000 26.658 77 THR L O 1
ATOM 4456 N N . LEU C 3 78 ? -22.461 -35.377 28.238 1.000 24.063 78 LEU L N 1
ATOM 4457 C CA . LEU C 3 78 ? -22.166 -34.028 28.694 1.000 23.997 78 LEU L CA 1
ATOM 4458 C C . LEU C 3 78 ? -22.432 -33.949 30.202 1.000 26.561 78 LEU L C 1
ATOM 4459 O O . LEU C 3 78 ? -23.494 -34.359 30.681 1.000 26.212 78 LEU L O 1
ATOM 4475 N N . LYS C 3 79 ? -21.467 -33.411 30.939 1.000 27.381 79 LYS L N 1
ATOM 4476 C CA . LYS C 3 79 ? -21.641 -33.180 32.367 1.000 29.284 79 LYS L CA 1
ATOM 4477 C C . LYS C 3 79 ? -21.536 -31.692 32.685 1.000 26.893 79 LYS L C 1
ATOM 4478 O O . LYS C 3 79 ? -20.741 -30.962 32.106 1.000 25.039 79 LYS L O 1
ATOM 4497 N N . ILE C 3 80 ? -22.372 -31.277 33.653 1.000 27.519 80 ILE L N 1
ATOM 4498 C CA . ILE C 3 80 ? -22.278 -29.984 34.311 1.000 32.188 80 ILE L CA 1
ATOM 4499 C C . ILE C 3 80 ? -21.989 -30.272 35.792 1.000 32.278 80 ILE L C 1
ATOM 4500 O O . ILE C 3 80 ? -22.708 -31.033 36.423 1.000 35.696 80 ILE L O 1
ATOM 4516 N N . SER C 3 81 ? -20.908 -29.707 36.326 1.000 39.110 81 SER L N 1
ATOM 4517 C CA . SER C 3 81 ? -20.416 -30.100 37.644 1.000 38.868 81 SER L CA 1
ATOM 4518 C C . SER C 3 81 ? -21.252 -29.464 38.765 1.000 37.776 81 SER L C 1
ATOM 4519 O O . SER C 3 81 ? -21.465 -30.098 39.817 1.000 35.224 81 SER L O 1
ATOM 4527 N N . ARG C 3 82 ? -21.730 -28.231 38.508 1.000 36.749 82 ARG L N 1
ATOM 4528 C CA . ARG C 3 82 ? -22.492 -27.399 39.439 1.000 41.511 82 ARG L CA 1
ATOM 4529 C C . ARG C 3 82 ? -23.473 -26.529 38.645 1.000 35.596 82 ARG L C 1
ATOM 4530 O O . ARG C 3 82 ? -23.081 -25.474 38.151 1.000 37.545 82 ARG L O 1
ATOM 4551 N N . VAL C 3 83 ? -24.754 -26.929 38.557 1.000 32.284 83 VAL L N 1
ATOM 4552 C CA . VAL C 3 83 ? -25.701 -26.277 37.657 1.000 32.540 83 VAL L CA 1
ATOM 4553 C C . VAL C 3 83 ? -26.087 -24.881 38.171 1.000 35.453 83 VAL L C 1
ATOM 4554 O O . VAL C 3 83 ? -26.420 -24.679 39.341 1.000 34.614 83 VAL L O 1
ATOM 4567 N N . GLU C 3 84 ? -26.092 -23.908 37.264 1.000 35.123 84 GLU L N 1
ATOM 4568 C CA . GLU C 3 84 ? -26.514 -22.552 37.579 1.000 37.036 84 GLU L CA 1
ATOM 4569 C C . GLU C 3 84 ? -27.781 -22.233 36.793 1.000 38.958 84 GLU L C 1
ATOM 4570 O O . GLU C 3 84 ? -28.104 -22.909 35.812 1.000 36.659 84 GLU L O 1
ATOM 4582 N N . ALA C 3 85 ? -28.464 -21.159 37.200 1.000 38.023 85 ALA L N 1
ATOM 4583 C CA . ALA C 3 85 ? -29.722 -20.758 36.590 1.000 37.681 85 ALA L CA 1
ATOM 4584 C C . ALA C 3 85 ? -29.549 -20.484 35.091 1.000 35.733 85 ALA L C 1
ATOM 4585 O O . ALA C 3 85 ? -30.450 -20.780 34.316 1.000 33.869 85 ALA L O 1
ATOM 4592 N N . GLU C 3 86 ? -28.383 -19.951 34.687 1.000 33.660 86 GLU L N 1
ATOM 4593 C CA . GLU C 3 86 ? -28.134 -19.578 33.300 1.000 35.593 86 GLU L CA 1
ATOM 4594 C C . GLU C 3 86 ? -27.988 -20.831 32.430 1.000 31.823 86 GLU L C 1
ATOM 4595 O O . GLU C 3 86 ? -27.944 -20.716 31.213 1.000 33.872 86 GLU L O 1
ATOM 4607 N N . ASP C 3 87 ? -27.864 -22.014 33.045 1.000 30.139 87 ASP L N 1
ATOM 4608 C CA . ASP C 3 87 ? -27.629 -23.272 32.344 1.000 27.217 87 ASP L CA 1
ATOM 4609 C C . ASP C 3 87 ? -28.945 -23.994 32.016 1.000 30.915 87 ASP L C 1
ATOM 4610 O O . ASP C 3 87 ? -28.958 -24.990 31.303 1.000 27.536 87 ASP L O 1
ATOM 4619 N N . LEU C 3 88 ? -30.070 -23.525 32.564 1.000 29.773 88 LEU L N 1
ATOM 4620 C CA . LEU C 3 88 ? -31.362 -24.116 32.238 1.000 29.647 88 LEU L CA 1
ATOM 4621 C C . LEU C 3 88 ? -31.700 -23.802 30.779 1.000 28.513 88 LEU L C 1
ATOM 4622 O O . LEU C 3 88 ? -31.442 -22.712 30.292 1.000 28.327 88 LEU L O 1
ATO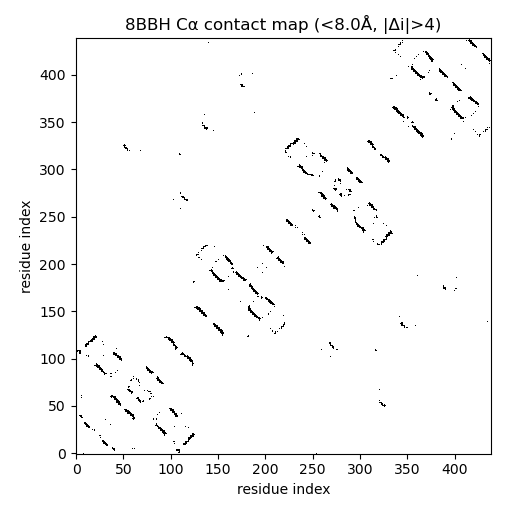M 4638 N N . GLY C 3 89 ? -32.277 -24.784 30.094 1.000 27.053 89 GLY L N 1
ATOM 4639 C CA . GLY C 3 89 ? -32.556 -24.684 28.674 1.000 25.322 89 GLY L CA 1
ATOM 4640 C C . GLY C 3 89 ? -32.506 -26.073 28.055 1.000 22.991 89 GLY L C 1
ATOM 4641 O O . GLY C 3 89 ? -32.570 -27.077 28.763 1.000 26.428 89 GLY L O 1
ATOM 4645 N N . VAL C 3 90 ? -32.382 -26.138 26.727 1.000 23.080 90 VAL L N 1
ATOM 4646 C CA . VAL C 3 90 ? -32.397 -27.415 26.042 1.000 22.384 90 VAL L CA 1
ATOM 4647 C C . VAL C 3 90 ? -30.987 -27.686 25.507 1.000 21.653 90 VAL L C 1
ATOM 4648 O O . VAL C 3 90 ? -30.408 -26.860 24.820 1.000 22.016 90 VAL L O 1
ATOM 4661 N N . TYR C 3 91 ? -30.480 -28.889 25.806 1.000 22.101 91 TYR L N 1
ATOM 4662 C CA . TYR C 3 91 ? -29.184 -29.352 25.341 1.000 23.601 91 TYR L CA 1
ATOM 4663 C C . TYR C 3 91 ? -29.388 -30.316 24.171 1.000 23.407 91 TYR L C 1
ATOM 4664 O O . TYR C 3 91 ? -30.240 -31.193 24.257 1.000 24.830 91 TYR L O 1
ATOM 4682 N N . PHE C 3 92 ? -28.605 -30.124 23.099 1.000 22.616 92 PHE L N 1
ATOM 4683 C CA . PHE C 3 92 ? -28.652 -30.922 21.872 1.000 24.194 92 PHE L CA 1
ATOM 4684 C C . PHE C 3 92 ? -27.230 -31.394 21.558 1.000 22.574 92 PHE L C 1
ATOM 4685 O O . PHE C 3 92 ? -26.294 -30.615 21.704 1.000 20.386 92 PHE L O 1
ATOM 4702 N N . CYS C 3 93 ? -27.111 -32.633 21.051 1.000 22.465 93 CYS L N 1
ATOM 4703 C CA . CYS C 3 93 ? -25.893 -33.117 20.423 1.000 22.053 93 CYS L CA 1
ATOM 4704 C C . CYS C 3 93 ? -26.046 -33.004 18.908 1.000 21.953 93 CYS L C 1
ATOM 4705 O O . CYS C 3 93 ? -27.163 -33.003 18.371 1.000 19.695 93 CYS L O 1
ATOM 4712 N N . SER C 3 94 ? -24.908 -32.894 18.220 1.000 22.089 94 SER L N 1
ATOM 4713 C CA . SER C 3 94 ? -24.876 -32.921 16.765 1.000 21.866 94 SER L CA 1
ATOM 4714 C C . SER C 3 94 ? -23.760 -33.866 16.314 1.000 21.333 94 SER L C 1
ATOM 4715 O O . SER C 3 94 ? -22.739 -34.032 16.994 1.000 19.189 94 SER L O 1
ATOM 4723 N N . GLN C 3 95 ? -23.958 -34.469 15.143 1.000 19.143 95 GLN L N 1
ATOM 4724 C CA . GLN C 3 95 ? -22.885 -35.176 14.475 1.000 20.396 95 GLN L CA 1
ATOM 4725 C C . GLN C 3 95 ? -22.730 -34.594 13.084 1.000 19.276 95 GLN L C 1
ATOM 4726 O O . GLN C 3 95 ? -23.727 -34.374 12.418 1.000 18.995 95 GLN L O 1
ATOM 4740 N N . THR C 3 96 ? -21.470 -34.480 12.627 1.000 20.623 96 THR L N 1
ATOM 4741 C CA . THR C 3 96 ? -21.202 -34.097 11.247 1.000 19.818 96 THR L CA 1
ATOM 4742 C C . THR C 3 96 ? -20.273 -35.115 10.582 1.000 19.466 96 THR L C 1
ATOM 4743 O O . THR C 3 96 ? -19.725 -34.855 9.521 1.000 21.565 96 THR L O 1
ATOM 4754 N N . THR C 3 97 ? -20.081 -36.273 11.207 1.000 18.611 97 THR L N 1
ATOM 4755 C CA . THR C 3 97 ? -19.291 -37.328 10.607 1.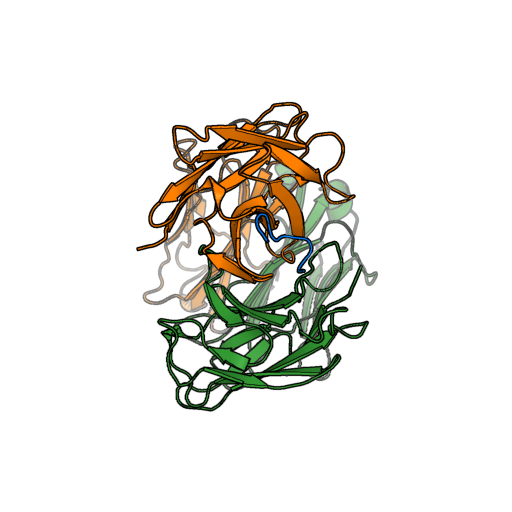000 20.495 97 THR L CA 1
ATOM 4756 C C . THR C 3 97 ? -19.917 -37.803 9.294 1.000 23.325 97 THR L C 1
ATOM 4757 O O . THR C 3 97 ? -19.203 -38.024 8.308 1.000 23.603 97 THR L O 1
ATOM 4768 N N . HIS C 3 98 ? -21.246 -37.945 9.298 1.000 21.935 98 HIS L N 1
ATOM 4769 C CA . HIS C 3 98 ? -21.992 -38.495 8.175 1.000 25.079 98 HIS L CA 1
ATOM 4770 C C . HIS C 3 98 ? -22.905 -37.431 7.583 1.000 27.655 98 HIS L C 1
ATOM 4771 O O . HIS C 3 98 ? -23.492 -36.654 8.325 1.000 26.995 98 HIS L O 1
ATOM 4786 N N . VAL C 3 99 ? -22.986 -37.383 6.245 1.000 25.630 99 VAL L N 1
ATOM 4787 C CA . VAL C 3 99 ? -23.921 -36.513 5.557 1.000 26.202 99 VAL L CA 1
ATOM 4788 C C . VAL C 3 99 ? -25.280 -37.219 5.462 1.000 25.364 99 VAL L C 1
ATOM 4789 O O . VAL C 3 99 ? -25.354 -38.382 5.045 1.000 25.954 99 VAL L O 1
ATOM 4802 N N . PRO C 3 100 ? -26.416 -36.571 5.808 1.000 23.567 100 PRO L N 1
ATOM 4803 C CA . PRO C 3 100 ? -26.428 -35.199 6.354 1.000 22.084 100 PRO L CA 1
ATOM 4804 C C . PRO C 3 100 ? -26.091 -35.135 7.837 1.000 20.120 100 PRO L C 1
ATOM 4805 O O . PRO C 3 100 ? -26.406 -36.072 8.592 1.000 21.263 100 PRO L O 1
ATOM 4816 N N . PRO C 3 101 ? -25.480 -34.008 8.317 1.000 21.504 101 PRO L N 1
ATOM 4817 C CA . PRO C 3 101 ? -25.415 -33.733 9.752 1.000 21.095 101 PRO L CA 1
ATOM 4818 C C . PRO C 3 101 ? -26.791 -33.927 10.365 1.000 19.376 101 PRO L C 1
ATOM 4819 O O . PRO C 3 101 ? -27.792 -33.589 9.753 1.000 20.964 101 PRO L O 1
ATOM 4830 N N . THR C 3 102 ? -26.838 -34.454 11.593 1.000 20.151 102 THR L N 1
ATOM 4831 C CA . THR C 3 102 ? -28.092 -34.635 12.291 1.000 19.950 102 THR L CA 1
ATOM 4832 C C . THR C 3 102 ? -27.917 -34.245 13.755 1.000 21.571 102 THR L C 1
ATOM 4833 O O . THR C 3 102 ? -26.806 -34.218 14.282 1.000 21.073 102 THR L O 1
ATOM 4844 N N . PHE C 3 103 ? -29.053 -34.034 14.401 1.000 20.835 103 PHE L N 1
ATOM 4845 C CA . PHE C 3 103 ? -29.098 -33.508 15.754 1.000 22.749 103 PHE L CA 1
ATOM 4846 C C . PHE C 3 103 ? -29.951 -34.407 16.627 1.000 22.721 103 PHE L C 1
ATOM 4847 O O . PHE C 3 103 ? -30.949 -34.952 16.144 1.000 23.426 103 PHE L O 1
ATOM 4864 N N . GLY C 3 104 ? -29.586 -34.495 17.926 1.000 21.624 104 GLY L N 1
ATOM 4865 C CA . GLY C 3 104 ? -30.453 -35.120 18.905 1.000 21.614 104 GLY L CA 1
ATOM 4866 C C . GLY C 3 104 ? -31.733 -34.304 19.074 1.000 23.833 104 GLY L C 1
ATOM 4867 O O . GLY C 3 104 ? -31.780 -33.122 18.692 1.000 24.467 104 GLY L O 1
ATOM 4871 N N . GLY C 3 105 ? -32.738 -34.927 19.695 1.000 24.174 105 GLY L N 1
ATOM 4872 C CA . GLY C 3 105 ? -34.034 -34.297 19.878 1.000 26.665 105 GLY L CA 1
ATOM 4873 C C . GLY C 3 105 ? -34.049 -33.292 21.031 1.000 28.247 105 GLY L C 1
ATOM 4874 O O . GLY C 3 105 ? -35.010 -32.528 21.189 1.000 29.299 105 GLY L O 1
ATOM 4878 N N . GLY C 3 106 ? -32.986 -33.286 21.838 1.000 25.777 106 GLY L N 1
ATOM 4879 C CA . GLY C 3 106 ? -32.856 -32.322 22.924 1.000 26.264 106 GLY L CA 1
ATOM 4880 C C . GLY C 3 106 ? -33.216 -32.930 24.280 1.000 24.811 106 GLY L C 1
ATOM 4881 O O . GLY C 3 106 ? -34.065 -33.812 24.372 1.000 27.952 106 GLY L O 1
ATOM 4885 N N . THR C 3 107 ? -32.513 -32.460 25.318 1.000 25.076 107 THR L N 1
ATOM 4886 C CA . THR C 3 107 ? -32.759 -32.783 26.720 1.000 26.521 107 THR L CA 1
ATOM 4887 C C . THR C 3 107 ? -33.030 -31.464 27.435 1.000 26.497 107 THR L C 1
ATOM 4888 O O . THR C 3 107 ? -32.216 -30.553 27.392 1.000 24.155 107 THR L O 1
ATOM 4899 N N . LYS C 3 108 ? -34.210 -31.311 28.036 1.000 24.214 108 LYS L N 1
ATOM 4900 C CA . LYS C 3 108 ? -34.482 -30.078 28.772 1.000 28.766 108 LYS L CA 1
ATOM 4901 C C . LYS C 3 108 ? -33.948 -30.197 30.198 1.000 26.577 108 LYS L C 1
ATOM 4902 O O . LYS C 3 108 ? -34.378 -31.089 30.930 1.000 27.872 108 LYS L O 1
ATOM 4921 N N . LEU C 3 109 ? -33.038 -29.301 30.583 1.000 25.946 109 LEU L N 1
ATOM 4922 C CA . LEU C 3 109 ? -32.586 -29.195 31.967 1.000 24.550 109 LEU L CA 1
ATOM 4923 C C . LEU C 3 109 ? -33.555 -28.264 32.698 1.000 26.064 109 LEU L C 1
ATOM 4924 O O . LEU C 3 109 ? -33.671 -27.099 32.333 1.000 26.531 109 LEU L O 1
ATOM 4940 N N . GLU C 3 110 ? -34.252 -28.793 33.721 1.000 25.649 110 GLU L N 1
ATOM 4941 C CA . GLU C 3 110 ? -35.310 -28.069 34.420 1.000 25.584 110 GLU L CA 1
ATOM 4942 C C . GLU C 3 110 ? -35.106 -28.186 35.928 1.000 28.423 110 GLU L C 1
ATOM 4943 O O . GLU C 3 110 ? -34.257 -28.942 36.383 1.000 26.453 110 GLU L O 1
ATOM 4955 N N . ILE C 3 111 ? -35.934 -27.460 36.685 1.000 26.176 111 ILE L N 1
ATOM 4956 C CA . ILE C 3 111 ? -35.842 -27.423 38.142 1.000 27.599 111 ILE L CA 1
ATOM 4957 C C . ILE C 3 111 ? -36.597 -28.606 38.732 1.000 25.537 111 ILE L C 1
ATOM 4958 O O . ILE C 3 111 ? -37.720 -28.943 38.335 1.000 23.367 111 ILE L O 1
ATOM 4974 N N . LYS C 3 112 ? -35.943 -29.262 39.700 1.000 26.394 112 LYS L N 1
ATOM 4975 C CA . LYS C 3 112 ? -36.536 -30.385 40.395 1.000 26.979 112 LYS L CA 1
ATOM 4976 C C . LYS C 3 112 ? -37.396 -29.843 41.539 1.000 26.376 112 LYS L C 1
ATOM 4977 O O . LYS C 3 112 ? -37.026 -28.875 42.213 1.000 23.846 112 LYS L O 1
ATOM 4996 N N . ARG C 3 113 ? -38.536 -30.494 41.740 1.000 26.665 113 ARG L N 1
ATOM 4997 C CA . ARG C 3 113 ? -39.433 -30.220 42.844 1.000 24.727 113 ARG L CA 1
ATOM 4998 C C . ARG C 3 113 ? -40.238 -31.501 43.080 1.000 24.833 113 ARG L C 1
ATOM 4999 O O . ARG C 3 113 ? -40.037 -32.494 42.392 1.000 25.894 113 ARG L O 1
ATOM 5020 N N . THR C 3 114 ? -41.094 -31.523 44.092 1.000 24.040 114 THR L N 1
ATOM 5021 C CA . THR C 3 114 ? -41.810 -32.743 44.402 1.000 28.219 114 THR L CA 1
ATOM 5022 C C . THR C 3 114 ? -42.912 -32.991 43.384 1.000 25.343 114 THR L C 1
ATOM 5023 O O . THR C 3 114 ? -43.419 -32.089 42.726 1.000 21.652 114 THR L O 1
ATOM 5034 N N . VAL C 3 115 ? -43.294 -34.255 43.249 1.000 25.904 115 VAL L N 1
ATOM 5035 C CA . VAL C 3 115 ? -44.304 -34.555 42.255 1.000 25.535 115 VAL L CA 1
ATOM 5036 C C . VAL C 3 115 ? -45.647 -34.028 42.758 1.000 24.074 115 VAL L C 1
ATOM 5037 O O . VAL C 3 115 ? -45.850 -33.844 43.963 1.000 24.923 115 VAL L O 1
ATOM 5050 N N . ALA C 3 116 ? -46.524 -33.643 41.815 1.000 22.653 116 ALA L N 1
ATOM 5051 C CA . ALA C 3 116 ? -47.837 -33.098 42.125 1.000 22.084 116 ALA L CA 1
ATOM 5052 C C . ALA C 3 116 ? -48.814 -33.516 41.038 1.000 20.597 116 ALA L C 1
ATOM 5053 O O . ALA C 3 116 ? -48.515 -33.352 39.861 1.000 20.128 116 ALA L O 1
ATOM 5060 N N . ALA C 3 117 ? -50.003 -33.909 41.473 1.000 21.780 117 ALA L N 1
ATOM 5061 C CA . ALA C 3 117 ? -51.070 -34.277 40.565 1.000 22.908 117 ALA L CA 1
ATOM 5062 C C . ALA C 3 117 ? -51.670 -33.032 39.916 1.000 23.452 117 ALA L C 1
ATOM 5063 O O . ALA C 3 117 ? -51.782 -31.974 40.545 1.000 23.297 117 ALA L O 1
ATOM 5070 N N . PRO C 3 118 ? -52.157 -33.151 38.659 1.000 22.932 118 PRO L N 1
ATOM 5071 C CA . PRO C 3 118 ? -52.823 -32.035 37.994 1.000 23.689 118 PRO L CA 1
ATOM 5072 C C . PRO C 3 118 ? -54.182 -31.781 38.639 1.000 22.005 118 PRO L C 1
ATOM 5073 O O . PRO C 3 118 ? -54.824 -32.697 39.163 1.000 24.344 118 PRO L O 1
ATOM 5084 N N . SER C 3 119 ? -54.592 -30.513 38.647 1.000 21.831 119 SER L N 1
ATOM 5085 C CA . SER C 3 119 ? -55.970 -30.154 38.928 1.000 21.742 119 SER L CA 1
ATOM 5086 C C . SER C 3 119 ? -56.668 -30.065 37.572 1.000 22.381 119 SER L C 1
ATOM 5087 O O . SER C 3 119 ? -56.238 -29.308 36.700 1.000 21.171 11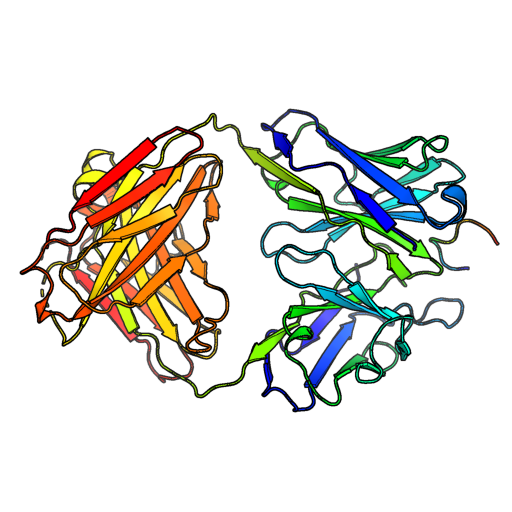9 SER L O 1
ATOM 5095 N N . VAL C 3 120 ? -57.671 -30.911 37.370 1.000 20.904 120 VAL L N 1
ATOM 5096 C CA . VAL C 3 120 ? -58.241 -31.128 36.044 1.000 20.314 120 VAL L CA 1
ATOM 5097 C C . VAL C 3 120 ? -59.643 -30.534 36.005 1.000 20.219 120 VAL L C 1
ATOM 5098 O O . VAL C 3 120 ? -60.477 -30.794 36.881 1.000 21.300 120 VAL L O 1
ATOM 5111 N N . PHE C 3 121 ? -59.909 -29.717 34.972 1.000 20.628 121 PHE L N 1
ATOM 5112 C CA . PHE C 3 121 ? -61.193 -29.052 34.854 1.000 21.342 121 PHE L CA 1
ATOM 5113 C C . PHE C 3 121 ? -61.704 -29.247 33.440 1.000 19.125 121 PHE L C 1
ATOM 5114 O O . PHE C 3 121 ? -60.965 -29.008 32.488 1.000 20.639 121 PHE L O 1
ATOM 5131 N N . ILE C 3 122 ? -62.975 -29.638 33.314 1.000 20.708 122 ILE L N 1
ATOM 5132 C CA . ILE C 3 122 ? -63.587 -29.782 31.985 1.000 20.936 122 ILE L CA 1
ATOM 5133 C C . ILE C 3 122 ? -64.664 -28.722 31.764 1.000 21.273 122 ILE L C 1
ATOM 5134 O O . ILE C 3 122 ? -65.335 -28.285 32.710 1.000 21.249 122 ILE L O 1
ATOM 5150 N N . PHE C 3 123 ? -64.768 -28.277 30.503 1.000 18.745 123 PHE L N 1
ATOM 5151 C CA . PHE C 3 123 ? -65.694 -27.226 30.132 1.000 19.874 123 PHE L CA 1
ATOM 5152 C C . PHE C 3 123 ? -66.433 -27.609 28.860 1.000 19.465 123 PHE L C 1
ATOM 5153 O O . PHE C 3 123 ? -65.823 -28.016 27.852 1.000 20.336 123 PHE L O 1
ATOM 5170 N N . PRO C 3 124 ? -67.761 -27.398 28.852 1.000 21.066 124 PRO L N 1
ATOM 5171 C CA . PRO C 3 124 ? -68.565 -27.644 27.659 1.000 22.576 124 PRO L CA 1
ATOM 5172 C C . PRO C 3 124 ? -68.366 -26.511 26.653 1.000 22.504 124 PRO L C 1
ATOM 5173 O O . PRO C 3 124 ? -67.886 -25.435 27.008 1.000 20.598 124 PRO L O 1
ATOM 5184 N N . PRO C 3 125 ? -68.765 -26.720 25.377 1.000 21.078 125 PRO L N 1
ATOM 5185 C CA . PRO C 3 125 ? -68.807 -25.647 24.387 1.000 21.754 125 PRO L CA 1
ATOM 5186 C C . PRO C 3 125 ? -69.724 -24.513 24.821 1.000 22.314 125 PRO L C 1
ATOM 5187 O O . PRO C 3 125 ? -70.740 -24.718 25.498 1.000 20.330 125 PRO L O 1
ATOM 5198 N N . SER C 3 126 ? -69.302 -23.278 24.486 1.000 25.028 126 SER L N 1
ATOM 5199 C CA . SER C 3 126 ? -70.075 -22.096 24.817 1.000 25.296 126 SER L CA 1
ATOM 5200 C C . SER C 3 126 ? -71.230 -21.957 23.834 1.000 25.317 126 SER L C 1
ATOM 5201 O O . SER C 3 126 ? -71.093 -22.318 22.666 1.000 22.404 126 SER L O 1
ATOM 5209 N N . ASP C 3 127 ? -72.300 -21.297 24.269 1.000 29.535 127 ASP L N 1
ATOM 5210 C CA . ASP C 3 127 ? -73.403 -20.981 23.367 1.000 30.300 127 ASP L CA 1
ATOM 5211 C C . ASP C 3 127 ? -72.895 -20.126 22.195 1.000 27.740 127 ASP L C 1
ATOM 5212 O O . ASP C 3 127 ? -73.365 -20.298 21.079 1.000 29.194 127 ASP L O 1
ATOM 5221 N N . GLU C 3 128 ? -71.922 -19.218 22.426 1.000 26.756 128 GLU L N 1
ATOM 5222 C CA . GLU C 3 128 ? -71.335 -18.372 21.396 1.000 27.712 128 GLU L CA 1
ATOM 5223 C C . GLU C 3 128 ? -70.749 -19.213 20.263 1.000 26.351 128 GLU L C 1
ATOM 5224 O O . GLU C 3 128 ? -70.991 -18.967 19.075 1.000 24.641 128 GLU L O 1
ATOM 5236 N N . GLN C 3 129 ? -69.898 -20.185 20.622 1.000 23.698 129 GLN L N 1
ATOM 5237 C CA . GLN C 3 129 ? -69.301 -21.046 19.623 1.000 23.839 129 GLN L CA 1
ATOM 5238 C C . GLN C 3 129 ? -70.369 -21.878 18.902 1.000 20.439 129 GLN L C 1
ATOM 5239 O O . GLN C 3 129 ? -70.274 -22.056 17.695 1.000 22.378 129 GLN L O 1
ATOM 5253 N N . LEU C 3 130 ? -71.367 -22.389 19.619 1.000 22.046 130 LEU L N 1
ATOM 5254 C CA . LEU C 3 130 ? -72.369 -23.274 19.016 1.000 24.763 130 LEU L CA 1
ATOM 5255 C C . LEU C 3 130 ? -73.182 -22.503 17.974 1.000 27.383 130 LEU L C 1
ATOM 5256 O O . LEU C 3 130 ? -73.485 -23.051 16.911 1.000 28.853 130 LEU L O 1
ATOM 5272 N N . LYS C 3 131 ? -73.349 -21.185 18.195 1.000 29.848 131 LYS L N 1
ATOM 5273 C CA . LYS C 3 131 ? -74.017 -20.304 17.237 1.000 31.046 131 LYS L CA 1
ATOM 5274 C C . LYS C 3 131 ? -73.255 -20.264 15.919 1.000 31.485 131 LYS L C 1
ATOM 5275 O O . LYS C 3 131 ? -73.828 -20.108 14.848 1.000 31.731 131 LYS L O 1
ATOM 5294 N N . SER C 3 132 ? -71.941 -20.433 15.971 1.000 30.413 132 SER L N 1
ATOM 5295 C CA . SER C 3 132 ? -71.129 -20.372 14.770 1.000 32.484 132 SER L CA 1
ATOM 5296 C C . SER C 3 132 ? -70.898 -21.756 14.173 1.000 32.610 132 SER L C 1
ATOM 5297 O O . SER C 3 132 ? -70.204 -21.879 13.166 1.000 31.681 132 SER L O 1
ATOM 5305 N N . GLY C 3 133 ? -71.519 -22.803 14.751 1.000 28.339 133 GLY L N 1
ATOM 5306 C CA . GLY C 3 133 ? -71.558 -24.104 14.107 1.000 28.373 133 GLY L CA 1
ATOM 5307 C C . GLY C 3 133 ? -70.509 -25.064 14.669 1.000 29.393 133 GLY L C 1
ATOM 5308 O O . GLY C 3 133 ? -70.327 -26.178 14.172 1.000 25.194 133 GLY L O 1
ATOM 5312 N N . THR C 3 134 ? -69.834 -24.623 15.733 1.000 28.099 134 THR L N 1
ATOM 5313 C CA . THR C 3 134 ? -68.584 -25.229 16.132 1.000 33.534 134 THR L CA 1
ATOM 5314 C C . THR C 3 134 ? -68.770 -25.667 17.589 1.000 25.795 134 THR L C 1
ATOM 5315 O O . THR C 3 134 ? -69.655 -25.162 18.263 1.000 24.552 134 THR L O 1
ATOM 5326 N N . ALA C 3 135 ? -68.001 -26.658 18.085 1.000 24.097 135 ALA L N 1
ATOM 5327 C CA . ALA C 3 135 ? -68.157 -27.109 19.467 1.000 23.212 135 ALA L CA 1
ATOM 5328 C C . ALA C 3 135 ? -66.835 -27.638 20.023 1.000 23.892 135 ALA L C 1
ATOM 5329 O O . ALA C 3 135 ? -66.494 -28.780 19.774 1.000 27.759 135 ALA L O 1
ATOM 5336 N N . SER C 3 136 ? -66.172 -26.850 20.853 1.000 21.767 136 SER L N 1
ATOM 5337 C CA . SER C 3 136 ? -64.911 -27.228 21.476 1.000 21.536 136 SER L CA 1
ATOM 5338 C C . SER C 3 136 ? -65.189 -27.614 22.922 1.000 21.750 136 SER L C 1
ATOM 5339 O O . SER C 3 136 ? -65.890 -26.906 23.655 1.000 21.534 136 SER L O 1
ATOM 5347 N N . VAL C 3 137 ? -64.663 -28.775 23.303 1.000 18.585 137 VAL L N 1
ATOM 5348 C CA . VAL C 3 137 ? -64.676 -29.203 24.680 1.000 20.709 137 VAL L CA 1
ATOM 5349 C C . VAL C 3 137 ? -63.246 -29.046 25.182 1.000 18.786 137 VAL L C 1
ATOM 5350 O O . VAL C 3 137 ? -62.310 -29.425 24.475 1.000 19.417 137 VAL L O 1
ATOM 5363 N N . VAL C 3 138 ? -63.092 -28.467 26.380 1.000 19.039 138 VAL L N 1
ATOM 5364 C CA . VAL C 3 138 ? -61.773 -28.078 26.868 1.000 19.377 138 VAL L CA 1
ATOM 5365 C C . VAL C 3 138 ? -61.531 -28.702 28.224 1.000 19.218 138 VAL L C 1
ATOM 5366 O O . VAL C 3 138 ? -62.417 -28.796 29.087 1.000 21.451 138 VAL L O 1
ATOM 5379 N N . CYS C 3 139 ? -60.277 -29.094 28.390 1.000 20.806 139 CYS L N 1
ATOM 5380 C CA . CYS C 3 139 ? -59.809 -29.666 29.618 1.000 21.015 139 CYS L CA 1
ATOM 5381 C C . CYS C 3 139 ? -58.521 -28.949 29.986 1.000 19.497 139 CYS L C 1
ATOM 5382 O O . CYS C 3 139 ? -57.607 -28.967 29.198 1.000 20.444 139 CYS L O 1
ATOM 5389 N N . LEU C 3 140 ? -58.477 -28.311 31.164 1.000 19.542 140 LEU L N 1
ATOM 5390 C CA . LEU C 3 140 ? -57.243 -27.761 31.704 1.000 18.749 140 LEU L CA 1
ATOM 5391 C C . LEU C 3 140 ? -56.692 -28.762 32.723 1.000 19.003 140 LEU L C 1
ATOM 5392 O O . LEU C 3 140 ? -57.421 -29.323 33.538 1.000 21.114 140 LEU L O 1
ATOM 5408 N N . LEU C 3 141 ? -55.387 -28.977 32.645 1.000 17.440 141 LEU L N 1
ATOM 5409 C CA . LEU C 3 141 ? -54.669 -29.817 33.574 1.000 19.428 141 LEU L CA 1
ATOM 5410 C C . LEU C 3 141 ? -53.557 -28.963 34.180 1.000 16.990 141 LEU L C 1
ATOM 5411 O O . LEU C 3 141 ? -52.566 -28.693 33.505 1.000 18.290 141 LEU L O 1
ATOM 5427 N N . ASN C 3 142 ? -53.770 -28.464 35.400 1.000 19.430 142 ASN L N 1
ATOM 5428 C CA . ASN C 3 142 ? -52.954 -27.373 35.919 1.000 18.563 142 ASN L CA 1
ATOM 5429 C C . ASN C 3 142 ? -52.059 -27.814 37.079 1.000 18.404 142 ASN L C 1
ATOM 5430 O O . ASN C 3 142 ? -52.460 -28.605 37.927 1.000 20.792 142 ASN L O 1
ATOM 5441 N N . ASN C 3 143 ? -50.859 -27.229 37.097 1.000 18.180 143 ASN L N 1
ATOM 5442 C CA . ASN C 3 143 ? -49.923 -27.265 38.198 1.000 19.950 143 ASN L CA 1
ATOM 5443 C C . ASN C 3 143 ? -49.529 -28.699 38.561 1.000 20.873 143 ASN L C 1
ATOM 5444 O O . ASN C 3 143 ? -49.621 -29.077 39.735 1.000 22.833 143 ASN L O 1
ATOM 5455 N N . PHE C 3 144 ? -49.061 -29.447 37.561 1.000 21.239 144 PHE L N 1
ATOM 5456 C CA . PHE C 3 144 ? -48.557 -30.786 37.808 1.000 21.154 144 PHE L CA 1
ATOM 5457 C C . PHE C 3 144 ? -47.042 -30.879 37.648 1.000 21.546 144 PHE L C 1
ATOM 5458 O O . PHE C 3 144 ? -46.373 -30.064 37.023 1.000 18.099 144 PHE L O 1
ATOM 5475 N N . TYR C 3 145 ? -46.504 -31.953 38.230 1.000 21.478 145 TYR L N 1
ATOM 5476 C CA . TYR C 3 145 ? -45.089 -32.219 38.112 1.000 21.788 145 TYR L CA 1
ATOM 5477 C C . TYR C 3 145 ? -44.903 -33.717 38.342 1.000 20.566 145 TYR L C 1
ATOM 5478 O O . TYR C 3 145 ? -45.505 -34.247 39.276 1.000 21.037 145 TYR L O 1
ATOM 5496 N N . PRO C 3 146 ? -44.084 -34.433 37.537 1.000 23.440 146 PRO L N 1
ATOM 5497 C CA . PRO C 3 146 ? -43.322 -33.899 36.410 1.000 23.714 146 PRO L CA 1
ATOM 5498 C C . PRO C 3 146 ? -44.155 -33.706 35.156 1.000 22.475 146 PRO L C 1
ATOM 5499 O O . PRO C 3 146 ? -45.351 -33.899 35.186 1.000 21.359 146 PRO L O 1
ATOM 5510 N N . ARG C 3 147 ? -43.497 -33.242 34.099 1.000 25.335 147 ARG L N 1
ATOM 5511 C CA . ARG C 3 147 ? -44.139 -32.748 32.897 1.000 29.104 147 ARG L CA 1
ATOM 5512 C C . ARG C 3 147 ? -44.838 -33.881 32.141 1.000 28.120 147 ARG L C 1
ATOM 5513 O O . ARG C 3 147 ? -45.814 -33.638 31.436 1.000 28.824 147 ARG L O 1
ATOM 5534 N N . GLU C 3 148 ? -44.336 -35.117 32.276 1.000 27.523 148 GLU L N 1
ATOM 5535 C CA . GLU C 3 148 ? -44.863 -36.242 31.506 1.000 30.606 148 GLU L CA 1
ATOM 5536 C C . GLU C 3 148 ? -46.323 -36.482 31.882 1.000 26.606 148 GLU L C 1
ATOM 5537 O O . GLU C 3 148 ? -46.614 -36.800 33.027 1.000 25.387 148 GLU L O 1
ATOM 5549 N N . ALA C 3 149 ? -47.231 -36.390 30.887 1.000 25.239 149 ALA L N 1
ATOM 5550 C CA . ALA C 3 149 ? -48.655 -36.604 31.104 1.000 23.945 149 ALA L CA 1
ATOM 5551 C C . ALA C 3 149 ? -49.292 -37.082 29.803 1.000 24.342 149 ALA L C 1
ATOM 5552 O O . ALA C 3 149 ? -4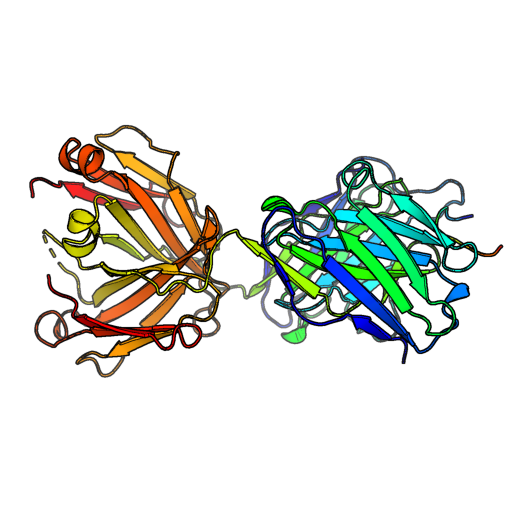8.801 -36.795 28.724 1.000 28.777 149 ALA L O 1
ATOM 5559 N N . LYS C 3 150 ? -50.362 -37.847 29.920 1.000 27.487 150 LYS L N 1
ATOM 5560 C CA . LYS C 3 150 ? -51.079 -38.324 28.744 1.000 31.615 150 LYS L CA 1
ATOM 5561 C C . LYS C 3 150 ? -52.551 -37.989 28.959 1.000 28.005 150 LYS L C 1
ATOM 5562 O O . LYS C 3 150 ? -53.084 -38.166 30.064 1.000 28.344 150 LYS L O 1
ATOM 5581 N N . VAL C 3 151 ? -53.177 -37.447 27.897 1.000 26.382 151 VAL L N 1
ATOM 5582 C CA . VAL C 3 151 ? -54.584 -37.098 27.962 1.000 26.134 151 VAL L CA 1
ATOM 5583 C C . VAL C 3 151 ? -55.288 -37.880 26.861 1.000 23.952 151 VAL L C 1
ATOM 5584 O O . VAL C 3 151 ? -54.819 -37.932 25.728 1.000 26.990 151 VAL L O 1
ATOM 5597 N N . GLN C 3 152 ? -56.405 -38.454 27.266 1.000 24.300 152 GLN L N 1
ATOM 5598 C CA . GLN C 3 152 ? -57.254 -39.250 26.408 1.000 27.475 152 GLN L CA 1
ATOM 5599 C C . GLN C 3 152 ? -58.662 -38.665 26.481 1.000 24.051 152 GLN L C 1
ATOM 5600 O O . GLN C 3 152 ? -59.204 -38.513 27.566 1.000 25.713 152 GLN L O 1
ATOM 5614 N N . TRP C 3 153 ? -59.240 -38.411 25.304 1.000 23.333 153 TRP L N 1
ATOM 5615 C CA . TRP C 3 153 ? -60.629 -38.013 25.206 1.000 23.363 153 TRP L CA 1
ATOM 5616 C C . TRP C 3 153 ? -61.526 -39.200 24.887 1.000 24.180 153 TRP L C 1
ATOM 5617 O O . TRP C 3 153 ? -61.199 -39.998 24.009 1.000 23.336 153 TRP L O 1
ATOM 5638 N N . LYS C 3 154 ? -62.689 -39.243 25.530 1.000 22.337 154 LYS L N 1
ATOM 5639 C CA . LYS C 3 154 ? -63.703 -40.196 25.113 1.000 23.313 154 LYS L CA 1
ATOM 5640 C C . LYS C 3 154 ? -65.031 -39.487 24.870 1.000 23.901 154 LYS L C 1
ATOM 5641 O O . LYS C 3 154 ? -65.455 -38.652 25.661 1.000 23.682 154 LYS L O 1
ATOM 5660 N N . VAL C 3 155 ? -65.725 -39.968 23.842 1.000 22.760 155 VAL L N 1
ATOM 5661 C CA . VAL C 3 155 ? -67.090 -39.573 23.561 1.000 22.229 155 VAL L CA 1
ATOM 5662 C C . VAL C 3 155 ? -67.968 -40.815 23.652 1.000 21.363 155 VAL L C 1
ATOM 5663 O O . VAL C 3 155 ? -67.722 -41.771 22.902 1.000 21.012 155 VAL L O 1
ATOM 5676 N N . ASP C 3 156 ? -68.953 -40.800 24.560 1.000 20.324 156 ASP L N 1
ATOM 5677 C CA . ASP C 3 156 ? -69.843 -41.959 24.772 1.000 22.846 156 ASP L CA 1
ATOM 5678 C C . ASP C 3 156 ? -69.027 -43.241 24.919 1.000 28.247 156 ASP L C 1
ATOM 5679 O O . ASP C 3 156 ? -69.342 -44.266 24.304 1.000 24.551 156 ASP L O 1
ATOM 5688 N N . ASN C 3 157 ? -67.934 -43.140 25.683 1.000 30.277 157 ASN L N 1
ATOM 5689 C CA . ASN C 3 157 ? -67.130 -44.291 26.085 1.000 34.777 157 ASN L CA 1
ATOM 5690 C C . ASN C 3 157 ? -66.087 -44.654 25.019 1.000 31.299 157 ASN L C 1
ATOM 5691 O O . ASN C 3 157 ? -65.226 -45.468 25.308 1.000 40.609 157 ASN L O 1
ATOM 5702 N N . ALA C 3 158 ? -66.104 -44.084 23.806 1.000 26.878 158 ALA L N 1
ATOM 5703 C CA . ALA C 3 158 ? -65.185 -44.473 22.743 1.000 27.891 158 ALA L CA 1
ATOM 5704 C C . ALA C 3 158 ? -64.093 -43.410 22.582 1.000 28.855 158 ALA L C 1
ATOM 5705 O O . ALA C 3 158 ? -64.391 -42.220 22.490 1.000 25.596 158 ALA L O 1
ATOM 5712 N N . LEU C 3 159 ? -62.827 -43.840 22.546 1.000 29.754 159 LEU L N 1
ATOM 5713 C CA . LEU C 3 159 ? -61.671 -42.950 22.421 1.000 32.619 159 LEU L CA 1
ATOM 5714 C C . LEU C 3 159 ? -61.760 -42.134 21.133 1.000 31.119 159 LEU L C 1
ATOM 5715 O O . LEU C 3 159 ? -62.048 -42.682 20.066 1.000 29.657 159 LEU L O 1
ATOM 5731 N N . GLN C 3 160 ? -61.507 -40.812 21.237 1.000 27.674 160 GLN L N 1
ATOM 5732 C CA . GLN C 3 160 ? -61.416 -39.946 20.070 1.000 32.095 160 GLN L CA 1
ATOM 5733 C C . GLN C 3 160 ? -60.031 -39.321 20.015 1.000 32.009 160 GLN L C 1
ATOM 5734 O O . GLN C 3 160 ? -59.626 -38.647 20.969 1.000 31.919 160 GLN L O 1
ATOM 5748 N N . SER C 3 161 ? -59.366 -39.491 18.866 1.000 34.088 161 SER L N 1
ATOM 5749 C CA . SER C 3 161 ? -58.025 -38.965 18.664 1.000 35.753 161 SER L CA 1
ATOM 5750 C C . SER C 3 161 ? -58.041 -37.779 17.707 1.000 37.634 161 SER L C 1
ATOM 5751 O O . SER C 3 161 ? -57.310 -36.821 17.927 1.000 40.678 161 SER L O 1
ATOM 5759 N N . GLY C 3 162 ? -58.898 -37.817 16.679 1.000 35.676 162 GLY L N 1
ATOM 5760 C CA . GLY C 3 162 ? -59.001 -36.727 15.715 1.000 36.015 162 GLY L CA 1
ATOM 5761 C C . GLY C 3 162 ? -59.630 -35.461 16.321 1.000 36.187 162 GLY L C 1
ATOM 5762 O O . GLY C 3 162 ? -60.613 -35.555 17.037 1.000 34.799 162 GLY L O 1
ATOM 5766 N N . ASN C 3 163 ? -59.055 -34.294 15.998 1.000 34.490 163 ASN L N 1
ATOM 5767 C CA . ASN C 3 163 ? -59.523 -32.948 16.357 1.000 37.732 163 ASN L CA 1
ATOM 5768 C C . ASN C 3 163 ? -59.148 -32.578 17.802 1.000 31.167 163 ASN L C 1
ATOM 5769 O O . ASN C 3 163 ? -59.695 -31.641 18.373 1.000 28.898 163 ASN L O 1
ATOM 5780 N N . SER C 3 164 ? -58.114 -33.233 18.335 1.000 28.434 164 SER L N 1
ATOM 5781 C CA . SER C 3 164 ? -57.516 -32.902 19.628 1.000 27.510 164 SER L CA 1
ATOM 5782 C C . SER C 3 164 ? -56.298 -32.016 19.412 1.000 28.230 164 SER L C 1
ATOM 5783 O O . SER C 3 164 ? -55.413 -32.311 18.615 1.000 28.070 164 SER L O 1
ATOM 5791 N N . GLN C 3 165 ? -56.239 -30.915 20.148 1.000 25.822 165 GLN L N 1
ATOM 5792 C CA . GLN C 3 165 ? -55.170 -29.934 20.071 1.000 27.539 165 GLN L CA 1
ATOM 5793 C C . GLN C 3 165 ? -54.688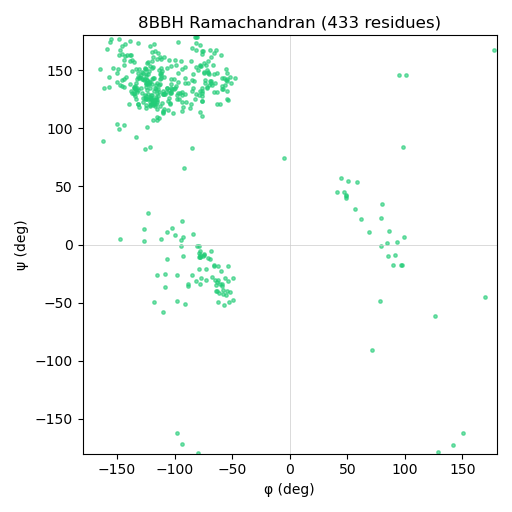 -29.761 21.525 1.000 25.531 165 GLN L C 1
ATOM 5794 O O . GLN C 3 165 ? -55.515 -29.523 22.395 1.000 23.664 165 GLN L O 1
ATOM 5808 N N . GLU C 3 166 ? -53.380 -29.926 21.796 1.000 22.325 166 GLU L N 1
ATOM 5809 C CA . GLU C 3 166 ? -52.816 -29.804 23.140 1.000 22.542 166 GLU L CA 1
ATOM 5810 C C . GLU C 3 166 ? -51.722 -28.735 23.197 1.000 24.216 166 GLU L C 1
ATOM 5811 O O . GLU C 3 166 ? -50.932 -28.580 22.262 1.000 24.111 166 GLU L O 1
ATOM 5823 N N . SER C 3 167 ? -51.720 -27.962 24.290 1.000 21.584 167 SER L N 1
ATOM 5824 C CA . SER C 3 167 ? -50.758 -26.886 24.481 1.000 22.482 167 SER L CA 1
ATOM 5825 C C . SER C 3 167 ? -50.243 -26.980 25.910 1.000 23.399 167 SER L C 1
ATOM 5826 O O . SER C 3 167 ? -51.037 -27.060 26.845 1.000 22.693 167 SER L O 1
ATOM 5834 N N . VAL C 3 168 ? -48.924 -26.970 26.036 1.000 24.629 168 VAL L N 1
ATOM 5835 C CA . VAL C 3 168 ? -48.243 -27.152 27.302 1.000 26.338 168 VAL L CA 1
ATOM 5836 C C . VAL C 3 168 ? -47.491 -25.836 27.605 1.000 24.621 168 VAL L C 1
ATOM 5837 O O . VAL C 3 168 ? -46.878 -25.206 26.746 1.000 24.571 168 VAL L O 1
ATOM 5850 N N . THR C 3 169 ? -47.542 -25.374 28.852 1.000 22.837 169 THR L N 1
ATOM 5851 C CA . THR C 3 169 ? -46.761 -24.229 29.284 1.000 23.099 169 THR L CA 1
ATOM 5852 C C . THR C 3 169 ? -45.306 -24.670 29.468 1.000 25.040 169 THR L C 1
ATOM 5853 O O . THR C 3 169 ? -45.036 -25.870 29.599 1.000 22.804 169 THR L O 1
ATOM 5864 N N . GLU C 3 170 ? -44.415 -23.681 29.595 1.000 24.432 170 GLU L N 1
ATOM 5865 C CA . GLU C 3 170 ? -43.074 -23.920 30.123 1.000 30.336 170 GLU L CA 1
ATOM 5866 C C . GLU C 3 170 ? -43.168 -24.027 31.655 1.000 27.270 170 GLU L C 1
ATOM 5867 O O . GLU C 3 170 ? -44.208 -23.755 32.265 1.000 25.227 170 GLU L O 1
ATOM 5879 N N . GLN C 3 171 ? -42.061 -24.415 32.285 1.000 23.561 171 GLN L N 1
ATOM 5880 C CA . GLN C 3 171 ? -42.035 -24.602 33.728 1.000 23.658 171 GLN L CA 1
ATOM 5881 C C . GLN C 3 171 ? -42.302 -23.265 34.411 1.000 24.562 171 GLN L C 1
ATOM 5882 O O . GLN C 3 171 ? -41.681 -22.249 34.086 1.000 23.090 171 GLN L O 1
ATOM 5896 N N . ASP C 3 172 ? -43.221 -23.273 35.374 1.000 21.820 172 ASP L N 1
ATOM 5897 C CA . ASP C 3 172 ? -43.655 -22.058 36.040 1.000 23.606 172 ASP L CA 1
ATOM 5898 C C . ASP C 3 172 ? -42.535 -21.577 36.960 1.000 24.133 172 ASP L C 1
ATOM 5899 O O . ASP C 3 172 ? -41.919 -22.371 37.662 1.000 23.922 172 ASP L O 1
ATOM 5908 N N . SER C 3 173 ? -42.265 -20.275 36.937 1.000 25.791 173 SER L N 1
ATOM 5909 C CA . SER C 3 173 ? -41.219 -19.708 37.783 1.000 29.795 173 SER L CA 1
ATOM 5910 C C . SER C 3 173 ? -41.641 -19.653 39.255 1.000 29.695 173 SER L C 1
ATOM 5911 O O . SER C 3 173 ? -40.794 -19.664 40.152 1.000 32.893 173 SER L O 1
ATOM 5919 N N . LYS C 3 174 ? -42.946 -19.689 39.541 1.000 24.676 174 LYS L N 1
ATOM 5920 C CA . LYS C 3 174 ? -43.390 -19.494 40.912 1.000 25.191 174 LYS L CA 1
ATOM 5921 C C . LYS C 3 174 ? -43.427 -20.827 41.658 1.000 24.191 174 LYS L C 1
ATOM 5922 O O . LYS C 3 174 ? -43.087 -20.871 42.830 1.000 23.240 174 LYS L O 1
ATOM 5941 N N . ASP C 3 175 ? -43.805 -21.881 40.919 1.000 23.396 175 ASP L N 1
ATOM 5942 C CA . ASP C 3 175 ? -44.235 -23.195 41.365 1.000 25.987 175 ASP L CA 1
ATOM 5943 C C . ASP C 3 175 ? -43.299 -24.335 40.950 1.000 22.144 175 ASP L C 1
ATOM 5944 O O . ASP C 3 175 ? -43.423 -25.443 41.451 1.000 20.757 175 ASP L O 1
ATOM 5953 N N . SER C 3 176 ? -42.578 -24.132 39.850 1.000 21.527 176 SER L N 1
ATOM 5954 C CA . SER C 3 176 ? -41.829 -25.155 39.121 1.000 21.381 176 SER L CA 1
ATOM 5955 C C . SER C 3 176 ? -42.737 -26.256 38.564 1.000 20.673 176 SER L C 1
ATOM 5956 O O . SER C 3 176 ? -42.260 -27.355 38.278 1.000 21.057 176 SER L O 1
ATOM 5964 N N . THR C 3 177 ? -44.029 -25.953 38.395 1.000 18.643 177 THR L N 1
ATOM 5965 C CA . THR C 3 177 ? -44.953 -26.912 37.816 1.000 20.043 177 THR L CA 1
ATOM 5966 C C . THR C 3 177 ? -45.140 -26.658 36.338 1.000 18.826 177 THR L C 1
ATOM 5967 O O . THR C 3 177 ? -44.667 -25.661 35.777 1.000 19.271 177 THR L O 1
ATOM 5978 N N . TYR C 3 178 ? -45.886 -27.592 35.739 1.000 19.346 178 TYR L N 1
ATOM 5979 C CA . TYR C 3 178 ? -46.320 -27.483 34.361 1.000 19.415 178 TYR L CA 1
ATOM 5980 C C . TYR C 3 178 ? -47.847 -27.482 34.333 1.000 18.384 178 TYR L C 1
ATOM 5981 O O . TYR C 3 178 ? -48.514 -27.979 35.243 1.000 19.017 178 TYR L O 1
ATOM 5999 N N . SER C 3 179 ? -48.398 -26.950 33.242 1.000 19.732 179 SER L N 1
ATOM 6000 C CA . SER C 3 179 ? -49.831 -26.963 32.968 1.000 18.862 179 SER L CA 1
ATOM 6001 C C . SER C 3 179 ? -50.052 -27.263 31.476 1.000 19.789 179 SER L C 1
ATOM 6002 O O . SER C 3 179 ? -49.146 -27.108 30.658 1.000 22.112 179 SER L O 1
ATOM 6010 N N . LEU C 3 180 ? -51.242 -27.757 31.136 1.000 19.916 180 LEU L N 1
ATOM 6011 C CA . LEU C 3 180 ? -51.588 -28.196 29.785 1.000 21.054 180 LEU L CA 1
ATOM 6012 C C . LEU C 3 180 ? -53.064 -27.873 29.564 1.000 20.846 180 LEU L C 1
ATOM 6013 O O . LEU C 3 180 ? -53.898 -27.966 30.477 1.000 19.597 180 LEU L O 1
ATOM 6029 N N . SER C 3 181 ? -53.340 -27.444 28.334 1.000 18.721 181 SER L N 1
ATOM 6030 C CA . SER C 3 181 ? -54.683 -27.245 27.832 1.000 20.300 181 SER L CA 1
ATOM 6031 C C . SER C 3 181 ? -54.898 -28.232 26.692 1.000 20.122 181 SER L C 1
ATOM 6032 O O . SER C 3 181 ? -54.060 -28.289 25.805 1.000 21.210 181 SER L O 1
ATOM 6040 N N . SER C 3 182 ? -56.006 -28.977 26.732 1.000 19.446 182 SER L N 1
ATOM 6041 C CA . SER C 3 182 ? -56.352 -29.933 25.689 1.000 20.977 182 SER L CA 1
ATOM 6042 C C . SER C 3 182 ? -57.752 -29.599 25.176 1.000 19.738 182 SER L C 1
ATOM 6043 O O . SER C 3 182 ? -58.674 -29.421 25.981 1.000 19.665 182 SER L O 1
ATOM 6051 N N . THR C 3 183 ? -57.881 -29.451 23.855 1.000 19.562 183 THR L N 1
ATOM 6052 C CA . THR C 3 183 ? -59.153 -29.071 23.257 1.000 21.764 183 THR L CA 1
ATOM 6053 C C . THR C 3 183 ? -59.561 -30.098 22.201 1.000 21.212 183 THR L C 1
ATOM 6054 O O . THR C 3 183 ? -58.804 -30.367 21.273 1.000 22.128 183 THR L O 1
ATOM 6065 N N . LEU C 3 184 ? -60.767 -30.628 22.372 1.000 20.774 184 LEU L N 1
ATOM 6066 C CA . LEU C 3 184 ? -61.411 -31.489 21.387 1.000 22.355 184 LEU L CA 1
ATOM 6067 C C . LEU C 3 184 ? -62.435 -30.651 20.622 1.000 21.878 184 LEU L C 1
ATOM 6068 O O . LEU C 3 184 ? -63.394 -30.188 21.231 1.000 22.360 184 LEU L O 1
ATOM 6084 N N . THR C 3 185 ? -62.184 -30.439 19.328 1.000 22.352 185 THR L N 1
ATOM 6085 C CA . THR C 3 185 ? -63.064 -29.629 18.504 1.000 24.167 185 THR L CA 1
ATOM 6086 C C . THR C 3 185 ? -63.908 -30.521 17.597 1.000 25.115 185 THR L C 1
ATOM 6087 O O . THR C 3 185 ? -63.415 -31.276 16.766 1.000 25.149 185 THR L O 1
ATOM 6098 N N . LEU C 3 186 ? -65.217 -30.370 17.772 1.000 23.053 186 LEU L N 1
ATOM 6099 C CA . LEU C 3 186 ? -66.219 -31.089 16.997 1.000 26.362 186 LEU L CA 1
ATOM 6100 C C . LEU C 3 186 ? -67.050 -30.078 16.217 1.000 24.008 186 LEU L C 1
ATOM 6101 O O . LEU C 3 186 ? -66.922 -28.875 16.440 1.000 24.172 186 LEU L O 1
ATOM 6117 N N . SER C 3 187 ? -67.919 -30.580 15.323 1.000 23.711 187 SER L N 1
ATOM 6118 C CA . SER C 3 187 ? -68.998 -29.763 14.784 1.000 23.105 187 SER L CA 1
ATOM 6119 C C . SER C 3 187 ? -70.117 -29.671 15.825 1.000 22.530 187 SER L C 1
ATOM 6120 O O . SER C 3 187 ? -70.225 -30.539 16.716 1.000 21.581 187 SER L O 1
ATOM 6128 N N . LYS C 3 188 ? -70.898 -28.587 15.778 1.000 22.665 188 LYS L N 1
ATOM 6129 C CA . LYS C 3 188 ? -72.121 -28.524 16.563 1.000 22.897 188 LYS L CA 1
ATOM 6130 C C . LYS C 3 188 ? -72.969 -29.787 16.363 1.000 19.544 188 LYS L C 1
ATOM 6131 O O . LYS C 3 188 ? -73.502 -30.324 17.339 1.000 21.906 188 LYS L O 1
ATOM 6150 N N . ALA C 3 189 ? -73.190 -30.212 15.097 1.000 20.746 189 ALA L N 1
ATOM 6151 C CA . ALA C 3 189 ? -74.004 -31.391 14.777 1.000 21.706 189 ALA L CA 1
ATOM 6152 C C . ALA C 3 189 ? -73.549 -32.634 15.549 1.000 22.218 189 ALA L C 1
ATOM 6153 O O . ALA C 3 189 ? -74.334 -33.299 16.213 1.000 22.163 189 ALA L O 1
ATOM 6160 N N . ASP C 3 190 ? -72.246 -32.908 15.514 1.000 23.166 190 ASP L N 1
ATOM 6161 C CA . ASP C 3 190 ? -71.621 -34.020 16.223 1.000 25.349 190 ASP L CA 1
ATOM 6162 C C . ASP C 3 190 ? -71.809 -33.864 17.735 1.000 22.137 190 ASP L C 1
ATOM 6163 O O . ASP C 3 190 ? -72.220 -34.792 18.425 1.000 22.827 190 ASP L O 1
ATOM 6172 N N . TYR C 3 191 ? -71.508 -32.680 18.267 1.000 20.978 191 TYR L N 1
ATOM 6173 C CA . TYR C 3 191 ? -71.628 -32.445 19.700 1.000 19.819 191 TYR L CA 1
ATOM 6174 C C . TYR C 3 191 ? -73.045 -32.703 20.213 1.000 18.875 191 TYR L C 1
ATOM 6175 O O . TYR C 3 191 ? -73.235 -33.271 21.291 1.000 19.796 191 TYR L O 1
ATOM 6193 N N . GLU C 3 192 ? -74.056 -32.238 19.459 1.000 19.684 192 GLU L N 1
ATOM 6194 C CA . GLU C 3 192 ? -75.447 -32.293 19.893 1.000 19.494 192 GLU L CA 1
ATOM 6195 C C . GLU C 3 192 ? -76.056 -33.697 19.725 1.000 20.396 192 GLU L C 1
ATOM 6196 O O . GLU C 3 192 ? -77.156 -33.955 20.222 1.000 20.097 192 GLU L O 1
ATOM 6208 N N . LYS C 3 193 ? -75.324 -34.589 19.061 1.000 20.804 193 LYS L N 1
ATOM 6209 C CA . LYS C 3 193 ? -75.740 -35.970 18.868 1.000 21.983 193 LYS L CA 1
ATOM 6210 C C . LYS C 3 193 ? -75.229 -36.876 19.987 1.000 22.997 193 LYS L C 1
ATOM 6211 O O . LYS C 3 193 ? -75.988 -37.627 20.617 1.000 22.475 193 LYS L O 1
ATOM 6230 N N . HIS C 3 194 ? -73.924 -36.797 20.263 1.000 22.157 194 HIS L N 1
ATOM 6231 C CA . HIS C 3 194 ? -73.368 -37.585 21.341 1.000 23.651 194 HIS L CA 1
ATOM 6232 C C . HIS C 3 194 ? -73.728 -36.998 22.709 1.000 23.435 194 HIS L C 1
ATOM 6233 O O . HIS C 3 194 ? -74.203 -35.872 22.762 1.000 23.511 194 HIS L O 1
ATOM 6248 N N . LYS C 3 195 ? -73.519 -37.752 23.811 1.000 22.417 195 LYS L N 1
ATOM 6249 C CA . LYS C 3 195 ? -73.998 -37.311 25.116 1.000 25.562 195 LYS L CA 1
ATOM 6250 C C . LYS C 3 195 ? -72.866 -37.075 26.137 1.000 25.220 195 LYS L C 1
ATOM 6251 O O . LYS C 3 195 ? -72.880 -36.044 26.830 1.000 26.637 195 LYS L O 1
ATOM 6270 N N . VAL C 3 196 ? -71.936 -38.045 26.288 1.000 21.725 196 VAL L N 1
ATOM 6271 C CA . VAL C 3 196 ? -70.962 -37.995 27.381 1.000 23.349 196 VAL L CA 1
ATOM 6272 C C . VAL C 3 196 ? -69.590 -37.658 26.823 1.000 22.839 196 VAL L C 1
ATOM 6273 O O . VAL C 3 196 ? -69.141 -38.289 25.870 1.000 20.626 196 VAL L O 1
ATOM 6286 N N . TYR C 3 197 ? -68.947 -36.648 27.439 1.000 20.979 197 TYR L N 1
ATOM 6287 C CA . TYR C 3 197 ? -67.643 -36.145 27.060 1.000 20.653 197 TYR L CA 1
ATOM 6288 C C . TYR C 3 197 ? -66.713 -36.278 28.277 1.000 23.051 197 TYR L C 1
ATOM 6289 O O . TYR C 3 197 ? -67.051 -35.753 29.344 1.000 23.067 197 TYR L O 1
ATOM 6307 N N . ALA C 3 198 ? -65.553 -36.932 28.067 1.000 21.533 198 ALA L N 1
ATOM 6308 C CA . ALA C 3 198 ? -64.609 -37.287 29.132 1.000 21.795 198 ALA L CA 1
ATOM 6309 C C . ALA C 3 198 ? -63.187 -36.958 28.723 1.000 20.324 198 ALA L C 1
ATOM 6310 O O . ALA C 3 198 ? -62.768 -37.292 27.620 1.000 21.557 198 ALA L O 1
ATOM 6317 N N . CYS C 3 199 ? -62.434 -36.326 29.637 1.000 22.493 199 CYS L N 1
ATOM 6318 C CA . CYS C 3 199 ? -60.988 -36.227 29.454 1.000 23.834 199 CYS L CA 1
ATOM 6319 C C . CYS C 3 199 ? -60.359 -37.000 30.618 1.000 23.442 199 CYS L C 1
ATOM 6320 O O . CYS C 3 199 ? -60.846 -36.905 31.736 1.000 25.234 199 CYS L O 1
ATOM 6327 N N . GLU C 3 200 ? -59.374 -37.842 30.275 1.000 25.610 200 GLU L N 1
ATOM 6328 C CA . GLU C 3 200 ? -58.726 -38.741 31.211 1.000 27.689 200 GLU L CA 1
ATOM 6329 C C . GLU C 3 200 ? -57.236 -38.427 31.226 1.000 26.336 200 GLU L C 1
ATOM 6330 O O . GLU C 3 200 ? -56.590 -38.400 30.188 1.000 28.431 200 GLU L O 1
ATOM 6342 N N . VAL C 3 201 ? -56.712 -38.173 32.424 1.000 27.203 201 VAL L N 1
ATOM 6343 C CA . VAL C 3 201 ? -55.358 -37.695 32.604 1.000 31.440 201 VAL L CA 1
ATOM 6344 C C . VAL C 3 201 ? -54.524 -38.805 33.244 1.000 29.324 201 VAL L C 1
ATOM 6345 O O . VAL C 3 201 ? -54.803 -39.114 34.401 1.000 30.606 201 VAL L O 1
ATOM 6358 N N . THR C 3 202 ? -53.534 -39.351 32.518 1.000 26.564 202 THR L N 1
ATOM 6359 C CA . THR C 3 202 ? -52.598 -40.312 33.111 1.000 28.851 202 THR L CA 1
ATOM 6360 C C . THR C 3 202 ? -51.323 -39.592 33.558 1.000 23.365 202 THR L C 1
ATOM 6361 O O . THR C 3 202 ? -50.676 -38.922 32.759 1.000 26.480 202 THR L O 1
ATOM 6372 N N . HIS C 3 203 ? -50.967 -39.765 34.832 1.000 24.162 203 HIS L N 1
ATOM 6373 C CA . HIS C 3 203 ? -49.825 -39.086 35.432 1.000 23.532 203 HIS L CA 1
ATOM 6374 C C . HIS C 3 203 ? -49.242 -39.972 36.541 1.000 22.115 203 HIS L C 1
ATOM 6375 O O . HIS C 3 203 ? -49.970 -40.704 37.185 1.000 23.456 203 HIS L O 1
ATOM 6390 N N . GLN C 3 204 ? -47.925 -39.885 36.724 1.000 26.591 204 GLN L N 1
ATOM 6391 C CA . GLN C 3 204 ? -47.157 -40.676 37.695 1.000 25.814 204 GLN L CA 1
ATOM 6392 C C . GLN C 3 204 ? -47.762 -40.665 39.096 1.000 27.440 204 GLN L C 1
ATOM 6393 O O . GLN C 3 204 ? -47.557 -41.620 39.861 1.000 24.479 204 GLN L O 1
ATOM 6407 N N . GLY C 3 205 ? -48.471 -39.583 39.454 1.000 25.718 205 GLY L N 1
ATOM 6408 C CA . GLY C 3 205 ? -48.987 -39.407 40.797 1.000 26.684 205 GLY L CA 1
ATOM 6409 C C . GLY C 3 205 ? -50.191 -40.277 41.125 1.000 26.646 205 GLY L C 1
ATOM 6410 O O . GLY C 3 205 ? -50.596 -40.328 42.269 1.000 28.008 205 GLY L O 1
ATOM 6414 N N . LEU C 3 206 ? -50.775 -40.959 40.142 1.000 26.609 206 LEU L N 1
ATOM 6415 C CA . LEU C 3 206 ? -51.973 -41.767 40.359 1.000 32.484 206 LEU L CA 1
ATOM 6416 C C . LEU C 3 206 ? -51.829 -43.063 39.579 1.000 24.836 206 LEU L C 1
ATOM 6417 O O . LEU C 3 206 ? -51.447 -43.009 38.413 1.000 25.036 206 LEU L O 1
ATOM 6433 N N . SER C 3 207 ? -52.214 -44.208 40.157 1.000 25.151 207 SER L N 1
ATOM 6434 C CA . SER C 3 207 ? -52.112 -45.446 39.401 1.000 28.774 207 SER L CA 1
ATOM 6435 C C . SER C 3 207 ? -53.272 -45.566 38.411 1.000 32.032 207 SER L C 1
ATOM 6436 O O . SER C 3 207 ? -53.215 -46.387 37.505 1.000 34.228 207 SER L O 1
ATOM 6444 N N . SER C 3 208 ? -54.368 -44.836 38.650 1.000 30.884 208 SER L N 1
ATOM 6445 C CA . SER C 3 208 ? -55.494 -44.837 37.729 1.000 34.885 208 SER L CA 1
ATOM 6446 C C . SER C 3 208 ? -55.715 -43.409 37.219 1.000 36.605 208 SER L C 1
ATOM 6447 O O . SER C 3 208 ? -55.374 -42.454 37.902 1.000 35.158 208 SER L O 1
ATOM 6455 N N . PRO C 3 209 ? -56.257 -43.214 36.001 1.000 37.477 209 PRO L N 1
ATOM 6456 C CA . PRO C 3 209 ? -56.474 -41.858 35.455 1.000 40.182 209 PRO L CA 1
ATOM 6457 C C . PRO C 3 209 ? -57.280 -40.881 36.320 1.000 33.362 209 PRO L C 1
ATOM 6458 O O . PRO C 3 209 ? -58.169 -41.302 37.049 1.000 29.490 209 PRO L O 1
ATOM 6469 N N . VAL C 3 210 ? -56.981 -39.558 36.273 1.000 33.835 210 VAL L N 1
ATOM 6470 C CA . VAL C 3 210 ? -57.933 -38.577 36.782 1.000 29.131 210 VAL L CA 1
ATOM 6471 C C . VAL C 3 210 ? -58.949 -38.342 35.656 1.000 27.628 210 VAL L C 1
ATOM 6472 O O . VAL C 3 210 ? -58.551 -38.122 34.526 1.000 26.314 210 VAL L O 1
ATOM 6485 N N . THR C 3 211 ? -60.232 -38.519 35.950 1.000 29.986 211 THR L N 1
ATOM 6486 C CA . THR C 3 211 ? -61.273 -38.497 34.932 1.000 33.141 211 THR L CA 1
ATOM 6487 C C . THR C 3 211 ? -62.229 -37.356 35.238 1.000 29.599 211 THR L C 1
ATOM 6488 O O . THR C 3 211 ? -62.818 -37.333 36.319 1.000 31.351 211 THR L O 1
ATOM 6499 N N . LYS C 3 212 ? -62.423 -36.446 34.260 1.000 24.867 212 LYS L N 1
ATOM 6500 C CA . LYS C 3 212 ? -63.441 -35.420 34.383 1.000 23.982 212 LYS L CA 1
ATOM 6501 C C . LYS C 3 212 ? -64.408 -35.612 33.225 1.000 23.123 212 LYS L C 1
ATOM 6502 O O . LYS C 3 212 ? -63.973 -35.857 32.101 1.000 23.371 212 LYS L O 1
ATOM 6521 N N . SER C 3 213 ? -65.702 -35.480 33.504 1.000 23.511 213 SER L N 1
ATOM 6522 C CA . SER C 3 213 ? -66.693 -35.823 32.495 1.000 25.378 213 SER L CA 1
ATOM 6523 C C . SER C 3 213 ? -67.933 -34.952 32.661 1.000 24.075 213 SER L C 1
ATOM 6524 O O . SER C 3 213 ? -68.241 -34.471 33.748 1.000 25.507 213 SER L O 1
ATOM 6532 N N . PHE C 3 214 ? -68.642 -34.699 31.558 1.000 22.100 214 PHE L N 1
ATOM 6533 C CA . PHE C 3 214 ? -70.009 -34.216 31.695 1.000 22.807 214 PHE L CA 1
ATOM 6534 C C . PHE C 3 214 ? -70.918 -34.908 30.672 1.000 21.972 214 PHE L C 1
ATOM 6535 O O . PHE C 3 214 ? -70.474 -35.479 29.669 1.000 21.419 214 PHE L O 1
ATOM 6552 N N . ASN C 3 215 ? -72.203 -34.803 30.956 1.000 22.215 215 ASN L N 1
ATOM 6553 C CA . ASN C 3 215 ? -73.255 -35.203 30.027 1.000 24.768 215 ASN L CA 1
ATOM 6554 C C . ASN C 3 215 ? -73.877 -33.943 29.436 1.000 23.276 215 ASN L C 1
ATOM 6555 O O . ASN C 3 215 ? -74.383 -33.094 30.164 1.000 26.968 215 ASN L O 1
ATOM 6566 N N . ARG C 3 216 ? -73.916 -33.869 28.103 1.000 21.106 216 ARG L N 1
ATOM 6567 C CA . ARG C 3 216 ? -74.515 -32.733 27.426 1.000 24.539 216 ARG L CA 1
ATOM 6568 C C . ARG C 3 216 ? -75.960 -32.517 27.893 1.000 25.313 216 ARG L C 1
ATOM 6569 O O . ARG C 3 216 ? -76.335 -31.391 28.164 1.000 30.884 216 ARG L O 1
ATOM 6590 N N . GLY C 3 217 ? -76.751 -33.584 28.017 1.000 28.275 217 GLY L N 1
ATOM 6591 C CA . GLY C 3 217 ? -78.165 -33.451 28.366 1.000 34.334 217 GLY L CA 1
ATOM 6592 C C . GLY C 3 217 ? -78.379 -32.906 29.781 1.000 38.070 217 GLY L C 1
ATOM 6593 O O . GLY C 3 217 ? -79.462 -32.427 30.100 1.000 36.758 217 GLY L O 1
ATOM 6597 N N . GLU C 3 218 ? -77.337 -32.965 30.629 1.000 37.376 218 GLU L N 1
ATOM 6598 C CA . GLU C 3 218 ? -77.391 -32.373 31.957 1.000 40.097 218 GLU L CA 1
ATOM 6599 C C . GLU C 3 218 ? -76.932 -30.918 31.842 1.000 39.119 218 GLU L C 1
ATOM 6600 O O . GLU C 3 218 ? -76.647 -30.334 32.900 1.000 38.199 218 GLU L O 1
#

Radius of gyration: 24.52 Å; Cα contacts (8 Å, |Δi|>4): 1143; chains: 3; bounding box: 72×42×53 Å

Secondary structure (DSSP, 8-state):
--TT----/--EEEE---EEE-TT--EEEEEEEESS-GGGSEEEEEEE-TTS--EEEEEE-TTT--EEE-GGGSSSEEEEEEGGGTEEEEEE-S--GGG-EEEEEEEEETTEEEEE---EEEEE-SPPSBPPEEEEE------SEEEEEEEEEEEBSS--EEEEE-S-SS-EEEEEEEEEETTEEEEEEEEEEETTSTTTS--EEEEEEGGGTEEEEEE---/---EEEE-SEEEE-TTS-EEEEEEESS--B-TTS-B-EEEEEE-TTS--EEEEETTTEEPTT--TTEEEEEETTEEEEEESS--GGG-EEEEEEE-SSSSPEE---EEEEE----BPPEEEEEPPPHHHHHTTEEEEEEEEEEEBSS--EEEEEETTEEE-TTEEEEEPPPPTTT--EEEEEEEEEEHHHHHH--EEEEEEE-TT-SS-EEEEEETT-

Solvent-accessible surface area: 19742 Å² total; per-residue (Å²): 99,8,60,3,58,30,88,262,196,41,100,7,73,10,36,42,115,41,102,60,95,54,47,75,62,6,109,0,25,0,109,5,55,40,39,89,7,29,48,62,0,0,0,0,0,26,32,18,103,92,143,40,12,81,6,0,0,22,1,26,2,154,69,27,90,49,55,56,10,116,98,6,126,80,54,18,34,11,45,44,81,65,119,35,32,8,0,44,0,48,0,45,77,2,97,85,78,3,22,4,39,0,4,0,0,6,3,70,63,0,6,0,6,60,21,0,93,12,2,53,1,12,0,2,80,19,162,72,36,65,10,51,9,20,18,2,14,48,40,142,183,41,107,52,11,6,0,0,0,2,0,47,20,0,13,23,80,66,22,80,25,88,35,94,30,42,21,188,82,62,50,63,13,84,1,68,25,75,60,108,112,6,60,25,36,11,4,1,0,1,35,2,55,34,94,20,14,84,83,91,64,0,31,0,30,0,27,0,91,54,32,106,34,88,44,103,41,101,2,104,105,136,5,89,13,63,6,79,48,136,40,31,44,6,46,91,16,61,105,2,39,1,38,0,123,1,58,86,55,0,74,38,118,62,55,54,23,7,0,1,0,0,14,17,62,94,92,87,8,1,110,5,9,0,68,62,16,67,62,97,33,93,84,21,56,123,46,4,49,12,52,41,84,20,52,88,1,29,0,89,0,72,153,2,61,55,99,3,48,8,39,0,8,0,0,0,0,7,53,88,29,2,24,20,0,62,8,0,34,2,4,45,112,68,105,85,27,58,12,58,4,65,24,2,34,13,11,94,55,2,32,173,79,34,52,0,1,0,0,0,0,0,5,45,1,7,30,82,137,29,123,9,50,4,54,20,43,130,65,100,62,88,49,85,39,38,75,12,57,17,98,31,27,114,175,55,21,3,1,1,12,5,0,8,0,16,14,58,79,72,53,13,78,147,64,72,46,0,11,0,27,0,72,6,133,49,35,131,69,66,41,71,78,62,23,41,80,56,133

Organism: Homo sapiens (NCBI:txid9606)

Sequence (439 aa):
AHWMDQHFQIQLVQSGPELKKPGETVKISCKASGYTFTTYALNWVKQAPGKGLKWMGWINTYSGVPTYADDFKGRFAFSLETSASTAYLQINNLKNADTATYFCARGMSGTFDYWGQGTSLTVSSAKTTPPSVYPLAPGCTGSSVTLGCLVKGYFPESVTVTWNSGSLSSSVHTFPALLQSGLYTMSSSVTVPSSTWPSQTVTCSVAHPASSTTVDKKIEPDVVMTQTPLSLPVSLGDQASISCRSSQSLVYSNGNTYLDWFLQKPGQSPKLLIYKVSNRFSGVPDRFSGSGSGTDFTLKISRVEAEDLGVYFCSQTTHVPPTFGGGTKLEIKRTVAAPSVFIFPPSDEQLKSGTASVVCLLNNFYPREAKVQWKVDNALQSGNSQESVTEQDSKDSTYSLSSTLTLSKADYEKHKVYACEVTHQGLSSPVTKSFNRGE

InterPro domains:
  IPR001672 Phosphoglucose isomerase (PGI) [MF_00473] (48-529)
  IPR001672 Phosphoglucose isomerase (PGI) [PF00342] (54-546)
  IPR001672 Phosphoglucose isomerase (PGI) [PR00662] (152-171)
  IPR001672 Phosphoglucose isomerase (PGI) [PR00662] (264-282)
  IPR001672 Phosphoglucose isomerase (PGI) [PR00662] (341-362)
  IPR001672 Phosphoglucose isomerase (PGI) [PR00662] (470-488)
  IPR001672 Phosphoglucose isomerase (PGI) [PR00662] (488-502)
  IPR001672 Phosphoglucose isomerase (PGI) [PR00662] (502-515)
  IPR001672 Phosphoglucose isomerase (PGI) [PS51463] (7-553)
  IPR001672 Phosphoglucose isomerase (PGI) [PTHR11469] (3-554)
  IPR018189 Phosphoglucose isomerase, conserved site [PS00174] (502-519)
  IPR018189 Phosphoglucose isomerase, conserved site [PS00765] (268-281)
  IPR023096 Phosphoglucose isomerase, C-terminal [G3DSA:1.10.1390.10] (512-557)
  IPR035476 Phosphoglucose isomerase, SIS domain 1 [cd05015] (123-286)
  IPR035482 Phosphoglucose isomerase, SIS domain 2 [cd05016] (334-525)
  IPR046348 SIS domain superfamily [SSF53697] (4-554)

Foldseek 3Di:
DPPPDDDD/DWAWAKDAAAEEEAQAKDKIKIAIDDDQLQPWKKWKWWAAVVDDIDTQWIARSNVRDTDGDPVNPDFWDWGDPSVRSMIMIMGGRDDQRSQTWMKMFIDDPRDRDYIYPTYGYGYAPDDFAAWDKDKAADDPDDQKGKIKIKTWFGDDDDKDKDKDWPAPDKDKDWADWDDDRRGTITMMMIMGGPVGPPVIWMWIWMADVVVRDIDIGIHDD/DKAKAKPDQEAADAAFAKDKIKIFIPWFQQAPVRFRFKWKWFDAPPGDTDTAAGRFFHGDPPHDPQWGKHDGTGMIMIMGHGHHPVRFGWMKMWGVRDPPIDIYPTYGYAHDDDFDFWDKDKDWADPVQVVVFKTKIKMKTDFGPDPDKDKWKDFPRHTDDPQKDKDKDDQDPVRSGIMMMIMRMDTSVVVVPTFKIKMWMDDPVDPGTDIDMGTPVD

B-factor: mean 29.3, std 9.49, range [5.72, 76.31]

GO terms:
  GO:0031625 ubiquitin protein ligase binding (F, IPI)
  GO:0004347 glucose-6-phosphate isomerase activity (F, IDA)
  GO:0051156 glucose 6-phosphate metabolic process (P, IDA)
  GO:0005576 extracellular region (C, EXP)
  GO:0005737 cytoplasm (C, EXP)
  GO:0006959 humoral immune response (P, TAS)
  GO:0007599 hemostasis (P, TAS)
  GO:0004347 glucose-6-phosphate isomerase activity (F, EXP)
  GO:1904813 ficolin-1-rich granule lumen (C, TAS)
  GO:0034774 secretory granule lumen (C, TAS)
  GO:0005576 extracellular region (C, TAS)
  GO:0005829 cytosol (C, TAS)
  GO:0004347 glucose-6-phosphate isomerase activity (F, TAS)
  GO:0006094 gluconeogenesis (P, TAS)
  GO:0061621 canonical glycolysis (P, TAS)
  GO:0005515 protein binding (F, IPI)
  GO:0002639 positive regulation of immunoglobulin production (P, IDA)
  GO:0010595 positive regulation of endothelial cell migration (P, IDA)
  GO:0070062 extracellular exosome (C, HDA)
  GO:0016020 membrane (C, HDA)

Nearest PDB structures (foldseek):
  8bbh-assembly1_L  TM=1.005E+00  e=1.057E-44  Mus musculus
  6l8t-assembly1_L  TM=9.591E-01  e=1.370E-41  Homo sapiens
  1ynl-assembly1_L  TM=9.890E-01  e=9.857E-39  Mus musculus
  6hgu-assembly2_L  TM=9.558E-01  e=3.039E-39  Mus musculus
  6pxr-assembly1_L  TM=9.890E-01  e=1.433E-38  Mus musculus